Protein AF-0000000075246990 (afdb_homodimer)

Radius of gyration: 31.73 Å; Cα contacts (8 Å, |Δi|>4): 1034; chains: 2; bounding box: 165×86×86 Å

Nearest PDB structures (foldseek):
  8ufe-assembly1_A  TM=7.811E-01  e=1.903E-06  Mycolicibacterium smegmatis
  8ufd-assembly1_A  TM=7.650E-01  e=6.564E-05  Mycobacterium tuberculosis
  8vzo-assembly1_A  TM=6.225E-01  e=4.409E-03  Mus musculus
  8uby-assembly1_A  TM=6.386E-01  e=2.238E-02  Homo sapiens
  7da5-assembly1_A  TM=5.057E-01  e=2.808E+00  Homo sapiens

pLDDT: mean 76.18, std 19.54, range [20.97, 98.69]

Secondary structure (DSSP, 8-state):
-TTGGGS-HHHHHHHHHHHHHHHHHHHHBTTTB-TTSHHHHHHHHHHHHHHHHHHHIIIII-SS-SS-HHHHHSHHHHHHHHHHHHHHHHHHHHHHHHHHHHHHTT---HHHHHHHTHHHHHHHHHHHHHHHHHHHHH---HHHHHHHHHHHHHHHHHGGG--SS--HHHHHHHHHHHHHHHGGGGTHHHHHHHHTS-GGGHHHHHHHHHHHHHHHHHHHHHHHHHHHHHHHHHTHHHHHHHH-HHHHHHHHH--SS-HHHHHHTS-HHHHHHHHHHHHHHHHHHHHHHHHHHHHHHHHHTTPPP-----S------SHHHHHHHHHHHHHHHHHHHHHHHHHHHHTSSSGGG-------------/-TTGGGS-HHHHHHHHHHHHHHHHHHHHBTTTB-TTSHHHHHHHHHHHHHHHHHHHIIIII-SS-SS-HHHHHSHHHHHHHHHHHHHHHHHHHHHHHHHHHHHHTT---HHHHHHHTHHHHHHHHHHHHHHHHHHHHH---HHHHHHHHHHHHHHHHHGGG--SS--HHHHHHHHHHHHHHHGGGGTHHHHHHHHTS-GGGHHHHHHHHHHHHHHHHHHHHHHHHHHHHHHHHHTHHHHHHHH-HHHHHHHHH--SS-HHHHHHTS-HHHHHHHHHHHHHHHHHHHHHHHHHHHHHHHHHTT--------S------SHHHHHHHHHHHHHHHHHHHHHHHHHHHHTSSSGGG-------------

Sequence (732 aa):
MAGLRTIDWLGTIVIIGGTLMFLFGLEFGGISYPWNSPTVICLLVFGAITLGLFVVIERKVAKYPILPMALFADPSNVFTLLVNWSHACNFIAGAFFLPLYFQTVLGASPIMSGVYILPQVVSLSVVSFIIGFAIRKTGTYVEYIILGMLFMTLGTGLYIDFKSYMSWPRLIMYQIIAGIGIGPNFQSPLLALQSRVPQSEVSTATSTHSFIRQLSTATSIVLGGVVYQNVLKQSASRLVAALGPELTHTFLSNFAGSRAQSLAALTQSQRDLVLDVYTVAFSRVWIFYTAISALGCVFSFFIRKKELSREHEVTKTGLEAQEDARQARIAAKRERKEKKLLDKGGNGRGSGSGDGNGNEATKETVMAGLRTIDWLGTIVIIGGTLMFLFGLEFGGISYPWNSPTVICLLVFGAITLGLFVVIERKVAKYPILPMALFADPSNVFTLLVNWSHACNFIAGAFFLPLYFQTVLGASPIMSGVYILPQVVSLSVVSFIIGFAIRKTGTYVEYIILGMLFMTLGTGLYIDFKSYMSWPRLIMYQIIAGIGIGPNFQSPLLALQSRVPQSEVSTATSTHSFIRQLSTATSIVLGGVVYQNVLKQSASRLVAALGPELTHTFLSNFAGSRAQSLAALTQSQRDLVLDVYTVAFSRVWIFYTAISALGCVFSFFIRKKELSREHEVTKTGLEAQEDARQARIAAKRERKEKKLLDKGGNGRGSGSGDGNGNEATKETV

Solvent-accessible surface area (backbone atoms only — not comparable to full-atom values): 36487 Å² total; per-residue (Å²): 112,73,71,63,69,53,54,47,59,66,51,51,52,30,42,53,51,11,50,50,30,28,50,48,13,52,57,31,29,67,68,82,33,52,61,84,32,67,67,22,42,47,23,36,52,50,8,49,48,32,41,49,46,32,56,45,38,35,71,70,62,42,90,48,33,84,57,60,62,73,55,60,66,40,63,37,42,43,27,36,50,48,26,41,26,26,50,30,25,42,51,48,39,51,70,53,50,46,38,44,45,32,28,48,44,60,63,36,33,64,55,53,18,48,56,68,45,40,44,26,43,52,33,15,26,53,37,20,34,54,43,18,50,50,28,47,73,67,32,50,38,55,69,49,37,36,51,10,29,47,31,27,20,51,15,36,44,47,51,40,70,59,64,60,56,90,47,68,67,60,56,42,51,31,27,31,41,22,10,49,8,50,14,29,50,72,47,29,44,56,52,53,48,38,69,74,40,59,80,76,42,31,42,42,43,49,16,50,53,50,27,47,28,37,51,25,40,57,46,30,52,47,55,42,37,42,49,29,48,50,42,48,58,71,40,40,66,62,37,25,74,70,60,33,64,69,55,31,50,53,53,70,57,41,60,57,18,41,46,66,60,63,39,60,74,35,52,71,71,51,37,51,50,52,32,47,52,51,36,51,19,51,24,51,31,27,49,54,43,20,51,43,23,44,51,19,31,59,32,36,72,60,40,68,83,60,66,53,69,65,62,76,73,82,66,82,62,51,75,65,43,54,50,46,51,49,48,44,49,51,48,48,52,50,49,51,51,51,47,52,53,52,60,59,60,63,67,66,70,66,74,77,75,65,88,69,80,79,86,78,89,86,78,86,72,134,112,76,71,63,71,54,54,46,60,64,48,51,52,31,43,52,50,10,49,50,31,28,50,47,12,51,59,31,29,68,68,81,34,53,60,84,32,68,67,22,43,47,21,37,53,48,8,50,49,31,41,50,46,33,55,46,39,35,71,69,62,43,91,49,34,84,58,60,61,71,56,60,66,39,64,37,42,44,26,37,50,47,26,42,27,25,48,30,24,44,51,49,38,52,69,52,50,47,36,45,45,33,29,48,45,60,62,36,32,64,55,52,18,49,57,69,45,40,44,25,44,53,31,16,24,52,37,20,35,54,44,16,49,50,28,46,74,67,32,51,39,56,68,48,37,35,52,11,31,48,32,27,20,50,15,36,44,48,51,40,69,59,63,61,55,90,46,67,66,60,56,43,52,32,28,31,41,22,9,48,7,48,13,28,51,73,46,30,46,55,51,54,46,38,69,74,39,58,79,77,40,31,42,42,45,50,16,50,53,50,27,46,29,37,52,26,38,59,46,32,51,49,55,42,36,42,49,30,49,52,44,49,58,70,42,40,65,60,37,27,74,68,59,32,64,70,53,31,50,51,55,68,57,42,61,58,18,41,46,68,61,63,38,61,74,35,54,70,72,51,35,51,50,53,32,47,52,51,36,51,19,50,25,52,31,25,48,54,43,21,50,42,24,43,50,20,30,59,33,36,74,60,41,69,83,60,65,53,70,67,62,78,74,83,67,82,59,51,74,64,44,55,51,47,50,51,47,46,50,52,47,47,52,49,46,52,51,51,47,53,53,49,60,57,57,64,68,65,71,66,74,76,72,67,87,72,79,77,82,76,91,78,81,91,73,138

InterPro domains:
  IPR010573 Major facilitator transporter Str1/Tri12-like [PF06609] (4-84)
  IPR036259 MFS transporter superfamily [G3DSA:1.20.1250.20] (5-245)
  IPR036259 MFS transporter superfamily [SSF103473] (9-312)

Organism: NCBI:txid1955775

Structure (mmCIF, N/CA/C/O backbone):
data_AF-0000000075246990-model_v1
#
loop_
_entity.id
_entity.type
_entity.pdbx_description
1 polymer 'Major facilitator superfamily (MFS) profile domain-containing protein'
#
loop_
_atom_site.group_PDB
_atom_site.id
_atom_site.type_symbol
_atom_site.label_atom_id
_atom_site.label_alt_id
_atom_site.label_comp_id
_atom_site.label_asym_id
_atom_site.label_entity_id
_atom_site.label_seq_id
_atom_site.pdbx_PDB_ins_code
_atom_site.Cartn_x
_atom_site.Cartn_y
_atom_site.Cartn_z
_atom_site.occupancy
_atom_site.B_iso_or_equiv
_atom_site.auth_seq_id
_atom_site.auth_comp_id
_atom_site.auth_asym_id
_atom_site.auth_atom_id
_atom_site.pdbx_PDB_model_num
ATOM 1 N N . MET A 1 1 ? 8.648 6.926 30.344 1 31.77 1 MET A N 1
ATOM 2 C CA . MET A 1 1 ? 7.832 6.055 31.172 1 31.77 1 MET A CA 1
ATOM 3 C C . MET A 1 1 ? 6.445 6.648 31.406 1 31.77 1 MET A C 1
ATOM 5 O O . MET A 1 1 ? 5.457 5.918 31.484 1 31.77 1 MET A O 1
ATOM 9 N N . ALA A 1 2 ? 6.508 7.922 31.625 1 37.31 2 ALA A N 1
ATOM 10 C CA . ALA A 1 2 ? 5.262 8.633 31.906 1 37.31 2 ALA A CA 1
ATOM 11 C C . ALA A 1 2 ? 4.316 8.586 30.719 1 37.31 2 ALA A C 1
ATOM 13 O O . ALA A 1 2 ? 3.098 8.492 30.875 1 37.31 2 ALA A O 1
ATOM 14 N N . GLY A 1 3 ? 4.844 8.555 29.484 1 41.31 3 GLY A N 1
ATOM 15 C CA . GLY A 1 3 ? 4.102 8.547 28.234 1 41.31 3 GLY A CA 1
ATOM 16 C C . GLY A 1 3 ? 3.404 7.23 27.969 1 41.31 3 GLY A C 1
ATOM 17 O O . GLY A 1 3 ? 2.33 7.203 27.359 1 41.31 3 GLY A O 1
ATOM 18 N N . LEU A 1 4 ? 4 6.219 28.484 1 43.09 4 LEU A N 1
ATOM 19 C CA . LEU A 1 4 ? 3.402 4.887 28.406 1 43.09 4 LEU A CA 1
ATOM 20 C C . LEU A 1 4 ? 2.203 4.781 29.344 1 43.09 4 LEU A C 1
ATOM 22 O O . LEU A 1 4 ? 1.318 3.949 29.141 1 43.09 4 LEU A O 1
ATOM 26 N N . ARG A 1 5 ? 2.23 5.465 30.375 1 44.44 5 ARG A N 1
ATOM 27 C CA . ARG A 1 5 ? 1.155 5.422 31.359 1 44.44 5 ARG A CA 1
ATOM 28 C C . ARG A 1 5 ? -0.135 6 30.797 1 44.44 5 ARG A C 1
ATOM 30 O O . ARG A 1 5 ? -1.217 5.781 31.344 1 44.44 5 ARG A O 1
ATOM 37 N N . THR A 1 6 ? 0.004 6.703 29.703 1 47.03 6 THR A N 1
ATOM 38 C CA . THR A 1 6 ? -1.161 7.406 29.172 1 47.03 6 THR A CA 1
ATOM 39 C C . THR A 1 6 ? -1.786 6.625 28.016 1 47.03 6 THR A C 1
ATOM 41 O O . THR A 1 6 ? -2.814 7.031 27.469 1 47.03 6 THR A O 1
ATOM 44 N N . ILE A 1 7 ? -1.151 5.531 27.719 1 52.06 7 ILE A N 1
ATOM 45 C CA . ILE A 1 7 ? -1.707 4.754 26.609 1 52.06 7 ILE A CA 1
ATOM 46 C C . ILE A 1 7 ? -2.873 3.904 27.125 1 52.06 7 ILE A C 1
ATOM 48 O O . ILE A 1 7 ? -2.766 3.244 28.156 1 52.06 7 ILE A O 1
ATOM 52 N N . ASP A 1 8 ? -4.109 4.043 26.609 1 61.53 8 ASP A N 1
ATOM 53 C CA . ASP A 1 8 ? -5.273 3.215 26.922 1 61.53 8 ASP A CA 1
ATOM 54 C C . ASP A 1 8 ? -5.074 1.783 26.422 1 61.53 8 ASP A C 1
ATOM 56 O O . ASP A 1 8 ? -5.488 1.441 25.312 1 61.53 8 ASP A O 1
ATOM 60 N N . TRP A 1 9 ? -4.281 1.033 27.141 1 61.94 9 TRP A N 1
ATOM 61 C CA . TRP A 1 9 ? -4 -0.365 26.844 1 61.94 9 TRP A CA 1
ATOM 62 C C . TRP A 1 9 ? -5.289 -1.132 26.562 1 61.94 9 TRP A C 1
ATOM 64 O O . TRP A 1 9 ? -5.324 -1.999 25.688 1 61.94 9 TRP A O 1
ATOM 74 N N . LEU A 1 10 ? -6.223 -0.792 27.234 1 63.66 10 LEU A N 1
ATOM 75 C CA . LEU A 1 10 ? -7.492 -1.483 27.031 1 63.66 10 LEU A CA 1
ATOM 76 C C . LEU A 1 10 ? -8.039 -1.221 25.625 1 63.66 10 LEU A C 1
ATOM 78 O O . LEU A 1 10 ? -8.492 -2.146 24.953 1 63.66 10 LEU A O 1
ATOM 82 N N . GLY A 1 11 ? -7.898 -0.016 25.266 1 67.81 11 GLY A N 1
ATOM 83 C CA . GLY A 1 11 ? -8.352 0.322 23.922 1 67.81 11 GLY A CA 1
ATOM 84 C C . GLY A 1 11 ? -7.562 -0.382 22.828 1 67.81 11 GLY A C 1
ATOM 85 O O . GLY A 1 11 ? -8.141 -0.889 21.859 1 67.81 11 GLY A O 1
ATOM 86 N N . THR A 1 12 ? -6.367 -0.528 23.109 1 66.12 12 THR A N 1
ATOM 87 C CA . THR A 1 12 ? -5.488 -1.164 22.125 1 66.12 12 THR A CA 1
ATOM 88 C C . THR A 1 12 ? -5.812 -2.65 22 1 66.12 12 THR A C 1
ATOM 90 O O . THR A 1 12 ? -5.934 -3.168 20.891 1 66.12 12 THR A O 1
ATOM 93 N N . ILE A 1 13 ? -5.945 -3.268 23 1 72 13 ILE A N 1
ATOM 94 C CA . ILE A 1 13 ? -6.238 -4.695 23.016 1 72 13 ILE A CA 1
ATOM 95 C C . ILE A 1 13 ? -7.598 -4.949 22.359 1 72 13 ILE A C 1
ATOM 97 O O . ILE A 1 13 ? -7.758 -5.895 21.594 1 72 13 ILE A O 1
ATOM 101 N N . VAL A 1 14 ? -8.469 -4.109 22.625 1 75.25 14 VAL A N 1
ATOM 102 C CA . VAL A 1 14 ? -9.828 -4.293 22.141 1 75.25 14 VAL A CA 1
ATOM 103 C C . VAL A 1 14 ? -9.859 -4.07 20.625 1 75.25 14 VAL A C 1
ATOM 105 O O . VAL A 1 14 ? -10.508 -4.828 19.891 1 75.25 14 VAL A O 1
ATOM 108 N N . ILE A 1 15 ? -9.125 -3.137 20.25 1 73.06 15 ILE A N 1
ATOM 109 C CA . ILE A 1 15 ? -9.164 -2.854 18.812 1 73.06 15 ILE A CA 1
ATOM 110 C C . ILE A 1 15 ? -8.438 -3.961 18.047 1 73.06 15 ILE A C 1
ATOM 112 O O . ILE A 1 15 ? -8.898 -4.398 16.984 1 73.06 15 ILE A O 1
ATOM 116 N N . ILE A 1 16 ? -7.363 -4.387 18.531 1 73 16 ILE A N 1
ATOM 117 C CA . ILE A 1 16 ? -6.621 -5.477 17.906 1 73 16 ILE A CA 1
ATOM 118 C C . ILE A 1 16 ? -7.465 -6.75 17.922 1 73 16 ILE A C 1
ATOM 120 O O . ILE A 1 16 ? -7.621 -7.406 16.891 1 73 16 ILE A O 1
ATOM 124 N N . GLY A 1 17 ? -7.914 -7.07 19.031 1 78.62 17 GLY A N 1
ATOM 125 C CA . GLY A 1 17 ? -8.727 -8.266 19.188 1 78.62 17 GLY A CA 1
ATOM 126 C C . GLY A 1 17 ? -9.969 -8.258 18.312 1 78.62 17 GLY A C 1
ATOM 127 O O . GLY A 1 17 ? -10.273 -9.242 17.641 1 78.62 17 GLY A O 1
ATOM 128 N N . GLY A 1 18 ? -10.656 -7.145 18.359 1 80.12 18 GLY A N 1
ATOM 129 C CA . GLY A 1 18 ? -11.844 -7.023 17.531 1 80.12 18 GLY A CA 1
ATOM 130 C C . GLY A 1 18 ? -11.555 -7.148 16.062 1 80.12 18 GLY A C 1
ATOM 131 O O . GLY A 1 18 ? -12.273 -7.844 15.336 1 80.12 18 GLY A O 1
ATOM 132 N N . THR A 1 19 ? -10.523 -6.523 15.68 1 75 19 THR A N 1
ATOM 133 C CA . THR A 1 19 ? -10.148 -6.566 14.273 1 75 19 THR A CA 1
ATOM 134 C C . THR A 1 19 ? -9.781 -7.988 13.852 1 75 19 THR A C 1
ATOM 136 O O . THR A 1 19 ? -10.242 -8.477 12.812 1 75 19 THR A O 1
ATOM 139 N N . LEU A 1 20 ? -9.031 -8.594 14.609 1 77.06 20 LEU A N 1
ATOM 140 C CA . LEU A 1 20 ? -8.602 -9.953 14.297 1 77.06 20 LEU A CA 1
ATOM 141 C C . LEU A 1 20 ? -9.797 -10.906 14.273 1 77.06 20 LEU A C 1
ATOM 143 O O . LEU A 1 20 ? -9.906 -11.742 13.375 1 77.06 20 LEU A O 1
ATOM 147 N N . MET A 1 21 ? -10.633 -10.766 15.273 1 80.81 21 MET A N 1
ATOM 148 C CA . MET A 1 21 ? -11.82 -11.617 15.305 1 80.81 21 MET A CA 1
ATOM 149 C C . MET A 1 21 ? -12.672 -11.406 14.055 1 80.81 21 MET A C 1
ATOM 151 O O . MET A 1 21 ? -13.094 -12.375 13.422 1 80.81 21 MET A O 1
ATOM 155 N N . PHE A 1 22 ? -12.875 -10.227 13.773 1 78.62 22 PHE A N 1
ATOM 156 C CA . PHE A 1 22 ? -13.711 -9.898 12.617 1 78.62 22 PHE A CA 1
ATOM 157 C C . PHE A 1 22 ? -13.086 -10.422 11.336 1 78.62 22 PHE A C 1
ATOM 159 O O . PHE A 1 22 ? -13.773 -11.031 10.508 1 78.62 22 PHE A O 1
ATOM 166 N N . LEU A 1 23 ? -11.852 -10.297 11.211 1 74.56 23 LEU A N 1
ATOM 167 C CA . LEU A 1 23 ? -11.156 -10.719 9.992 1 74.56 23 LEU A CA 1
ATOM 168 C C . LEU A 1 23 ? -11.117 -12.242 9.891 1 74.56 23 LEU A C 1
ATOM 170 O O . LEU A 1 23 ? -11.258 -12.797 8.805 1 74.56 23 LEU A O 1
ATOM 174 N N . PHE A 1 24 ? -10.945 -12.844 10.992 1 76.38 24 PHE A N 1
ATOM 175 C CA . PHE A 1 24 ? -10.969 -14.305 10.984 1 76.38 24 PHE A CA 1
ATOM 176 C C . PHE A 1 24 ? -12.352 -14.82 10.633 1 76.38 24 PHE A C 1
ATOM 178 O O . PHE A 1 24 ? -12.484 -15.836 9.945 1 76.38 24 PHE A O 1
ATOM 185 N N . GLY A 1 25 ? -13.352 -14.109 11.203 1 77.31 25 GLY A N 1
ATOM 186 C CA . GLY A 1 25 ? -14.711 -14.484 10.828 1 77.31 25 GLY A CA 1
ATOM 187 C C . GLY A 1 25 ? -14.961 -14.391 9.336 1 77.31 25 GLY A C 1
ATOM 188 O O . GLY A 1 25 ? -15.57 -15.289 8.75 1 77.31 25 GLY A O 1
ATOM 189 N N . LEU A 1 26 ? -14.516 -13.406 8.773 1 73.25 26 LEU A N 1
ATOM 190 C CA . LEU A 1 26 ? -14.672 -13.211 7.336 1 73.25 26 LEU A CA 1
ATOM 191 C C . LEU A 1 26 ? -13.875 -14.258 6.562 1 73.25 26 LEU A C 1
ATOM 193 O O . LEU A 1 26 ? -14.352 -14.789 5.559 1 73.25 26 LEU A O 1
ATOM 197 N N . GLU A 1 27 ? -12.773 -14.531 7.039 1 69.44 27 GLU A N 1
ATOM 198 C CA . GLU A 1 27 ? -11.859 -15.438 6.355 1 69.44 27 GLU A CA 1
ATOM 199 C C . GLU A 1 27 ? -12.367 -16.875 6.406 1 69.44 27 GLU A C 1
ATOM 201 O O . GLU A 1 27 ? -12.266 -17.609 5.422 1 69.44 27 GLU A O 1
ATOM 206 N N . PHE A 1 28 ? -12.773 -17.203 7.535 1 73.19 28 PHE A N 1
ATOM 207 C CA . PHE A 1 28 ? -13.211 -18.594 7.719 1 73.19 28 PHE A CA 1
ATOM 208 C C . PHE A 1 28 ? -14.555 -18.828 7.055 1 73.19 28 PHE A C 1
ATOM 210 O O . PHE A 1 28 ? -14.891 -19.953 6.691 1 73.19 28 PHE A O 1
ATOM 217 N N . GLY A 1 29 ? -15.195 -17.766 6.941 1 65.44 29 GLY A N 1
ATOM 218 C CA . GLY A 1 29 ? -16.531 -17.906 6.367 1 65.44 29 GLY A CA 1
ATOM 219 C C . GLY A 1 29 ? -16.5 -18.312 4.906 1 65.44 29 GLY A C 1
ATOM 220 O O . GLY A 1 29 ? -15.93 -17.609 4.074 1 65.44 29 GLY A O 1
ATOM 221 N N . GLY A 1 30 ? -17.109 -19.391 4.676 1 62.53 30 GLY A N 1
ATOM 222 C CA . GLY A 1 30 ? -17.266 -19.828 3.301 1 62.53 30 GLY A CA 1
ATOM 223 C C . GLY A 1 30 ? -16.094 -20.656 2.809 1 62.53 30 GLY A C 1
ATOM 224 O O . GLY A 1 30 ? -16.125 -21.203 1.701 1 62.53 30 GLY A O 1
ATOM 225 N N . ILE A 1 31 ? -15.039 -20.656 3.535 1 65.44 31 ILE A N 1
ATOM 226 C CA . ILE A 1 31 ? -13.867 -21.438 3.141 1 65.44 31 ILE A CA 1
ATOM 227 C C . ILE A 1 31 ? -13.68 -22.609 4.098 1 65.44 31 ILE A C 1
ATOM 229 O O . ILE A 1 31 ? -13.93 -23.766 3.732 1 65.44 31 ILE A O 1
ATOM 233 N N . SER A 1 32 ? -13.281 -22.219 5.32 1 66.62 32 SER A N 1
ATOM 234 C CA . SER A 1 32 ? -13.031 -23.25 6.32 1 66.62 32 SER A CA 1
ATOM 235 C C . SER A 1 32 ? -14.328 -23.719 6.969 1 66.62 32 SER A C 1
ATOM 237 O O . SER A 1 32 ? -14.438 -24.875 7.391 1 66.62 32 SER A O 1
ATOM 239 N N . TYR A 1 33 ? -15.219 -22.766 7.102 1 76.06 33 TYR A N 1
ATOM 240 C CA . TYR A 1 33 ? -16.516 -23.016 7.723 1 76.06 33 TYR A CA 1
ATOM 241 C C . TYR A 1 33 ? -17.625 -22.344 6.93 1 76.06 33 TYR A C 1
ATOM 243 O O . TYR A 1 33 ? -17.422 -21.312 6.297 1 76.06 33 TYR A O 1
ATOM 251 N N . PRO A 1 34 ? -18.734 -23.078 6.906 1 77.25 34 PRO A N 1
ATOM 252 C CA . PRO A 1 34 ? -19.875 -22.391 6.297 1 77.25 34 PRO A CA 1
ATOM 253 C C . PRO A 1 34 ? -20.188 -21.047 6.973 1 77.25 34 PRO A C 1
ATOM 255 O O . PRO A 1 34 ? -19.859 -20.859 8.148 1 77.25 34 PRO A O 1
ATOM 258 N N . TRP A 1 35 ? -20.703 -20.125 6.258 1 76.94 35 TRP A N 1
ATOM 259 C CA . TRP A 1 35 ? -21.031 -18.797 6.762 1 76.94 35 TRP A CA 1
ATOM 260 C C . TRP A 1 35 ? -21.984 -18.891 7.953 1 76.94 35 TRP A C 1
ATOM 262 O O . TRP A 1 35 ? -21.969 -18.031 8.836 1 76.94 35 TRP A O 1
ATOM 272 N N . ASN A 1 36 ? -22.766 -19.969 7.957 1 80.25 36 ASN A N 1
ATOM 273 C CA . ASN A 1 36 ? -23.75 -20.125 9.031 1 80.25 36 ASN A CA 1
ATOM 274 C C . ASN A 1 36 ? -23.188 -20.922 10.203 1 80.25 36 ASN A C 1
ATOM 276 O O . ASN A 1 36 ? -23.906 -21.25 11.141 1 80.25 36 ASN A O 1
ATOM 280 N N . SER A 1 37 ? -21.938 -21.281 10.156 1 86.06 37 SER A N 1
ATOM 281 C CA . SER A 1 37 ? -21.312 -22 11.266 1 86.06 37 SER A CA 1
ATOM 282 C C . SER A 1 37 ? -21.172 -21.109 12.492 1 86.06 37 SER A C 1
ATOM 284 O O . SER A 1 37 ? -20.938 -19.906 12.367 1 86.06 37 SER A O 1
ATOM 286 N N . PRO A 1 38 ? -21.344 -21.734 13.648 1 81.81 38 PRO A N 1
ATOM 287 C CA . PRO A 1 38 ? -21.188 -20.969 14.883 1 81.81 38 PRO A CA 1
ATOM 288 C C . PRO A 1 38 ? -19.828 -20.281 14.984 1 81.81 38 PRO A C 1
ATOM 290 O O . PRO A 1 38 ? -19.734 -19.172 15.516 1 81.81 38 PRO A O 1
ATOM 293 N N . THR A 1 39 ? -18.844 -20.953 14.438 1 82.12 39 THR A N 1
ATOM 294 C CA . THR A 1 39 ? -17.5 -20.375 14.508 1 82.12 39 THR A CA 1
ATOM 295 C C . THR A 1 39 ? -17.453 -19.062 13.734 1 82.12 39 THR A C 1
ATOM 297 O O . THR A 1 39 ? -16.969 -18.047 14.258 1 82.12 39 THR A O 1
ATOM 300 N N . VAL A 1 40 ? -17.922 -19.062 12.562 1 83.31 40 VAL A N 1
ATOM 301 C CA . VAL A 1 40 ? -17.891 -17.875 11.703 1 83.31 40 VAL A CA 1
ATOM 302 C C . VAL A 1 40 ? -18.797 -16.797 12.281 1 83.31 40 VAL A C 1
ATOM 304 O O . VAL A 1 40 ? -18.406 -15.641 12.391 1 83.31 40 VAL A O 1
ATOM 307 N N . ILE A 1 41 ? -19.938 -17.203 12.695 1 80.31 41 ILE A N 1
ATOM 308 C CA . ILE A 1 41 ? -20.906 -16.25 13.227 1 80.31 41 ILE A CA 1
ATOM 309 C C . ILE A 1 41 ? -20.375 -15.617 14.508 1 80.31 41 ILE A C 1
ATOM 311 O O . ILE A 1 41 ? -20.438 -14.398 14.695 1 80.31 41 ILE A O 1
ATOM 315 N N . CYS A 1 42 ? -19.766 -16.406 15.336 1 81.19 42 CYS A N 1
ATOM 316 C CA . CYS A 1 42 ? -19.25 -15.891 16.594 1 81.19 42 CYS A CA 1
ATOM 317 C C . CYS A 1 42 ? -18.094 -14.914 16.359 1 81.19 42 CYS A C 1
ATOM 319 O O . CYS A 1 42 ? -18.016 -13.867 17 1 81.19 42 CYS A O 1
ATOM 321 N N . LEU A 1 43 ? -17.297 -15.273 15.453 1 84.5 43 LEU A N 1
ATOM 322 C CA . LEU A 1 43 ? -16.156 -14.414 15.156 1 84.5 43 LEU A CA 1
ATOM 323 C C . LEU A 1 43 ? -16.625 -13.07 14.594 1 84.5 43 LEU A C 1
ATOM 325 O O . LEU A 1 43 ? -16.141 -12.016 15.008 1 84.5 43 LEU A O 1
ATOM 329 N N . LEU A 1 44 ? -17.547 -13.07 13.727 1 82.19 44 LEU A N 1
ATOM 330 C CA . LEU A 1 44 ? -18.047 -11.844 13.117 1 82.19 44 LEU A CA 1
ATOM 331 C C . LEU A 1 44 ? -18.812 -11.008 14.133 1 82.19 44 LEU A C 1
ATOM 333 O O . LEU A 1 44 ? -18.594 -9.797 14.242 1 82.19 44 LEU A O 1
ATOM 337 N N . VAL A 1 45 ? -19.703 -11.68 14.859 1 79.62 45 VAL A N 1
ATOM 338 C CA . VAL A 1 45 ? -20.547 -10.969 15.812 1 79.62 45 VAL A CA 1
ATOM 339 C C . VAL A 1 45 ? -19.688 -10.422 16.953 1 79.62 45 VAL A C 1
ATOM 341 O O . VAL A 1 45 ? -19.766 -9.234 17.281 1 79.62 45 VAL A O 1
ATOM 344 N N . PHE A 1 46 ? -18.797 -11.25 17.469 1 80.25 46 PHE A N 1
ATOM 345 C CA . PHE A 1 46 ? -17.984 -10.789 18.594 1 80.25 46 PHE A CA 1
ATOM 346 C C . PHE A 1 46 ? -16.922 -9.805 18.109 1 80.25 46 PHE A C 1
ATOM 348 O O . PHE A 1 46 ? -16.531 -8.891 18.844 1 80.25 46 PHE A O 1
ATOM 355 N N . GLY A 1 47 ? -16.391 -10.039 16.969 1 83.81 47 GLY A N 1
ATOM 356 C CA . GLY A 1 47 ? -15.492 -9.039 16.406 1 83.81 47 GLY A CA 1
ATOM 357 C C . GLY A 1 47 ? -16.141 -7.672 16.266 1 83.81 47 GLY A C 1
ATOM 358 O O . GLY A 1 47 ? -15.555 -6.668 16.688 1 83.81 47 GLY A O 1
ATOM 359 N N . ALA A 1 48 ? -17.328 -7.648 15.781 1 80.69 48 ALA A N 1
ATOM 360 C CA . ALA A 1 48 ? -18.062 -6.398 15.617 1 80.69 48 ALA A CA 1
ATOM 361 C C . ALA A 1 48 ? -18.375 -5.77 16.969 1 80.69 48 ALA A C 1
ATOM 363 O O . ALA A 1 48 ? -18.234 -4.559 17.141 1 80.69 48 ALA A O 1
ATOM 364 N N . ILE A 1 49 ? -18.781 -6.605 17.859 1 78.94 49 ILE A N 1
ATOM 365 C CA . ILE A 1 49 ? -19.125 -6.125 19.203 1 78.94 49 ILE A CA 1
ATOM 366 C C . ILE A 1 49 ? -17.875 -5.543 19.859 1 78.94 49 ILE A C 1
ATOM 368 O O . ILE A 1 49 ? -17.938 -4.477 20.484 1 78.94 49 ILE A O 1
ATOM 372 N N . THR A 1 50 ? -16.812 -6.234 19.703 1 80.94 50 THR A N 1
ATOM 373 C CA . THR A 1 50 ? -15.562 -5.781 20.312 1 80.94 50 THR A CA 1
ATOM 374 C C . THR A 1 50 ? -15.109 -4.457 19.703 1 80.94 50 THR A C 1
ATOM 376 O O . THR A 1 50 ? -14.641 -3.564 20.406 1 80.94 50 THR A O 1
ATOM 379 N N . LEU A 1 51 ? -15.281 -4.324 18.469 1 78 51 LEU A N 1
ATOM 380 C CA . LEU A 1 51 ? -14.953 -3.072 17.797 1 78 51 LEU A CA 1
ATOM 381 C C . LEU A 1 51 ? -15.883 -1.952 18.266 1 78 51 LEU A C 1
ATOM 383 O O . LEU A 1 51 ? -15.445 -0.814 18.453 1 78 51 LEU A O 1
ATOM 387 N N . GLY A 1 52 ? -17.141 -2.297 18.391 1 75.12 52 GLY A N 1
ATOM 388 C CA . GLY A 1 52 ? -18.078 -1.345 18.969 1 75.12 52 GLY A CA 1
ATOM 389 C C . GLY A 1 52 ? -17.719 -0.922 20.375 1 75.12 52 GLY A C 1
ATOM 390 O O . GLY A 1 52 ? -17.812 0.259 20.719 1 75.12 52 GLY A O 1
ATOM 391 N N . LEU A 1 53 ? -17.359 -1.924 21.109 1 73.75 53 LEU A N 1
ATOM 392 C CA . LEU A 1 53 ? -16.953 -1.647 22.484 1 73.75 53 LEU A CA 1
ATOM 393 C C . LEU A 1 53 ? -15.766 -0.688 22.516 1 73.75 53 LEU A C 1
ATOM 395 O O . LEU A 1 53 ? -15.656 0.148 23.422 1 73.75 53 LEU A O 1
ATOM 399 N N . PHE A 1 54 ? -14.867 -0.832 21.672 1 74.06 54 PHE A N 1
ATOM 400 C CA . PHE A 1 54 ? -13.742 0.081 21.578 1 74.06 54 PHE A CA 1
ATOM 401 C C . PHE A 1 54 ? -14.219 1.521 21.422 1 74.06 54 PHE A C 1
ATOM 403 O O . PHE A 1 54 ? -13.695 2.426 22.078 1 74.06 54 PHE A O 1
ATOM 410 N N . VAL A 1 55 ? -15.188 1.724 20.547 1 69.94 55 VAL A N 1
ATOM 411 C CA . VAL A 1 55 ? -15.719 3.061 20.297 1 69.94 55 VAL A CA 1
ATOM 412 C C . VAL A 1 55 ? -16.328 3.621 21.594 1 69.94 55 VAL A C 1
ATOM 414 O O . VAL A 1 55 ? -16.141 4.797 21.906 1 69.94 55 VAL A O 1
ATOM 417 N N . VAL A 1 56 ? -17.016 2.768 22.297 1 68.31 56 VAL A N 1
ATOM 418 C CA . VAL A 1 56 ? -17.672 3.184 23.531 1 68.31 56 VAL A CA 1
ATOM 419 C C . VAL A 1 56 ? -16.625 3.488 24.594 1 68.31 56 VAL A C 1
ATOM 421 O O . VAL A 1 56 ? -16.734 4.484 25.312 1 68.31 56 VAL A O 1
ATOM 424 N N . ILE A 1 57 ? -15.711 2.648 24.719 1 67.25 57 ILE A N 1
ATOM 425 C CA . ILE A 1 57 ? -14.664 2.824 25.719 1 67.25 57 ILE A CA 1
ATOM 426 C C . ILE A 1 57 ? -13.922 4.133 25.469 1 67.25 57 ILE A C 1
ATOM 428 O O . ILE A 1 57 ? -13.625 4.883 26.391 1 67.25 57 ILE A O 1
ATOM 432 N N . GLU A 1 58 ? -13.68 4.363 24.234 1 66.06 58 GLU A N 1
ATOM 433 C CA . GLU A 1 58 ? -12.945 5.574 23.875 1 66.06 58 GLU A CA 1
ATOM 434 C C . GLU A 1 58 ? -13.781 6.824 24.156 1 66.06 58 GLU A C 1
ATOM 436 O O . GLU A 1 58 ? -13.234 7.871 24.5 1 66.06 58 GLU A O 1
ATOM 441 N N . ARG A 1 59 ? -15.016 6.703 24.031 1 64.12 59 ARG A N 1
ATOM 442 C CA . ARG A 1 59 ? -15.906 7.84 24.203 1 64.12 59 ARG A CA 1
ATOM 443 C C . ARG A 1 59 ? -16.219 8.078 25.672 1 64.12 59 ARG A C 1
ATOM 445 O O . ARG A 1 59 ? -16.312 9.219 26.125 1 64.12 59 ARG A O 1
ATOM 452 N N . LYS A 1 60 ? -16.359 6.996 26.297 1 61.5 60 LYS A N 1
ATOM 453 C CA . LYS A 1 60 ? -16.953 7.172 27.625 1 61.5 60 LYS A CA 1
ATOM 454 C C . LYS A 1 60 ? -15.945 6.898 28.734 1 61.5 60 LYS A C 1
ATOM 456 O O . LYS A 1 60 ? -16.078 7.43 29.844 1 61.5 60 LYS A O 1
ATOM 461 N N . VAL A 1 61 ? -15.125 6.078 28.5 1 57.81 61 VAL A N 1
ATOM 462 C CA . VAL A 1 61 ? -14.391 5.527 29.625 1 57.81 61 VAL A CA 1
ATOM 463 C C . VAL A 1 61 ? -12.961 6.074 29.625 1 57.81 61 VAL A C 1
ATOM 465 O O . VAL A 1 61 ? -12.414 6.383 30.688 1 57.81 61 VAL A O 1
ATOM 468 N N . ALA A 1 62 ? -12.492 6.211 28.469 1 56.62 62 ALA A N 1
ATOM 469 C CA . ALA A 1 62 ? -11.055 6.438 28.406 1 56.62 62 ALA A CA 1
ATOM 470 C C . ALA A 1 62 ? -10.703 7.855 28.859 1 56.62 62 ALA A C 1
ATOM 472 O O . ALA A 1 62 ? -11.312 8.828 28.406 1 56.62 62 ALA A O 1
ATOM 473 N N . LYS A 1 63 ? -10.031 8.023 30 1 53.47 63 LYS A N 1
ATOM 474 C CA . LYS A 1 63 ? -9.5 9.297 30.469 1 53.47 63 LYS A CA 1
ATOM 475 C C . LYS A 1 63 ? -8.641 9.953 29.391 1 53.47 63 LYS A C 1
ATOM 477 O O . LYS A 1 63 ? -8.68 11.172 29.219 1 53.47 63 LYS A O 1
ATOM 482 N N . TYR A 1 64 ? -7.906 9.156 28.734 1 53.31 64 TYR A N 1
ATOM 483 C CA . TYR A 1 64 ? -7.062 9.578 27.609 1 53.31 64 TYR A CA 1
ATOM 484 C C . TYR A 1 64 ? -7.344 8.75 26.375 1 53.31 64 TYR A C 1
ATOM 486 O O . TYR A 1 64 ? -6.625 7.785 26.078 1 53.31 64 TYR A O 1
ATOM 494 N N . PRO A 1 65 ? -8.531 9.102 25.766 1 55.78 65 PRO A N 1
ATOM 495 C CA . PRO A 1 65 ? -8.984 8.281 24.641 1 55.78 65 PRO A CA 1
ATOM 496 C C . PRO A 1 65 ? -7.938 8.164 23.531 1 55.78 65 PRO A C 1
ATOM 498 O O . PRO A 1 65 ? -7.145 9.086 23.328 1 55.78 65 PRO A O 1
ATOM 501 N N . ILE A 1 66 ? -7.75 6.93 23.016 1 55.78 66 ILE A N 1
ATOM 502 C CA . ILE A 1 66 ? -6.898 6.68 21.859 1 55.78 66 ILE A CA 1
ATOM 503 C C . ILE A 1 66 ? -7.277 7.629 20.734 1 55.78 66 ILE A C 1
ATOM 505 O O . ILE A 1 66 ? -6.402 8.18 20.062 1 55.78 66 ILE A O 1
ATOM 509 N N . LEU A 1 67 ? -8.633 7.797 20.469 1 58.75 67 LEU A N 1
ATOM 510 C CA . LEU A 1 67 ? -9.117 8.695 19.438 1 58.75 67 LEU A CA 1
ATOM 511 C C . LEU A 1 67 ? -9.531 10.039 20.031 1 58.75 67 LEU A C 1
ATOM 513 O O . LEU A 1 67 ? -10.281 10.086 21.016 1 58.75 67 LEU A O 1
ATOM 517 N N . PRO A 1 68 ? -8.812 11.039 19.641 1 59.88 68 PRO A N 1
ATOM 518 C CA . PRO A 1 68 ? -9.203 12.352 20.172 1 59.88 68 PRO A CA 1
ATOM 519 C C . PRO A 1 68 ? -10.656 12.695 19.875 1 59.88 68 PRO A C 1
ATOM 521 O O . PRO A 1 68 ? -11.023 12.875 18.703 1 59.88 68 PRO A O 1
ATOM 524 N N . MET A 1 69 ? -11.422 12.664 20.812 1 60.5 69 MET A N 1
ATOM 525 C CA . MET A 1 69 ? -12.859 12.891 20.672 1 60.5 69 MET A CA 1
ATOM 526 C C . MET A 1 69 ? -13.148 14.266 20.062 1 60.5 69 MET A C 1
ATOM 528 O O . MET A 1 69 ? -14.164 14.453 19.406 1 60.5 69 MET A O 1
ATOM 532 N N . ALA A 1 70 ? -12.211 15.125 20.25 1 65.56 70 ALA A N 1
ATOM 533 C CA . ALA A 1 70 ? -12.406 16.453 19.672 1 65.56 70 ALA A CA 1
ATOM 534 C C . ALA A 1 70 ? -12.422 16.406 18.156 1 65.56 70 ALA A C 1
ATOM 536 O O . ALA A 1 70 ? -13.164 17.141 17.5 1 65.56 70 ALA A O 1
ATOM 537 N N . LEU A 1 71 ? -11.672 15.484 17.656 1 77.38 71 LEU A N 1
ATOM 538 C CA . LEU A 1 71 ? -11.609 15.32 16.219 1 77.38 71 LEU A CA 1
ATOM 539 C C . LEU A 1 71 ? -12.93 14.797 15.672 1 77.38 71 LEU A C 1
ATOM 541 O O . LEU A 1 71 ? -13.336 15.156 14.562 1 77.38 71 LEU A O 1
ATOM 545 N N . PHE A 1 72 ? -13.609 14.133 16.531 1 78.56 72 PHE A N 1
ATOM 546 C CA . PHE A 1 72 ? -14.828 13.484 16.062 1 78.56 72 PHE A CA 1
ATOM 547 C C . PHE A 1 72 ? -16.047 14.336 16.375 1 78.56 72 PHE A C 1
ATOM 549 O O . PHE A 1 72 ? -17.172 14 15.977 1 78.56 72 PHE A O 1
ATOM 556 N N . ALA A 1 73 ? -15.797 15.414 17 1 77.5 73 ALA A N 1
ATOM 557 C CA . ALA A 1 73 ? -16.891 16.344 17.328 1 77.5 73 ALA A CA 1
ATOM 558 C C . ALA A 1 73 ? -17.344 17.109 16.094 1 77.5 73 ALA A C 1
ATOM 560 O O . ALA A 1 73 ? -18.531 17.453 15.977 1 77.5 73 ALA A O 1
ATOM 561 N N . ASP A 1 74 ? -16.469 17.375 15.203 1 86.19 74 ASP A N 1
ATOM 562 C CA . ASP A 1 74 ? -16.781 18.047 13.953 1 86.19 74 ASP A CA 1
ATOM 563 C C . ASP A 1 74 ? -17.188 17.047 12.867 1 86.19 74 ASP A C 1
ATOM 565 O O . ASP A 1 74 ? -16.359 16.234 12.445 1 86.19 74 ASP A O 1
ATOM 569 N N . PRO A 1 75 ? -18.453 17.094 12.438 1 89.5 75 PRO A N 1
ATOM 570 C CA . PRO A 1 75 ? -18.906 16.156 11.422 1 89.5 75 PRO A CA 1
ATOM 571 C C . PRO A 1 75 ? -18.047 16.188 10.156 1 89.5 75 PRO A C 1
ATOM 573 O O . PRO A 1 75 ? -17.891 15.164 9.492 1 89.5 75 PRO A O 1
ATOM 576 N N . SER A 1 76 ? -17.547 17.312 9.812 1 92.44 76 SER A N 1
ATOM 577 C CA . SER A 1 76 ? -16.672 17.406 8.656 1 92.44 76 SER A CA 1
ATOM 578 C C . SER A 1 76 ? -15.445 16.516 8.82 1 92.44 76 SER A C 1
ATOM 580 O O . SER A 1 76 ? -14.977 15.906 7.852 1 92.44 76 SER A O 1
ATOM 582 N N . ASN A 1 77 ? -14.961 16.5 10.047 1 92.75 77 ASN A N 1
ATOM 583 C CA . ASN A 1 77 ? -13.812 15.648 10.32 1 92.75 77 ASN A CA 1
ATOM 584 C C . ASN A 1 77 ? -14.18 14.172 10.203 1 92.75 77 ASN A C 1
ATOM 586 O O . ASN A 1 77 ? -13.391 13.375 9.695 1 92.75 77 ASN A O 1
ATOM 590 N N . VAL A 1 78 ? -15.328 13.867 10.625 1 90.69 78 VAL A N 1
ATOM 591 C CA . VAL A 1 78 ? -15.789 12.484 10.555 1 90.69 78 VAL A CA 1
ATOM 592 C C . VAL A 1 78 ? -15.914 12.055 9.094 1 90.69 78 VAL A C 1
ATOM 594 O O . VAL A 1 78 ? -15.445 10.977 8.711 1 90.69 78 VAL A O 1
ATOM 597 N N . PHE A 1 79 ? -16.484 12.875 8.297 1 95.12 79 PHE A N 1
ATOM 598 C CA . PHE A 1 79 ? -16.656 12.539 6.887 1 95.12 79 PHE A CA 1
ATOM 599 C C . PHE A 1 79 ? -15.297 12.484 6.191 1 95.12 79 PHE A C 1
ATOM 601 O O . PHE A 1 79 ? -15.094 11.688 5.273 1 95.12 79 PHE A O 1
ATOM 608 N N . THR A 1 80 ? -14.367 13.336 6.625 1 96.19 80 THR A N 1
ATOM 609 C CA . THR A 1 80 ? -13.016 13.297 6.066 1 96.19 80 THR A CA 1
ATOM 610 C C . THR A 1 80 ? -12.344 11.969 6.375 1 96.19 80 THR A C 1
ATOM 612 O O . THR A 1 80 ? -11.688 11.383 5.504 1 96.19 80 THR A O 1
ATOM 615 N N . LEU A 1 81 ? -12.57 11.516 7.559 1 94 81 LEU A N 1
ATOM 616 C CA . LEU A 1 81 ? -11.977 10.234 7.957 1 94 81 LEU A CA 1
ATOM 617 C C . LEU A 1 81 ? -12.641 9.078 7.215 1 94 81 LEU A C 1
ATOM 619 O O . LEU A 1 81 ? -11.977 8.094 6.875 1 94 81 LEU A O 1
ATOM 623 N N . LEU A 1 82 ? -13.883 9.195 6.969 1 94.81 82 LEU A N 1
ATOM 624 C CA . LEU A 1 82 ? -14.586 8.156 6.223 1 94.81 82 LEU A CA 1
ATOM 625 C C . LEU A 1 82 ? -14.125 8.133 4.77 1 94.81 82 LEU A C 1
ATOM 627 O O . LEU A 1 82 ? -14.039 7.062 4.164 1 94.81 82 LEU A O 1
ATOM 631 N N . VAL A 1 83 ? -13.883 9.258 4.207 1 97.75 83 VAL A N 1
ATOM 632 C CA . VAL A 1 83 ? -13.305 9.336 2.869 1 97.75 83 VAL A CA 1
ATOM 633 C C . VAL A 1 83 ? -11.93 8.672 2.861 1 97.75 83 VAL A C 1
ATOM 635 O O . VAL A 1 83 ? -11.602 7.918 1.943 1 97.75 83 VAL A O 1
ATOM 638 N N . ASN A 1 84 ? -11.156 9.023 3.904 1 96.94 84 ASN A N 1
ATOM 639 C CA . ASN A 1 84 ? -9.844 8.414 4.059 1 96.94 84 ASN A CA 1
ATOM 640 C C . ASN A 1 84 ? -9.938 6.891 4.121 1 96.94 84 ASN A C 1
ATOM 642 O O . ASN A 1 84 ? -9.141 6.188 3.5 1 96.94 84 ASN A O 1
ATOM 646 N N . TRP A 1 85 ? -10.883 6.414 4.801 1 94.38 85 TRP A N 1
ATOM 647 C CA . TRP A 1 85 ? -11.102 4.977 4.918 1 94.38 85 TRP A CA 1
ATOM 648 C C . TRP A 1 85 ? -11.453 4.367 3.562 1 94.38 85 TRP A C 1
ATOM 650 O O . TRP A 1 85 ? -10.875 3.357 3.16 1 94.38 85 TRP A O 1
ATOM 660 N N . SER A 1 86 ? -12.391 4.922 2.906 1 97.38 86 SER A N 1
ATOM 661 C CA . SER A 1 86 ? -12.82 4.438 1.601 1 97.38 86 SER A CA 1
ATOM 662 C C . SER A 1 86 ? -11.68 4.469 0.593 1 97.38 86 SER A C 1
ATOM 664 O O . SER A 1 86 ? -11.508 3.535 -0.194 1 97.38 86 SER A O 1
ATOM 666 N N . HIS A 1 87 ? -10.953 5.555 0.612 1 97.81 87 HIS A N 1
ATOM 667 C CA . HIS A 1 87 ? -9.82 5.73 -0.291 1 97.81 87 HIS A CA 1
ATOM 668 C C . HIS A 1 87 ? -8.758 4.66 -0.059 1 97.81 87 HIS A C 1
ATOM 670 O O . HIS A 1 87 ? -8.273 4.047 -1.012 1 97.81 87 HIS A O 1
ATOM 676 N N . ALA A 1 88 ? -8.438 4.457 1.165 1 94.88 88 ALA A N 1
ATOM 677 C CA . ALA A 1 88 ? -7.41 3.484 1.513 1 94.88 88 ALA A CA 1
ATOM 678 C C . ALA A 1 88 ? -7.836 2.07 1.126 1 94.88 88 ALA A C 1
ATOM 680 O O . ALA A 1 88 ? -7.02 1.28 0.642 1 94.88 88 ALA A O 1
ATOM 681 N N . CYS A 1 89 ? -9.062 1.796 1.336 1 94.5 89 CYS A N 1
ATOM 682 C CA . CYS A 1 89 ? -9.625 0.501 0.964 1 94.5 89 CYS A CA 1
ATOM 683 C C . CYS A 1 89 ? -9.453 0.244 -0.529 1 94.5 89 CYS A C 1
ATOM 685 O O . CYS A 1 89 ? -9.016 -0.835 -0.931 1 94.5 89 CYS A O 1
ATOM 687 N N . ASN A 1 90 ? -9.797 1.193 -1.258 1 96.75 90 ASN A N 1
ATOM 688 C CA . ASN A 1 90 ? -9.742 1.06 -2.709 1 96.75 90 ASN A CA 1
ATOM 689 C C . ASN A 1 90 ? -8.305 1.029 -3.221 1 96.75 90 ASN A C 1
ATOM 691 O O . ASN A 1 90 ? -7.988 0.29 -4.152 1 96.75 90 ASN A O 1
ATOM 695 N N . PHE A 1 91 ? -7.508 1.816 -2.668 1 93.81 91 PHE A N 1
ATOM 696 C CA . PHE A 1 91 ? -6.113 1.906 -3.094 1 93.81 91 PHE A CA 1
ATOM 697 C C . PHE A 1 91 ? -5.406 0.568 -2.914 1 93.81 91 PHE A C 1
ATOM 699 O O . PHE A 1 91 ? -4.793 0.053 -3.854 1 93.81 91 PHE A O 1
ATOM 706 N N . ILE A 1 92 ? -5.512 -0.014 -1.725 1 90.5 92 ILE A N 1
ATOM 707 C CA . ILE A 1 92 ? -4.801 -1.257 -1.447 1 90.5 92 ILE A CA 1
ATOM 708 C C . ILE A 1 92 ? -5.395 -2.389 -2.283 1 90.5 92 ILE A C 1
ATOM 710 O O . ILE A 1 92 ? -4.684 -3.316 -2.676 1 90.5 92 ILE A O 1
ATOM 714 N N . ALA A 1 93 ? -6.664 -2.275 -2.523 1 92.94 93 ALA A N 1
ATOM 715 C CA . ALA A 1 93 ? -7.301 -3.262 -3.395 1 92.94 93 ALA A CA 1
ATOM 716 C C . ALA A 1 93 ? -6.656 -3.264 -4.777 1 92.94 93 ALA A C 1
ATOM 718 O O . ALA A 1 93 ? -6.414 -4.324 -5.355 1 92.94 93 ALA A O 1
ATOM 719 N N . GLY A 1 94 ? -6.426 -2.111 -5.324 1 92.81 94 GLY A N 1
ATOM 720 C CA . GLY A 1 94 ? -5.746 -2.02 -6.605 1 92.81 94 GLY A CA 1
ATOM 721 C C . GLY A 1 94 ? -4.34 -2.598 -6.578 1 92.81 94 GLY A C 1
ATOM 722 O O . GLY A 1 94 ? -3.93 -3.287 -7.516 1 92.81 94 GLY A O 1
ATOM 723 N N . ALA A 1 95 ? -3.701 -2.375 -5.508 1 86.75 95 ALA A N 1
ATOM 724 C CA . ALA A 1 95 ? -2.32 -2.83 -5.375 1 86.75 95 ALA A CA 1
ATOM 725 C C . ALA A 1 95 ? -2.254 -4.348 -5.227 1 86.75 95 ALA A C 1
ATOM 727 O O . ALA A 1 95 ? -1.275 -4.977 -5.637 1 86.75 95 ALA A O 1
ATOM 728 N N . PHE A 1 96 ? -3.32 -4.887 -4.746 1 85.94 96 PHE A N 1
ATOM 729 C CA . PHE A 1 96 ? -3.293 -6.316 -4.461 1 85.94 96 PHE A CA 1
ATOM 730 C C . PHE A 1 96 ? -3.996 -7.102 -5.562 1 85.94 96 PHE A C 1
ATOM 732 O O . PHE A 1 96 ? -3.441 -8.062 -6.098 1 85.94 96 PHE A O 1
ATOM 739 N N . PHE A 1 97 ? -5.109 -6.688 -5.988 1 91.25 97 PHE A N 1
ATOM 740 C CA . PHE A 1 97 ? -5.949 -7.527 -6.836 1 91.25 97 PHE A CA 1
ATOM 741 C C . PHE A 1 97 ? -5.625 -7.305 -8.305 1 91.25 97 PHE A C 1
ATOM 743 O O . PHE A 1 97 ? -5.891 -8.172 -9.148 1 91.25 97 PHE A O 1
ATOM 750 N N . LEU A 1 98 ? -5.055 -6.164 -8.688 1 93.5 98 LEU A N 1
ATOM 751 C CA . LEU A 1 98 ? -4.691 -5.965 -10.086 1 93.5 98 LEU A CA 1
ATOM 752 C C . LEU A 1 98 ? -3.57 -6.914 -10.492 1 93.5 98 LEU A C 1
ATOM 754 O O . LEU A 1 98 ? -3.689 -7.625 -11.492 1 93.5 98 LEU A O 1
ATOM 758 N N . PRO A 1 99 ? -2.514 -6.938 -9.68 1 85.56 99 PRO A N 1
ATOM 759 C CA . PRO A 1 99 ? -1.479 -7.91 -10.039 1 85.56 99 PRO A CA 1
ATOM 760 C C . PRO A 1 99 ? -2 -9.344 -10.047 1 85.56 99 PRO A C 1
ATOM 762 O O . PRO A 1 99 ? -1.572 -10.148 -10.883 1 85.56 99 PRO A O 1
ATOM 765 N N . LEU A 1 100 ? -2.914 -9.594 -9.188 1 84.44 100 LEU A N 1
ATOM 766 C CA . LEU A 1 100 ? -3.502 -10.93 -9.156 1 84.44 100 LEU A CA 1
ATOM 767 C C . LEU A 1 100 ? -4.305 -11.195 -10.422 1 84.44 100 LEU A C 1
ATOM 769 O O . LEU A 1 100 ? -4.277 -12.312 -10.953 1 84.44 100 LEU A O 1
ATOM 773 N N . TYR A 1 101 ? -5.031 -10.266 -10.883 1 91.06 101 TYR A N 1
ATOM 774 C CA . TYR A 1 101 ? -5.758 -10.375 -12.148 1 91.06 101 TYR A CA 1
ATOM 775 C C . TYR A 1 101 ? -4.801 -10.57 -13.312 1 91.06 101 TYR A C 1
ATOM 777 O O . TYR A 1 101 ? -5.039 -11.406 -14.188 1 91.06 101 TYR A O 1
ATOM 785 N N . PHE A 1 102 ? -3.719 -9.836 -13.344 1 88.5 102 PHE A N 1
ATOM 786 C CA . PHE A 1 102 ? -2.74 -9.938 -14.422 1 88.5 102 PHE A CA 1
ATOM 787 C C . PHE A 1 102 ? -2.113 -11.328 -14.453 1 88.5 102 PHE A C 1
ATOM 789 O O . PHE A 1 102 ? -1.876 -11.875 -15.531 1 88.5 102 PHE A O 1
ATOM 796 N N . GLN A 1 103 ? -1.943 -11.773 -13.297 1 79.56 103 GLN A N 1
ATOM 797 C CA . GLN A 1 103 ? -1.307 -13.086 -13.219 1 79.56 103 GLN A CA 1
ATOM 798 C C . GLN A 1 103 ? -2.309 -14.203 -13.492 1 79.56 103 GLN A C 1
ATOM 800 O O . GLN A 1 103 ? -2.039 -15.102 -14.289 1 79.56 103 GLN A O 1
ATOM 805 N N . THR A 1 104 ? -3.477 -14.164 -12.922 1 82.19 104 THR A N 1
ATOM 806 C CA . THR A 1 104 ? -4.43 -15.266 -12.93 1 82.19 104 THR A CA 1
ATOM 807 C C . THR A 1 104 ? -5.199 -15.305 -14.25 1 82.19 104 THR A C 1
ATOM 809 O O . THR A 1 104 ? -5.496 -16.391 -14.766 1 82.19 104 THR A O 1
ATOM 812 N N . VAL A 1 105 ? -5.492 -14.203 -14.766 1 88.12 105 VAL A N 1
ATOM 813 C CA . VAL A 1 105 ? -6.355 -14.164 -15.938 1 88.12 105 VAL A CA 1
ATOM 814 C C . VAL A 1 105 ? -5.52 -13.922 -17.188 1 88.12 105 VAL A C 1
ATOM 816 O O . VAL A 1 105 ? -5.699 -14.594 -18.203 1 88.12 105 VAL A O 1
ATOM 819 N N . LEU A 1 106 ? -4.551 -13.055 -17.094 1 88 106 LEU A N 1
ATOM 820 C CA . LEU A 1 106 ? -3.805 -12.68 -18.281 1 88 106 LEU A CA 1
ATOM 821 C C . LEU A 1 106 ? -2.525 -13.5 -18.406 1 88 106 LEU A C 1
ATOM 823 O O . LEU A 1 106 ? -1.849 -13.445 -19.438 1 88 106 LEU A O 1
ATOM 827 N N . GLY A 1 107 ? -2.148 -14.18 -17.359 1 79.06 107 GLY A N 1
ATOM 828 C CA . GLY A 1 107 ? -1.004 -15.078 -17.438 1 79.06 107 GLY A CA 1
ATOM 829 C C . GLY A 1 107 ? 0.326 -14.352 -17.344 1 79.06 107 GLY A C 1
ATOM 830 O O . GLY A 1 107 ? 1.36 -14.883 -17.75 1 79.06 107 GLY A O 1
ATOM 831 N N . ALA A 1 108 ? 0.252 -13.172 -16.844 1 77.81 108 ALA A N 1
ATOM 832 C CA . ALA A 1 108 ? 1.494 -12.422 -16.672 1 77.81 108 ALA A CA 1
ATOM 833 C C . ALA A 1 108 ? 2.328 -12.984 -15.531 1 77.81 108 ALA A C 1
ATOM 835 O O . ALA A 1 108 ? 1.783 -13.531 -14.562 1 77.81 108 ALA A O 1
ATOM 836 N N . SER A 1 109 ? 3.654 -12.875 -15.672 1 71.94 109 SER A N 1
ATOM 837 C CA . SER A 1 109 ? 4.539 -13.203 -14.555 1 71.94 109 SER A CA 1
ATOM 838 C C . SER A 1 109 ? 4.422 -12.18 -13.43 1 71.94 109 SER A C 1
ATOM 840 O O . SER A 1 109 ? 3.932 -11.07 -13.641 1 71.94 109 SER A O 1
ATOM 842 N N . PRO A 1 110 ? 4.75 -12.539 -12.25 1 69.38 110 PRO A N 1
ATOM 843 C CA . PRO A 1 110 ? 4.711 -11.586 -11.133 1 69.38 110 PRO A CA 1
ATOM 844 C C . PRO A 1 110 ? 5.465 -10.297 -11.438 1 69.38 110 PRO A C 1
ATOM 846 O O . PRO A 1 110 ? 4.984 -9.203 -11.117 1 69.38 110 PRO A O 1
ATOM 849 N N . ILE A 1 111 ? 6.547 -10.414 -12.07 1 67.25 111 ILE A N 1
ATOM 850 C CA . ILE A 1 111 ? 7.34 -9.234 -12.406 1 67.25 111 ILE A CA 1
ATOM 851 C C . ILE A 1 111 ? 6.582 -8.375 -13.414 1 67.25 111 ILE A C 1
ATOM 853 O O . ILE A 1 111 ? 6.496 -7.152 -13.258 1 67.25 111 ILE A O 1
ATOM 857 N N . MET A 1 112 ? 6.043 -9.07 -14.445 1 75.81 112 MET A N 1
ATOM 858 C CA . MET A 1 112 ? 5.293 -8.32 -15.453 1 75.81 112 MET A CA 1
ATOM 859 C C . MET A 1 112 ? 4.043 -7.695 -14.844 1 75.81 112 MET A C 1
ATOM 861 O O . MET A 1 112 ? 3.604 -6.629 -15.281 1 75.81 112 MET A O 1
ATOM 865 N N . SER A 1 113 ? 3.527 -8.383 -13.844 1 81.5 113 SER A N 1
ATOM 866 C CA . SER A 1 113 ? 2.363 -7.812 -13.18 1 81.5 113 SER A CA 1
ATOM 867 C C . SER A 1 113 ? 2.711 -6.496 -12.484 1 81.5 113 SER A C 1
ATOM 869 O O . SER A 1 113 ? 1.872 -5.598 -12.391 1 81.5 113 SER A O 1
ATOM 871 N N . GLY A 1 114 ? 3.971 -6.406 -11.969 1 76.38 114 GLY A N 1
ATOM 872 C CA . GLY A 1 114 ? 4.441 -5.148 -11.406 1 76.38 114 GLY A CA 1
ATOM 873 C C . GLY A 1 114 ? 4.543 -4.035 -12.438 1 76.38 114 GLY A C 1
ATOM 874 O O . GLY A 1 114 ? 4.254 -2.877 -12.133 1 76.38 114 GLY A O 1
ATOM 875 N N . VAL A 1 115 ? 4.887 -4.422 -13.625 1 76.69 115 VAL A N 1
ATOM 876 C CA . VAL A 1 115 ? 4.992 -3.451 -14.703 1 76.69 115 VAL A CA 1
ATOM 877 C C . VAL A 1 115 ? 3.596 -3.016 -15.148 1 76.69 115 VAL A C 1
ATOM 879 O O . VAL A 1 115 ? 3.369 -1.84 -15.438 1 76.69 115 VAL A O 1
ATOM 882 N N . TYR A 1 116 ? 2.719 -3.98 -15.164 1 86.5 116 TYR A N 1
ATOM 883 C CA . TYR A 1 116 ? 1.37 -3.719 -15.656 1 86.5 116 TYR A CA 1
ATOM 884 C C . TYR A 1 116 ? 0.631 -2.756 -14.734 1 86.5 116 TYR A C 1
ATOM 886 O O . TYR A 1 116 ? -0.373 -2.158 -15.133 1 86.5 116 TYR A O 1
ATOM 894 N N . ILE A 1 117 ? 1.126 -2.613 -13.531 1 88.62 117 ILE A N 1
ATOM 895 C CA . ILE A 1 117 ? 0.429 -1.732 -12.602 1 88.62 117 ILE A CA 1
ATOM 896 C C . ILE A 1 117 ? 0.991 -0.317 -12.711 1 88.62 117 ILE A C 1
ATOM 898 O O . ILE A 1 117 ? 0.411 0.632 -12.18 1 88.62 117 ILE A O 1
ATOM 902 N N . LEU A 1 118 ? 1.957 -0.028 -13.508 1 81.94 118 LEU A N 1
ATOM 903 C CA . LEU A 1 118 ? 2.695 1.229 -13.578 1 81.94 118 LEU A CA 1
ATOM 904 C C . LEU A 1 118 ? 1.781 2.371 -14.008 1 81.94 118 LEU A C 1
ATOM 906 O O . LEU A 1 118 ? 1.91 3.494 -13.516 1 81.94 118 LEU A O 1
ATOM 910 N N . PRO A 1 119 ? 0.865 2.137 -14.922 1 87.25 119 PRO A N 1
ATOM 911 C CA . PRO A 1 119 ? -0.001 3.256 -15.297 1 87.25 119 PRO A CA 1
ATOM 912 C C . PRO A 1 119 ? -0.742 3.857 -14.109 1 87.25 119 PRO A C 1
ATOM 914 O O . PRO A 1 119 ? -0.896 5.078 -14.023 1 87.25 119 PRO A O 1
ATOM 917 N N . GLN A 1 120 ? -1.14 3.051 -13.219 1 91.12 120 GLN A N 1
ATOM 918 C CA . GLN A 1 120 ? -1.836 3.557 -12.039 1 91.12 120 GLN A CA 1
ATOM 919 C C . GLN A 1 120 ? -0.878 4.301 -11.117 1 91.12 120 GLN A C 1
ATOM 921 O O . GLN A 1 120 ? -1.182 5.406 -10.656 1 91.12 120 GLN A O 1
ATOM 926 N N . VAL A 1 121 ? 0.241 3.73 -10.883 1 85 121 VAL A N 1
ATOM 927 C CA . VAL A 1 121 ? 1.184 4.25 -9.898 1 85 121 VAL A CA 1
ATOM 928 C C . VAL A 1 121 ? 1.764 5.578 -10.383 1 85 121 VAL A C 1
ATOM 930 O O . VAL A 1 121 ? 1.902 6.527 -9.609 1 85 121 VAL A O 1
ATOM 933 N N . VAL A 1 122 ? 2.072 5.617 -11.617 1 81 122 VAL A N 1
ATOM 934 C CA . VAL A 1 122 ? 2.654 6.828 -12.188 1 81 122 VAL A CA 1
ATOM 935 C C . VAL A 1 122 ? 1.611 7.945 -12.203 1 81 122 VAL A C 1
ATOM 937 O O . VAL A 1 122 ? 1.908 9.086 -11.844 1 81 122 VAL A O 1
ATOM 940 N N . SER A 1 123 ? 0.468 7.602 -12.664 1 88.12 123 SER A N 1
ATOM 941 C CA . SER A 1 123 ? -0.582 8.617 -12.734 1 88.12 123 SER A CA 1
ATOM 942 C C . SER A 1 123 ? -0.928 9.156 -11.352 1 88.12 123 SER A C 1
ATOM 944 O O . SER A 1 123 ? -1.084 10.367 -11.18 1 88.12 123 SER A O 1
ATOM 946 N N . LEU A 1 124 ? -1.047 8.25 -10.352 1 90.94 124 LEU A N 1
ATOM 947 C CA . LEU A 1 124 ? -1.396 8.75 -9.023 1 90.94 124 LEU A CA 1
ATOM 948 C C . LEU A 1 124 ? -0.268 9.594 -8.445 1 90.94 124 LEU A C 1
ATOM 950 O O . LEU A 1 124 ? -0.521 10.578 -7.746 1 90.94 124 LEU A O 1
ATOM 954 N N . SER A 1 125 ? 0.964 9.258 -8.734 1 83.12 125 SER A N 1
ATOM 955 C CA . SER A 1 125 ? 2.107 10.016 -8.227 1 83.12 125 SER A CA 1
ATOM 956 C C . SER A 1 125 ? 2.145 11.422 -8.812 1 83.12 125 SER A C 1
ATOM 958 O O . SER A 1 125 ? 2.299 12.398 -8.078 1 83.12 125 SER A O 1
ATOM 960 N N . VAL A 1 126 ? 1.941 11.516 -10.039 1 81.94 126 VAL A N 1
ATOM 961 C CA . VAL A 1 126 ? 2.018 12.797 -10.742 1 81.94 126 VAL A CA 1
ATOM 962 C C . VAL A 1 126 ? 0.845 13.68 -10.336 1 81.94 126 VAL A C 1
ATOM 964 O O . VAL A 1 126 ? 1.025 14.867 -10.047 1 81.94 126 VAL A O 1
ATOM 967 N N . VAL A 1 127 ? -0.284 13.117 -10.273 1 87.31 127 VAL A N 1
ATOM 968 C CA . VAL A 1 127 ? -1.471 13.898 -9.938 1 87.31 127 VAL A CA 1
ATOM 969 C C . VAL A 1 127 ? -1.397 14.344 -8.477 1 87.31 127 VAL A C 1
ATOM 971 O O . VAL A 1 127 ? -1.809 15.453 -8.141 1 87.31 127 VAL A O 1
ATOM 974 N N . SER A 1 128 ? -0.935 13.43 -7.586 1 85.69 128 SER A N 1
ATOM 975 C CA . SER A 1 128 ? -0.751 13.82 -6.191 1 85.69 128 SER A CA 1
ATOM 976 C C . SER A 1 128 ? 0.135 15.055 -6.07 1 85.69 128 SER A C 1
ATOM 978 O O . SER A 1 128 ? -0.155 15.953 -5.285 1 85.69 128 SER A O 1
ATOM 980 N N . PHE A 1 129 ? 1.13 15.07 -6.801 1 79.75 129 PHE A N 1
ATOM 981 C CA . PHE A 1 129 ? 2.076 16.172 -6.766 1 79.75 129 PHE A CA 1
ATOM 982 C C . PHE A 1 129 ? 1.433 17.453 -7.289 1 79.75 129 PHE A C 1
ATOM 984 O O . PHE A 1 129 ? 1.547 18.516 -6.668 1 79.75 129 PHE A O 1
ATOM 991 N N . ILE A 1 130 ? 0.769 17.375 -8.391 1 82.62 130 ILE A N 1
ATOM 992 C CA . ILE A 1 130 ? 0.115 18.516 -9.016 1 82.62 130 ILE A CA 1
ATOM 993 C C . ILE A 1 130 ? -0.937 19.094 -8.07 1 82.62 130 ILE A C 1
ATOM 995 O O . ILE A 1 130 ? -1.028 20.312 -7.898 1 82.62 130 ILE A O 1
ATOM 999 N N . ILE A 1 131 ? -1.619 18.266 -7.43 1 86.5 131 ILE A N 1
ATOM 1000 C CA . ILE A 1 131 ? -2.707 18.703 -6.559 1 86.5 131 ILE A CA 1
ATOM 1001 C C . ILE A 1 131 ? -2.133 19.375 -5.312 1 86.5 131 ILE A C 1
ATOM 1003 O O . ILE A 1 131 ? -2.707 20.328 -4.793 1 86.5 131 ILE A O 1
ATOM 1007 N N . GLY A 1 132 ? -1.05 18.859 -4.816 1 80.69 132 GLY A N 1
ATOM 1008 C CA . GLY A 1 132 ? -0.405 19.516 -3.691 1 80.69 132 GLY A CA 1
ATOM 1009 C C . GLY A 1 132 ? -0.084 20.984 -3.955 1 80.69 132 GLY A C 1
ATOM 1010 O O . GLY A 1 132 ? -0.308 21.844 -3.098 1 80.69 132 GLY A O 1
ATOM 1011 N N . PHE A 1 133 ? 0.337 21.234 -5.09 1 77.38 133 PHE A N 1
ATOM 1012 C CA . PHE A 1 133 ? 0.665 22.609 -5.48 1 77.38 133 PHE A CA 1
ATOM 1013 C C . PHE A 1 133 ? -0.601 23.422 -5.707 1 77.38 133 PHE A C 1
ATOM 1015 O O . PHE A 1 133 ? -0.644 24.609 -5.379 1 77.38 133 PHE A O 1
ATOM 1022 N N . ALA A 1 134 ? -1.504 22.812 -6.281 1 84.12 134 ALA A N 1
ATOM 1023 C CA . ALA A 1 134 ? -2.773 23.5 -6.504 1 84.12 134 ALA A CA 1
ATOM 1024 C C . ALA A 1 134 ? -3.414 23.922 -5.18 1 84.12 134 ALA A C 1
ATOM 1026 O O . ALA A 1 134 ? -3.994 25 -5.07 1 84.12 134 ALA A O 1
ATOM 1027 N N . ILE A 1 135 ? -3.287 23.109 -4.238 1 86.19 135 ILE A N 1
ATOM 1028 C CA . ILE A 1 135 ? -3.848 23.406 -2.924 1 86.19 135 ILE A CA 1
ATOM 1029 C C . ILE A 1 135 ? -3.09 24.562 -2.287 1 86.19 135 ILE A C 1
ATOM 1031 O O . ILE A 1 135 ? -3.691 25.422 -1.643 1 86.19 135 ILE A O 1
ATOM 1035 N N . ARG A 1 136 ? -1.8 24.562 -2.484 1 80.56 136 ARG A N 1
ATOM 1036 C CA . ARG A 1 136 ? -0.987 25.656 -1.957 1 80.56 136 ARG A CA 1
ATOM 1037 C C . ARG A 1 136 ? -1.446 27 -2.514 1 80.56 136 ARG A C 1
ATOM 1039 O O . ARG A 1 136 ? -1.517 27.984 -1.783 1 80.56 136 ARG A O 1
ATOM 1046 N N . LYS A 1 137 ? -1.833 26.984 -3.705 1 80.19 137 LYS A N 1
ATOM 1047 C CA . LYS A 1 137 ? -2.191 28.219 -4.387 1 80.19 137 LYS A CA 1
ATOM 1048 C C . LYS A 1 137 ? -3.635 28.625 -4.086 1 80.19 137 LYS A C 1
ATOM 1050 O O . LYS A 1 137 ? -3.939 29.797 -3.928 1 80.19 137 LYS A O 1
ATOM 1055 N N . THR A 1 138 ? -4.465 27.672 -4.055 1 82.81 138 THR A N 1
ATOM 1056 C CA . THR A 1 138 ? -5.883 27.984 -3.947 1 82.81 138 THR A CA 1
ATOM 1057 C C . THR A 1 138 ? -6.328 27.984 -2.486 1 82.81 138 THR A C 1
ATOM 1059 O O . THR A 1 138 ? -7.348 28.578 -2.143 1 82.81 138 THR A O 1
ATOM 1062 N N . GLY A 1 139 ? -5.66 27.219 -1.692 1 82.25 139 GLY A N 1
ATOM 1063 C CA . GLY A 1 139 ? -6.02 27.094 -0.287 1 82.25 139 GLY A CA 1
ATOM 1064 C C . GLY A 1 139 ? -7.242 26.234 -0.051 1 82.25 139 GLY A C 1
ATOM 1065 O O . GLY A 1 139 ? -7.762 26.172 1.065 1 82.25 139 GLY A O 1
ATOM 1066 N N . THR A 1 140 ? -7.703 25.641 -1.138 1 87.44 140 THR A N 1
ATOM 1067 C CA . THR A 1 140 ? -8.883 24.797 -1.004 1 87.44 140 THR A CA 1
ATOM 1068 C C . THR A 1 140 ? -8.516 23.328 -1.184 1 87.44 140 THR A C 1
ATOM 1070 O O . THR A 1 140 ? -7.625 23 -1.967 1 87.44 140 THR A O 1
ATOM 1073 N N . TYR A 1 141 ? -9.156 22.469 -0.425 1 90.06 141 TYR A N 1
ATOM 1074 C CA . TYR A 1 141 ? -8.852 21.047 -0.471 1 90.06 141 TYR A CA 1
ATOM 1075 C C . TYR A 1 141 ? -10.086 20.234 -0.838 1 90.06 141 TYR A C 1
ATOM 1077 O O . TYR A 1 141 ? -9.977 19.125 -1.364 1 90.06 141 TYR A O 1
ATOM 1085 N N . VAL A 1 142 ? -11.266 20.812 -0.561 1 93.69 142 VAL A N 1
ATOM 1086 C CA . VAL A 1 142 ? -12.492 20.016 -0.622 1 93.69 142 VAL A CA 1
ATOM 1087 C C . VAL A 1 142 ? -12.789 19.641 -2.07 1 93.69 142 VAL A C 1
ATOM 1089 O O . VAL A 1 142 ? -13.195 18.5 -2.354 1 93.69 142 VAL A O 1
ATOM 1092 N N . GLU A 1 143 ? -12.586 20.531 -2.998 1 94.06 143 GLU A N 1
ATOM 1093 C CA . GLU A 1 143 ? -12.836 20.266 -4.41 1 94.06 143 GLU A CA 1
ATOM 1094 C C . GLU A 1 143 ? -11.977 19.109 -4.918 1 94.06 143 GLU A C 1
ATOM 1096 O O . GLU A 1 143 ? -12.438 18.281 -5.719 1 94.06 143 GLU A O 1
ATOM 1101 N N . TYR A 1 144 ? -10.781 19.047 -4.465 1 94.81 144 TYR A N 1
ATOM 1102 C CA . TYR A 1 144 ? -9.859 18 -4.91 1 94.81 144 TYR A CA 1
ATOM 1103 C C . TYR A 1 144 ? -10.211 16.656 -4.281 1 94.81 144 TYR A C 1
ATOM 1105 O O . TYR A 1 144 ? -10 15.609 -4.891 1 94.81 144 TYR A O 1
ATOM 1113 N N . ILE A 1 145 ? -10.734 16.703 -3.041 1 97.25 145 ILE A N 1
ATOM 1114 C CA . ILE A 1 145 ? -11.219 15.477 -2.408 1 97.25 145 ILE A CA 1
ATOM 1115 C C . ILE A 1 145 ? -12.375 14.898 -3.217 1 97.25 145 ILE A C 1
ATOM 1117 O O . ILE A 1 145 ? -12.367 13.711 -3.57 1 97.25 145 ILE A O 1
ATOM 1121 N N . ILE A 1 146 ? -13.336 15.758 -3.588 1 97.62 146 ILE A N 1
ATOM 1122 C CA . ILE A 1 146 ? -14.547 15.328 -4.277 1 97.62 146 ILE A CA 1
ATOM 1123 C C . ILE A 1 146 ? -14.195 14.828 -5.676 1 97.62 146 ILE A C 1
ATOM 1125 O O . ILE A 1 146 ? -14.609 13.734 -6.074 1 97.62 146 ILE A O 1
ATOM 1129 N N . LEU A 1 147 ? -13.422 15.594 -6.391 1 97.12 147 LEU A N 1
ATOM 1130 C CA . LEU A 1 147 ? -13.047 15.203 -7.75 1 97.12 147 LEU A CA 1
ATOM 1131 C C . LEU A 1 147 ? -12.234 13.922 -7.738 1 97.12 147 LEU A C 1
ATOM 1133 O O . LEU A 1 147 ? -12.391 13.07 -8.617 1 97.12 147 LEU A O 1
ATOM 1137 N N . GLY A 1 148 ? -11.305 13.844 -6.766 1 98 148 GLY A N 1
ATOM 1138 C CA . GLY A 1 148 ? -10.531 12.617 -6.637 1 98 148 GLY A CA 1
ATOM 1139 C C . GLY A 1 148 ? -11.398 11.391 -6.422 1 98 148 GLY A C 1
ATOM 1140 O O . GLY A 1 148 ? -11.211 10.367 -7.09 1 98 148 GLY A O 1
ATOM 1141 N N . MET A 1 149 ? -12.359 11.484 -5.535 1 98.38 149 MET A N 1
ATOM 1142 C CA . MET A 1 149 ? -13.242 10.344 -5.258 1 98.38 149 MET A CA 1
ATOM 1143 C C . MET A 1 149 ? -14.086 10 -6.477 1 98.38 149 MET A C 1
ATOM 1145 O O . MET A 1 149 ? -14.344 8.82 -6.738 1 98.38 149 MET A O 1
ATOM 1149 N N . LEU A 1 150 ? -14.539 11.008 -7.176 1 98.44 150 LEU A N 1
ATOM 1150 C CA . LEU A 1 150 ? -15.336 10.773 -8.375 1 98.44 150 LEU A CA 1
ATOM 1151 C C . LEU A 1 150 ? -14.531 10 -9.414 1 98.44 150 LEU A C 1
ATOM 1153 O O . LEU A 1 150 ? -15.016 9.008 -9.969 1 98.44 150 LEU A O 1
ATOM 1157 N N . PHE A 1 151 ? -13.312 10.445 -9.672 1 98.5 151 PHE A N 1
ATOM 1158 C CA . PHE A 1 151 ? -12.477 9.781 -10.656 1 98.5 151 PHE A CA 1
ATOM 1159 C C . PHE A 1 151 ? -12.062 8.398 -10.18 1 98.5 151 PHE A C 1
ATOM 1161 O O . PHE A 1 151 ? -11.914 7.477 -10.977 1 98.5 151 PHE A O 1
ATOM 1168 N N . MET A 1 152 ? -11.805 8.25 -8.883 1 98.31 152 MET A N 1
ATOM 1169 C CA . MET A 1 152 ? -11.477 6.934 -8.352 1 98.31 152 MET A CA 1
ATOM 1170 C C . MET A 1 152 ? -12.633 5.965 -8.555 1 98.31 152 MET A C 1
ATOM 1172 O O . MET A 1 152 ? -12.43 4.805 -8.914 1 98.31 152 MET A O 1
ATOM 1176 N N . THR A 1 153 ? -13.844 6.492 -8.266 1 98.62 153 THR A N 1
ATOM 1177 C CA . THR A 1 153 ? -15.023 5.66 -8.453 1 98.62 153 THR A CA 1
ATOM 1178 C C . THR A 1 153 ? -15.18 5.262 -9.922 1 98.62 153 THR A C 1
ATOM 1180 O O . THR A 1 153 ? -15.422 4.094 -10.227 1 98.62 153 THR A O 1
ATOM 1183 N N . LEU A 1 154 ? -15.016 6.203 -10.781 1 98.69 154 LEU A N 1
ATOM 1184 C CA . LEU A 1 154 ? -15.094 5.93 -12.211 1 98.69 154 LEU A CA 1
ATOM 1185 C C . LEU A 1 154 ? -14.023 4.934 -12.641 1 98.69 154 LEU A C 1
ATOM 1187 O O . LEU A 1 154 ? -14.312 3.967 -13.344 1 98.69 154 LEU A O 1
ATOM 1191 N N . GLY A 1 155 ? -12.773 5.215 -12.227 1 98.5 155 GLY A N 1
ATOM 1192 C CA . GLY A 1 155 ? -11.672 4.344 -12.602 1 98.5 155 GLY A CA 1
ATOM 1193 C C . GLY A 1 155 ? -11.844 2.92 -12.102 1 98.5 155 GLY A C 1
ATOM 1194 O O . GLY A 1 155 ? -11.672 1.965 -12.859 1 98.5 155 GLY A O 1
ATOM 1195 N N . THR A 1 156 ? -12.188 2.766 -10.844 1 98.31 156 THR A N 1
ATOM 1196 C CA . THR A 1 156 ? -12.43 1.438 -10.289 1 98.31 156 THR A CA 1
ATOM 1197 C C . THR A 1 156 ? -13.617 0.774 -10.977 1 98.31 156 THR A C 1
ATOM 1199 O O . THR A 1 156 ? -13.609 -0.436 -11.219 1 98.31 156 THR A O 1
ATOM 1202 N N . GLY A 1 157 ? -14.617 1.569 -11.25 1 98.62 157 GLY A N 1
ATOM 1203 C CA . GLY A 1 157 ? -15.758 1.047 -11.984 1 98.62 157 GLY A CA 1
ATOM 1204 C C . GLY A 1 157 ? -15.391 0.507 -13.352 1 98.62 157 GLY A C 1
ATOM 1205 O O . GLY A 1 157 ? -15.953 -0.49 -13.805 1 98.62 157 GLY A O 1
ATOM 1206 N N . LEU A 1 158 ? -14.453 1.128 -14 1 98.69 158 LEU A N 1
ATOM 1207 C CA . LEU A 1 158 ? -14.023 0.679 -15.32 1 98.69 158 LEU A CA 1
ATOM 1208 C C . LEU A 1 158 ? -13.312 -0.668 -15.227 1 98.69 158 LEU A C 1
ATOM 1210 O O . LEU A 1 158 ? -13.305 -1.436 -16.188 1 98.69 158 LEU A O 1
ATOM 1214 N N . TYR A 1 159 ? -12.695 -1.007 -14.055 1 98.38 159 TYR A N 1
ATOM 1215 C CA . TYR A 1 159 ? -12.023 -2.291 -13.875 1 98.38 159 TYR A CA 1
ATOM 1216 C C . TYR A 1 159 ? -13.008 -3.443 -14.016 1 98.38 159 TYR A C 1
ATOM 1218 O O . TYR A 1 159 ? -12.609 -4.582 -14.273 1 98.38 159 TYR A O 1
ATOM 1226 N N . ILE A 1 160 ? -14.312 -3.166 -13.766 1 98.19 160 ILE A N 1
ATOM 1227 C CA . ILE A 1 160 ? -15.344 -4.191 -13.891 1 98.19 160 ILE A CA 1
ATOM 1228 C C . ILE A 1 160 ? -15.359 -4.738 -15.312 1 98.19 160 ILE A C 1
ATOM 1230 O O . ILE A 1 160 ? -15.672 -5.91 -15.531 1 98.19 160 ILE A O 1
ATOM 1234 N N . ASP A 1 161 ? -14.859 -3.918 -16.234 1 97.69 161 ASP A N 1
ATOM 1235 C CA . ASP A 1 161 ? -14.914 -4.254 -17.656 1 97.69 161 ASP A CA 1
ATOM 1236 C C . ASP A 1 161 ? -13.617 -4.926 -18.109 1 97.69 161 ASP A C 1
ATOM 1238 O O . ASP A 1 161 ? -13.383 -5.082 -19.312 1 97.69 161 ASP A O 1
ATOM 1242 N N . PHE A 1 162 ? -12.75 -5.32 -17.25 1 97.44 162 PHE A N 1
ATOM 1243 C CA . PHE A 1 162 ? -11.578 -6.094 -17.656 1 97.44 162 PHE A CA 1
ATOM 1244 C C . PHE A 1 162 ? -11.992 -7.43 -18.25 1 97.44 162 PHE A C 1
ATOM 1246 O O . PHE A 1 162 ? -13.008 -8.008 -17.859 1 97.44 162 PHE A O 1
ATOM 1253 N N . LYS A 1 163 ? -11.195 -7.898 -19.188 1 96.31 163 LYS A N 1
ATOM 1254 C CA . LYS A 1 163 ? -11.539 -9.086 -19.953 1 96.31 163 LYS A CA 1
ATOM 1255 C C . LYS A 1 163 ? -10.578 -10.234 -19.656 1 96.31 163 LYS A C 1
ATOM 1257 O O . LYS A 1 163 ? -9.594 -10.055 -18.938 1 96.31 163 LYS A O 1
ATOM 1262 N N . SER A 1 164 ? -10.977 -11.375 -20.234 1 93.44 164 SER A N 1
ATOM 1263 C CA . SER A 1 164 ? -10.156 -12.562 -20.047 1 93.44 164 SER A CA 1
ATOM 1264 C C . SER A 1 164 ? -8.992 -12.594 -21.031 1 93.44 164 SER A C 1
ATOM 1266 O O . SER A 1 164 ? -8.211 -13.547 -21.047 1 93.44 164 SER A O 1
ATOM 1268 N N . TYR A 1 165 ? -8.898 -11.531 -21.844 1 92 165 TYR A N 1
ATOM 1269 C CA . TYR A 1 165 ? -7.797 -11.391 -22.781 1 92 165 TYR A CA 1
ATOM 1270 C C . TYR A 1 165 ? -7.105 -10.047 -22.625 1 92 165 TYR A C 1
ATOM 1272 O O . TYR A 1 165 ? -7.664 -9.117 -22.031 1 92 165 TYR A O 1
ATOM 1280 N N . MET A 1 166 ? -5.949 -9.984 -23.203 1 92.25 166 MET A N 1
ATOM 1281 C CA . MET A 1 166 ? -5.148 -8.773 -23.062 1 92.25 166 MET A CA 1
ATOM 1282 C C . MET A 1 166 ? -5.684 -7.664 -23.953 1 92.25 166 MET A C 1
ATOM 1284 O O . MET A 1 166 ? -5.871 -7.871 -25.156 1 92.25 166 MET A O 1
ATOM 1288 N N . SER A 1 167 ? -6.07 -6.578 -23.422 1 96.06 167 SER A N 1
ATOM 1289 C CA . SER A 1 167 ? -6.375 -5.316 -24.094 1 96.06 167 SER A CA 1
ATOM 1290 C C . SER A 1 167 ? -5.555 -4.172 -23.5 1 96.06 167 SER A C 1
ATOM 1292 O O . SER A 1 167 ? -5.906 -3.623 -22.453 1 96.06 167 SER A O 1
ATOM 1294 N N . TRP A 1 168 ? -4.598 -3.77 -24.219 1 93.75 168 TRP A N 1
ATOM 1295 C CA . TRP A 1 168 ? -3.67 -2.75 -23.75 1 93.75 168 TRP A CA 1
ATOM 1296 C C . TRP A 1 168 ? -4.395 -1.43 -23.5 1 93.75 168 TRP A C 1
ATOM 1298 O O . TRP A 1 168 ? -4.188 -0.792 -22.453 1 93.75 168 TRP A O 1
ATOM 1308 N N . PRO A 1 169 ? -5.234 -1.027 -24.359 1 95.69 169 PRO A N 1
ATOM 1309 C CA . PRO A 1 169 ? -5.934 0.235 -24.109 1 95.69 169 PRO A CA 1
ATOM 1310 C C . PRO A 1 169 ? -6.766 0.204 -22.828 1 95.69 169 PRO A C 1
ATOM 1312 O O . PRO A 1 169 ? -6.766 1.173 -22.062 1 95.69 169 PRO A O 1
ATOM 1315 N N . ARG A 1 170 ? -7.457 -0.879 -22.578 1 96.56 170 ARG A N 1
ATOM 1316 C CA . ARG A 1 170 ? -8.242 -0.998 -21.344 1 96.56 170 ARG A CA 1
ATOM 1317 C C . ARG A 1 170 ? -7.34 -0.97 -20.109 1 96.56 170 ARG A C 1
ATOM 1319 O O . ARG A 1 170 ? -7.617 -0.251 -19.156 1 96.56 170 ARG A O 1
ATOM 1326 N N . LEU A 1 171 ? -6.277 -1.729 -20.266 1 96.38 171 LEU A N 1
ATOM 1327 C CA . LEU A 1 171 ? -5.367 -1.863 -19.141 1 96.38 171 LEU A CA 1
ATOM 1328 C C . LEU A 1 171 ? -4.758 -0.516 -18.766 1 96.38 171 LEU A C 1
ATOM 1330 O O . LEU A 1 171 ? -4.727 -0.146 -17.594 1 96.38 171 LEU A O 1
ATOM 1334 N N . ILE A 1 172 ? -4.352 0.204 -19.734 1 93.62 172 ILE A N 1
ATOM 1335 C CA . ILE A 1 172 ? -3.629 1.452 -19.5 1 93.62 172 ILE A CA 1
ATOM 1336 C C . ILE A 1 172 ? -4.617 2.559 -19.141 1 93.62 172 ILE A C 1
ATOM 1338 O O . ILE A 1 172 ? -4.465 3.219 -18.109 1 93.62 172 ILE A O 1
ATOM 1342 N N . MET A 1 173 ? -5.648 2.717 -19.859 1 97.19 173 MET A N 1
ATOM 1343 C CA . MET A 1 173 ? -6.562 3.844 -19.688 1 97.19 173 MET A CA 1
ATOM 1344 C C . MET A 1 173 ? -7.34 3.721 -18.391 1 97.19 173 MET A C 1
ATOM 1346 O O . MET A 1 173 ? -7.539 4.711 -17.688 1 97.19 173 MET A O 1
ATOM 1350 N N . TYR A 1 174 ? -7.828 2.549 -18.031 1 98.44 174 TYR A N 1
ATOM 1351 C CA . TYR A 1 174 ? -8.578 2.367 -16.797 1 98.44 174 TYR A CA 1
ATOM 1352 C C . TYR A 1 174 ? -7.723 2.713 -15.586 1 98.44 174 TYR A C 1
ATOM 1354 O O . TYR A 1 174 ? -8.18 3.404 -14.672 1 98.44 174 TYR A O 1
ATOM 1362 N N . GLN A 1 175 ? -6.477 2.297 -15.688 1 97.06 175 GLN A N 1
ATOM 1363 C CA . GLN A 1 175 ? -5.586 2.521 -14.555 1 97.06 175 GLN A CA 1
ATOM 1364 C C . GLN A 1 175 ? -5.195 3.992 -14.438 1 97.06 175 GLN A C 1
ATOM 1366 O O . GLN A 1 175 ? -5.039 4.516 -13.336 1 97.06 175 GLN A O 1
ATOM 1371 N N . ILE A 1 176 ? -5.047 4.617 -15.562 1 94.88 176 ILE A N 1
ATOM 1372 C CA . ILE A 1 176 ? -4.723 6.043 -15.539 1 94.88 176 ILE A CA 1
ATOM 1373 C C . ILE A 1 176 ? -5.867 6.82 -14.898 1 94.88 176 ILE A C 1
ATOM 1375 O O . ILE A 1 176 ? -5.641 7.668 -14.031 1 94.88 176 ILE A O 1
ATOM 1379 N N . ILE A 1 177 ? -7.074 6.539 -15.234 1 97.81 177 ILE A N 1
ATOM 1380 C CA . ILE A 1 177 ? -8.234 7.223 -14.688 1 97.81 177 ILE A CA 1
ATOM 1381 C C . ILE A 1 177 ? -8.328 6.953 -13.188 1 97.81 177 ILE A C 1
ATOM 1383 O O . ILE A 1 177 ? -8.57 7.871 -12.398 1 97.81 177 ILE A O 1
ATOM 1387 N N . ALA A 1 178 ? -8.117 5.738 -12.773 1 97.69 178 ALA A N 1
ATOM 1388 C CA . ALA A 1 178 ? -8.117 5.398 -11.352 1 97.69 178 ALA A CA 1
ATOM 1389 C C . ALA A 1 178 ? -7.012 6.145 -10.609 1 97.69 178 ALA A C 1
ATOM 1391 O O . ALA A 1 178 ? -7.238 6.672 -9.516 1 97.69 178 ALA A O 1
ATOM 1392 N N . GLY A 1 179 ? -5.832 6.211 -11.242 1 95.31 179 GLY A N 1
ATOM 1393 C CA . GLY A 1 179 ? -4.707 6.902 -10.641 1 95.31 179 GLY A CA 1
ATOM 1394 C C . GLY A 1 179 ? -4.945 8.391 -10.469 1 95.31 179 GLY A C 1
ATOM 1395 O O . GLY A 1 179 ? -4.57 8.969 -9.445 1 95.31 179 GLY A O 1
ATOM 1396 N N . ILE A 1 180 ? -5.582 8.953 -11.414 1 94.94 180 ILE A N 1
ATOM 1397 C CA . ILE A 1 180 ? -5.941 10.367 -11.336 1 94.94 180 ILE A CA 1
ATOM 1398 C C . ILE A 1 180 ? -6.855 10.602 -10.141 1 94.94 180 ILE A C 1
ATOM 1400 O O . ILE A 1 180 ? -6.762 11.641 -9.477 1 94.94 180 ILE A O 1
ATOM 1404 N N . GLY A 1 181 ? -7.668 9.641 -9.883 1 96.94 181 GLY A N 1
ATOM 1405 C CA . GLY A 1 181 ? -8.586 9.75 -8.766 1 96.94 181 GLY A CA 1
ATOM 1406 C C . GLY A 1 181 ? -7.93 9.469 -7.422 1 96.94 181 GLY A C 1
ATOM 1407 O O . GLY A 1 181 ? -8.258 10.102 -6.418 1 96.94 181 GLY A O 1
ATOM 1408 N N . ILE A 1 182 ? -6.984 8.594 -7.348 1 96.12 182 ILE A N 1
ATOM 1409 C CA . ILE A 1 182 ? -6.336 8.148 -6.121 1 96.12 182 ILE A CA 1
ATOM 1410 C C . ILE A 1 182 ? -5.344 9.203 -5.641 1 96.12 182 ILE A C 1
ATOM 1412 O O . ILE A 1 182 ? -5.246 9.477 -4.441 1 96.12 182 ILE A O 1
ATOM 1416 N N . GLY A 1 183 ? -4.73 9.828 -6.48 1 93.19 183 GLY A N 1
ATOM 1417 C CA . GLY A 1 183 ? -3.611 10.719 -6.211 1 93.19 183 GLY A CA 1
ATOM 1418 C C . GLY A 1 183 ? -3.961 11.836 -5.25 1 93.19 183 GLY A C 1
ATOM 1419 O O . GLY A 1 183 ? -3.348 11.969 -4.188 1 93.19 183 GLY A O 1
ATOM 1420 N N . PRO A 1 184 ? -4.969 12.57 -5.516 1 92.94 184 PRO A N 1
ATOM 1421 C CA . PRO A 1 184 ? -5.305 13.727 -4.684 1 92.94 184 PRO A CA 1
ATOM 1422 C C . PRO A 1 184 ? -5.656 13.344 -3.25 1 92.94 184 PRO A C 1
ATOM 1424 O O . PRO A 1 184 ? -5.41 14.117 -2.32 1 92.94 184 PRO A O 1
ATOM 1427 N N . ASN A 1 185 ? -6.152 12.18 -3.076 1 94.12 185 ASN A N 1
ATOM 1428 C CA . ASN A 1 185 ? -6.73 11.836 -1.782 1 94.12 185 ASN A CA 1
ATOM 1429 C C . ASN A 1 185 ? -5.707 11.156 -0.874 1 94.12 185 ASN A C 1
ATOM 1431 O O . ASN A 1 185 ? -6.031 10.766 0.249 1 94.12 185 ASN A O 1
ATOM 1435 N N . PHE A 1 186 ? -4.477 11.109 -1.334 1 89.06 186 PHE A N 1
ATOM 1436 C CA . PHE A 1 186 ? -3.408 10.703 -0.424 1 89.06 186 PHE A CA 1
ATOM 1437 C C . PHE A 1 186 ? -3.082 11.828 0.554 1 89.06 186 PHE A C 1
ATOM 1439 O O . PHE A 1 186 ? -2.697 11.57 1.697 1 89.06 186 PHE A O 1
ATOM 1446 N N . GLN A 1 187 ? -3.322 13.078 0.137 1 89.25 187 GLN A N 1
ATOM 1447 C CA . GLN A 1 187 ? -2.855 14.164 0.986 1 89.25 187 GLN A CA 1
ATOM 1448 C C . GLN A 1 187 ? -4.004 15.102 1.36 1 89.25 187 GLN A C 1
ATOM 1450 O O . GLN A 1 187 ? -4.039 15.641 2.471 1 89.25 187 GLN A O 1
ATOM 1455 N N . SER A 1 188 ? -5.016 15.25 0.473 1 92.75 188 SER A N 1
ATOM 1456 C CA . SER A 1 188 ? -6.023 16.281 0.651 1 92.75 188 SER A CA 1
ATOM 1457 C C . SER A 1 188 ? -6.836 16.062 1.921 1 92.75 188 SER A C 1
ATOM 1459 O O . SER A 1 188 ? -7.066 16.984 2.695 1 92.75 188 SER A O 1
ATOM 1461 N N . PRO A 1 189 ? -7.238 14.828 2.15 1 94.56 189 PRO A N 1
ATOM 1462 C CA . PRO A 1 189 ? -7.984 14.617 3.395 1 94.56 189 PRO A CA 1
ATOM 1463 C C . PRO A 1 189 ? -7.141 14.891 4.641 1 94.56 189 PRO A C 1
ATOM 1465 O O . PRO A 1 189 ? -7.66 15.383 5.645 1 94.56 189 PRO A O 1
ATOM 1468 N N . LEU A 1 190 ? -5.941 14.578 4.547 1 93.5 190 LEU A N 1
ATOM 1469 C CA . LEU A 1 190 ? -5.047 14.844 5.672 1 93.5 190 LEU A CA 1
ATOM 1470 C C . LEU A 1 190 ? -4.926 16.344 5.926 1 93.5 190 LEU A C 1
ATOM 1472 O O . LEU A 1 190 ? -5.004 16.781 7.074 1 93.5 190 LEU A O 1
ATOM 1476 N N . LEU A 1 191 ? -4.742 17.047 4.891 1 91.94 191 LEU A N 1
ATOM 1477 C CA . LEU A 1 191 ? -4.637 18.5 5.008 1 91.94 191 LEU A CA 1
ATOM 1478 C C . LEU A 1 191 ? -5.934 19.109 5.539 1 91.94 191 LEU A C 1
ATOM 1480 O O . LEU A 1 191 ? -5.906 20.031 6.355 1 91.94 191 LEU A O 1
ATOM 1484 N N . ALA A 1 192 ? -7 18.594 5.066 1 92 192 ALA A N 1
ATOM 1485 C CA . ALA A 1 192 ? -8.297 19.062 5.543 1 92 192 ALA A CA 1
ATOM 1486 C C . ALA A 1 192 ? -8.445 18.828 7.047 1 92 192 ALA A C 1
ATOM 1488 O O . ALA A 1 192 ? -8.914 19.719 7.77 1 92 192 ALA A O 1
ATOM 1489 N N . LEU A 1 193 ? -8.047 17.719 7.484 1 91.31 193 LEU A N 1
ATOM 1490 C CA . LEU A 1 193 ? -8.133 17.375 8.898 1 91.31 193 LEU A CA 1
ATOM 1491 C C . LEU A 1 193 ? -7.203 18.266 9.727 1 91.31 193 LEU A C 1
ATOM 1493 O O . LEU A 1 193 ? -7.594 18.766 10.781 1 91.31 193 LEU A O 1
ATOM 1497 N N . GLN A 1 194 ? -6.047 18.453 9.242 1 88.56 194 GLN A N 1
ATOM 1498 C CA . GLN A 1 194 ? -5.043 19.234 9.961 1 88.56 194 GLN A CA 1
ATOM 1499 C C . GLN A 1 194 ? -5.434 20.703 10.039 1 88.56 194 GLN A C 1
ATOM 1501 O O . GLN A 1 194 ? -5.117 21.391 11.016 1 88.56 194 GLN A O 1
ATOM 1506 N N . SER A 1 195 ? -6.109 21.156 9.07 1 87 195 SER A N 1
ATOM 1507 C CA . SER A 1 195 ? -6.5 22.547 9.016 1 87 195 SER A CA 1
ATOM 1508 C C . SER A 1 195 ? -7.645 22.844 9.984 1 87 195 SER A C 1
ATOM 1510 O O . SER A 1 195 ? -7.914 24.016 10.297 1 87 195 SER A O 1
ATOM 1512 N N . ARG A 1 196 ? -8.273 21.828 10.531 1 87.62 196 ARG A N 1
ATOM 1513 C CA . ARG A 1 196 ? -9.461 22.016 11.352 1 87.62 196 ARG A CA 1
ATOM 1514 C C . ARG A 1 196 ? -9.148 21.781 12.828 1 87.62 196 ARG A C 1
ATOM 1516 O O . ARG A 1 196 ? -10.062 21.734 13.664 1 87.62 196 ARG A O 1
ATOM 1523 N N . VAL A 1 197 ? -7.945 21.609 13.047 1 83.38 197 VAL A N 1
ATOM 1524 C CA . VAL A 1 197 ? -7.559 21.422 14.438 1 83.38 197 VAL A CA 1
ATOM 1525 C C . VAL A 1 197 ? -6.453 22.406 14.82 1 83.38 197 VAL A C 1
ATOM 1527 O O . VAL A 1 197 ? -5.723 22.875 13.953 1 83.38 197 VAL A O 1
ATOM 1530 N N . PRO A 1 198 ? -6.461 22.734 16.094 1 81.94 198 PRO A N 1
ATOM 1531 C CA . PRO A 1 198 ? -5.348 23.578 16.531 1 81.94 198 PRO A CA 1
ATOM 1532 C C . PRO A 1 198 ? -3.988 22.906 16.344 1 81.94 198 PRO A C 1
ATOM 1534 O O . PRO A 1 198 ? -3.914 21.688 16.219 1 81.94 198 PRO A O 1
ATOM 1537 N N . GLN A 1 199 ? -2.957 23.656 16.234 1 80.62 199 GLN A N 1
ATOM 1538 C CA . GLN A 1 199 ? -1.602 23.188 15.977 1 80.62 199 GLN A CA 1
ATOM 1539 C C . GLN A 1 199 ? -1.193 22.109 16.984 1 80.62 199 GLN A C 1
ATOM 1541 O O . GLN A 1 199 ? -0.469 21.172 16.625 1 80.62 199 GLN A O 1
ATOM 1546 N N . SER A 1 200 ? -1.694 22.188 18.172 1 76 200 SER A N 1
ATOM 1547 C CA . SER A 1 200 ? -1.341 21.234 19.219 1 76 200 SER A CA 1
ATOM 1548 C C . SER A 1 200 ? -1.938 19.859 18.953 1 76 200 SER A C 1
ATOM 1550 O O . SER A 1 200 ? -1.48 18.859 19.5 1 76 200 SER A O 1
ATOM 1552 N N . GLU A 1 201 ? -2.908 19.828 18.016 1 81.31 201 GLU A N 1
ATOM 1553 C CA . GLU A 1 201 ? -3.615 18.578 17.781 1 81.31 201 GLU A CA 1
ATOM 1554 C C . GLU A 1 201 ? -3.322 18.031 16.375 1 81.31 201 GLU A C 1
ATOM 1556 O O . GLU A 1 201 ? -3.908 17.031 15.953 1 81.31 201 GLU A O 1
ATOM 1561 N N . VAL A 1 202 ? -2.383 18.656 15.727 1 85.25 202 VAL A N 1
ATOM 1562 C CA . VAL A 1 202 ? -2.059 18.25 14.367 1 85.25 202 VAL A CA 1
ATOM 1563 C C . VAL A 1 202 ? -1.469 16.844 14.367 1 85.25 202 VAL A C 1
ATOM 1565 O O . VAL A 1 202 ? -1.805 16.016 13.508 1 85.25 202 VAL A O 1
ATOM 1568 N N . SER A 1 203 ? -0.587 16.594 15.352 1 82.5 203 SER A N 1
ATOM 1569 C CA . SER A 1 203 ? 0.007 15.266 15.414 1 82.5 203 SER A CA 1
ATOM 1570 C C . SER A 1 203 ? -1.054 14.195 15.656 1 82.5 203 SER A C 1
ATOM 1572 O O . SER A 1 203 ? -1.021 13.133 15.039 1 82.5 203 SER A O 1
ATOM 1574 N N . THR A 1 204 ? -1.989 14.484 16.469 1 80.44 204 THR A N 1
ATOM 1575 C CA . THR A 1 204 ? -3.066 13.555 16.766 1 80.44 204 THR A CA 1
ATOM 1576 C C . THR A 1 204 ? -3.973 13.359 15.555 1 80.44 204 THR A C 1
ATOM 1578 O O . THR A 1 204 ? -4.41 12.242 15.273 1 80.44 204 THR A O 1
ATOM 1581 N N . ALA A 1 205 ? -4.262 14.414 14.898 1 86.94 205 ALA A N 1
ATOM 1582 C CA . ALA A 1 205 ? -5.059 14.328 13.672 1 86.94 205 ALA A CA 1
ATOM 1583 C C . ALA A 1 205 ? -4.355 13.477 12.625 1 86.94 205 ALA A C 1
ATOM 1585 O O . ALA A 1 205 ? -4.988 12.633 11.977 1 86.94 205 ALA A O 1
ATOM 1586 N N . THR A 1 206 ? -3.107 13.688 12.508 1 87.69 206 THR A N 1
ATOM 1587 C CA . THR A 1 206 ? -2.305 12.953 11.539 1 87.69 206 THR A CA 1
ATOM 1588 C C . THR A 1 206 ? -2.254 11.469 11.891 1 87.69 206 THR A C 1
ATOM 1590 O O . THR A 1 206 ? -2.416 10.609 11.023 1 87.69 206 THR A O 1
ATOM 1593 N N . SER A 1 207 ? -2.07 11.219 13.125 1 82.5 207 SER A N 1
ATOM 1594 C CA . SER A 1 207 ? -1.989 9.836 13.57 1 82.5 207 SER A CA 1
ATOM 1595 C C . SER A 1 207 ? -3.334 9.125 13.422 1 82.5 207 SER A C 1
ATOM 1597 O O . SER A 1 207 ? -3.387 7.938 13.109 1 82.5 207 SER A O 1
ATOM 1599 N N . THR A 1 208 ? -4.355 9.789 13.766 1 82.94 208 THR A N 1
ATOM 1600 C CA . THR A 1 208 ? -5.684 9.219 13.586 1 82.94 208 THR A CA 1
ATOM 1601 C C . THR A 1 208 ? -5.941 8.906 12.109 1 82.94 208 THR A C 1
ATOM 1603 O O . THR A 1 208 ? -6.484 7.852 11.781 1 82.94 208 THR A O 1
ATOM 1606 N N . HIS A 1 209 ? -5.578 9.867 11.305 1 90.25 209 HIS A N 1
ATOM 1607 C CA . HIS A 1 209 ? -5.668 9.656 9.867 1 90.25 209 HIS A CA 1
ATOM 1608 C C . HIS A 1 209 ? -4.93 8.398 9.445 1 90.25 209 HIS A C 1
ATOM 1610 O O . HIS A 1 209 ? -5.477 7.562 8.719 1 90.25 209 HIS A O 1
ATOM 1616 N N . SER A 1 210 ? -3.768 8.234 9.906 1 86.88 210 SER A N 1
ATOM 1617 C CA . SER A 1 210 ? -2.936 7.082 9.562 1 86.88 210 SER A CA 1
ATOM 1618 C C . SER A 1 210 ? -3.518 5.793 10.125 1 86.88 210 SER A C 1
ATOM 1620 O O . SER A 1 210 ? -3.482 4.75 9.461 1 86.88 210 SER A O 1
ATOM 1622 N N . PHE A 1 211 ? -4.004 5.887 11.32 1 80.69 211 PHE A N 1
ATOM 1623 C CA . PHE A 1 211 ? -4.582 4.707 11.953 1 80.69 211 PHE A CA 1
ATOM 1624 C C . PHE A 1 211 ? -5.781 4.195 11.164 1 80.69 211 PHE A C 1
ATOM 1626 O O . PHE A 1 211 ? -5.883 2.996 10.898 1 80.69 211 PHE A O 1
ATOM 1633 N N . ILE A 1 212 ? -6.648 5.027 10.828 1 84.81 212 ILE A N 1
ATOM 1634 C CA . ILE A 1 212 ? -7.832 4.656 10.062 1 84.81 212 ILE A CA 1
ATOM 1635 C C . ILE A 1 212 ? -7.414 4.074 8.711 1 84.81 212 ILE A C 1
ATOM 1637 O O . ILE A 1 212 ? -8 3.094 8.25 1 84.81 212 ILE A O 1
ATOM 1641 N N . ARG A 1 213 ? -6.465 4.668 8.109 1 90.12 213 ARG A N 1
ATOM 1642 C CA . ARG A 1 213 ? -5.961 4.195 6.828 1 90.12 213 ARG A CA 1
ATOM 1643 C C . ARG A 1 213 ? -5.402 2.783 6.945 1 90.12 213 ARG A C 1
ATOM 1645 O O . ARG A 1 213 ? -5.711 1.916 6.125 1 90.12 213 ARG A O 1
ATOM 1652 N N . GLN A 1 214 ? -4.629 2.561 7.918 1 82.62 214 GLN A N 1
ATOM 1653 C CA . GLN A 1 214 ? -4.008 1.252 8.086 1 82.62 214 GLN A CA 1
ATOM 1654 C C . GLN A 1 214 ? -5.051 0.186 8.414 1 82.62 214 GLN A C 1
ATOM 1656 O O . GLN A 1 214 ? -4.961 -0.946 7.938 1 82.62 214 GLN A O 1
ATOM 1661 N N . LEU A 1 215 ? -5.988 0.524 9.242 1 78.31 215 LEU A N 1
ATOM 1662 C CA . LEU A 1 215 ? -7.078 -0.399 9.539 1 78.31 215 LEU A CA 1
ATOM 1663 C C . LEU A 1 215 ? -7.852 -0.746 8.266 1 78.31 215 LEU A C 1
ATOM 1665 O O . LEU A 1 215 ? -8.258 -1.894 8.078 1 78.31 215 LEU A O 1
ATOM 1669 N N . SER A 1 216 ? -8.094 0.282 7.551 1 87.5 216 SER A N 1
ATOM 1670 C CA . SER A 1 216 ? -8.797 0.095 6.285 1 87.5 216 SER A CA 1
ATOM 1671 C C . SER A 1 216 ? -8.039 -0.859 5.367 1 87.5 216 SER A C 1
ATOM 1673 O O . SER A 1 216 ? -8.617 -1.796 4.82 1 87.5 216 SER A O 1
ATOM 1675 N N . THR A 1 217 ? -6.777 -0.666 5.203 1 84.44 217 THR A N 1
ATOM 1676 C CA . THR A 1 217 ? -5.98 -1.489 4.301 1 84.44 217 THR A CA 1
ATOM 1677 C C . THR A 1 217 ? -5.898 -2.926 4.809 1 84.44 217 THR A C 1
ATOM 1679 O O . THR A 1 217 ? -5.914 -3.871 4.02 1 84.44 217 THR A O 1
ATOM 1682 N N . ALA A 1 218 ? -5.855 -3.102 6.145 1 75.38 218 ALA A N 1
ATOM 1683 C CA . ALA A 1 218 ? -5.773 -4.426 6.754 1 75.38 218 ALA A CA 1
ATOM 1684 C C . ALA A 1 218 ? -7.031 -5.242 6.457 1 75.38 218 ALA A C 1
ATOM 1686 O O . ALA A 1 218 ? -6.957 -6.457 6.258 1 75.38 218 ALA A O 1
ATOM 1687 N N . THR A 1 219 ? -8.102 -4.609 6.387 1 79.56 219 THR A N 1
ATOM 1688 C CA . THR A 1 219 ? -9.359 -5.316 6.234 1 79.56 219 THR A CA 1
ATOM 1689 C C . THR A 1 219 ? -9.734 -5.449 4.758 1 79.56 219 THR A C 1
ATOM 1691 O O . THR A 1 219 ? -10.453 -6.371 4.375 1 79.56 219 THR A O 1
ATOM 1694 N N . SER A 1 220 ? -9.289 -4.551 3.967 1 88.25 220 SER A N 1
ATOM 1695 C CA . SER A 1 220 ? -9.719 -4.441 2.578 1 88.25 220 SER A CA 1
ATOM 1696 C C . SER A 1 220 ? -9.414 -5.719 1.803 1 88.25 220 SER A C 1
ATOM 1698 O O . SER A 1 220 ? -10.281 -6.262 1.119 1 88.25 220 SER A O 1
ATOM 1700 N N . ILE A 1 221 ? -8.211 -6.18 1.95 1 83 221 ILE A N 1
ATOM 1701 C CA . ILE A 1 221 ? -7.773 -7.332 1.172 1 83 221 ILE A CA 1
ATOM 1702 C C . ILE A 1 221 ? -8.57 -8.562 1.577 1 83 221 ILE A C 1
ATOM 1704 O O . ILE A 1 221 ? -8.969 -9.367 0.724 1 83 221 ILE A O 1
ATOM 1708 N N . VAL A 1 222 ? -8.844 -8.703 2.871 1 78.12 222 VAL A N 1
ATOM 1709 C CA . VAL A 1 222 ? -9.617 -9.836 3.363 1 78.12 222 VAL A CA 1
ATOM 1710 C C . VAL A 1 222 ? -11.039 -9.773 2.801 1 78.12 222 VAL A C 1
ATOM 1712 O O . VAL A 1 222 ? -11.578 -10.781 2.354 1 78.12 222 VAL A O 1
ATOM 1715 N N . LEU A 1 223 ? -11.625 -8.617 2.795 1 83.56 223 LEU A N 1
ATOM 1716 C CA . LEU A 1 223 ? -12.984 -8.445 2.293 1 83.56 223 LEU A CA 1
ATOM 1717 C C . LEU A 1 223 ? -13.055 -8.758 0.802 1 83.56 223 LEU A C 1
ATOM 1719 O O . LEU A 1 223 ? -13.969 -9.453 0.351 1 83.56 223 LEU A O 1
ATOM 1723 N N . GLY A 1 224 ? -12.133 -8.242 0.057 1 87.75 224 GLY A N 1
ATOM 1724 C CA . GLY A 1 224 ? -12.086 -8.562 -1.36 1 87.75 224 GLY A CA 1
ATOM 1725 C C . GLY A 1 224 ? -11.852 -10.039 -1.63 1 87.75 224 GLY A C 1
ATOM 1726 O O . GLY A 1 224 ? -12.414 -10.602 -2.574 1 87.75 224 GLY A O 1
ATOM 1727 N N . GLY A 1 225 ? -11 -10.625 -0.856 1 83.69 225 GLY A N 1
ATOM 1728 C CA . GLY A 1 225 ? -10.758 -12.055 -0.962 1 83.69 225 GLY A CA 1
ATOM 1729 C C . GLY A 1 225 ? -12.008 -12.883 -0.733 1 83.69 225 GLY A C 1
ATOM 1730 O O . GLY A 1 225 ? -12.219 -13.891 -1.413 1 83.69 225 GLY A O 1
ATOM 1731 N N . VAL A 1 226 ? -12.781 -12.477 0.203 1 78.62 226 VAL A N 1
ATOM 1732 C CA . VAL A 1 226 ? -14.023 -13.172 0.494 1 78.62 226 VAL A CA 1
ATOM 1733 C C . VAL A 1 226 ? -14.961 -13.078 -0.708 1 78.62 226 VAL A C 1
ATOM 1735 O O . VAL A 1 226 ? -15.617 -14.062 -1.073 1 78.62 226 VAL A O 1
ATOM 1738 N N . VAL A 1 227 ? -15.109 -11.922 -1.279 1 86.56 227 VAL A N 1
ATOM 1739 C CA . VAL A 1 227 ? -15.945 -11.734 -2.461 1 86.56 227 VAL A CA 1
ATOM 1740 C C . VAL A 1 227 ? -15.453 -12.641 -3.588 1 86.56 227 VAL A C 1
ATOM 1742 O O . VAL A 1 227 ? -16.25 -13.328 -4.234 1 86.56 227 VAL A O 1
ATOM 1745 N N . TYR A 1 228 ? -14.18 -12.641 -3.814 1 87.44 228 TYR A N 1
ATOM 1746 C CA . TYR A 1 228 ? -13.539 -13.453 -4.848 1 87.44 228 TYR A CA 1
ATOM 1747 C C . TYR A 1 228 ? -13.828 -14.93 -4.633 1 87.44 228 TYR A C 1
ATOM 1749 O O . TYR A 1 228 ? -14.25 -15.625 -5.559 1 87.44 228 TYR A O 1
ATOM 1757 N N . GLN A 1 229 ? -13.664 -15.406 -3.479 1 78.81 229 GLN A N 1
ATOM 1758 C CA . GLN A 1 229 ? -13.836 -16.812 -3.146 1 78.81 229 GLN A CA 1
ATOM 1759 C C . GLN A 1 229 ? -15.297 -17.234 -3.26 1 78.81 229 GLN A C 1
ATOM 1761 O O . GLN A 1 229 ? -15.594 -18.375 -3.627 1 78.81 229 GLN A O 1
ATOM 1766 N N . ASN A 1 230 ? -16.141 -16.375 -2.852 1 78.69 230 ASN A N 1
ATOM 1767 C CA . ASN A 1 230 ? -17.562 -16.688 -2.951 1 78.69 230 ASN A CA 1
ATOM 1768 C C . ASN A 1 230 ? -17.984 -16.922 -4.398 1 78.69 230 ASN A C 1
ATOM 1770 O O . ASN A 1 230 ? -18.812 -17.797 -4.676 1 78.69 230 ASN A O 1
ATOM 1774 N N . VAL A 1 231 ? -17.469 -16.156 -5.258 1 84.75 231 VAL A N 1
ATOM 1775 C CA . VAL A 1 231 ? -17.797 -16.328 -6.668 1 84.75 231 VAL A CA 1
ATOM 1776 C C . VAL A 1 231 ? -17.234 -17.656 -7.172 1 84.75 231 VAL A C 1
ATOM 1778 O O . VAL A 1 231 ? -17.875 -18.375 -7.934 1 84.75 231 VAL A O 1
ATOM 1781 N N . LEU A 1 232 ? -16.047 -17.969 -6.777 1 83.06 232 LEU A N 1
ATOM 1782 C CA . LEU A 1 232 ? -15.445 -19.219 -7.184 1 83.06 232 LEU A CA 1
ATOM 1783 C C . LEU A 1 232 ? -16.234 -20.406 -6.648 1 83.06 232 LEU A C 1
ATOM 1785 O O . LEU A 1 232 ? -16.453 -21.391 -7.359 1 83.06 232 LEU A O 1
ATOM 1789 N N . LYS A 1 233 ? -16.656 -20.312 -5.492 1 77.94 233 LYS A N 1
ATOM 1790 C CA . LYS A 1 233 ? -17.453 -21.375 -4.895 1 77.94 233 LYS A CA 1
ATOM 1791 C C . LYS A 1 233 ? -18.781 -21.562 -5.633 1 77.94 233 LYS A C 1
ATOM 1793 O O . LYS A 1 233 ? -19.234 -22.688 -5.828 1 77.94 233 LYS A O 1
ATOM 1798 N N . GLN A 1 234 ? -19.344 -20.484 -5.957 1 83.44 234 GLN A N 1
ATOM 1799 C CA . GLN A 1 234 ? -20.609 -20.531 -6.684 1 83.44 234 GLN A CA 1
ATOM 1800 C C . GLN A 1 234 ? -20.438 -21.141 -8.07 1 83.44 234 GLN A C 1
ATOM 1802 O O . GLN A 1 234 ? -21.375 -21.688 -8.648 1 83.44 234 GLN A O 1
ATOM 1807 N N . SER A 1 235 ? -19.219 -21 -8.547 1 85.75 235 SER A N 1
ATOM 1808 C CA . SER A 1 235 ? -18.938 -21.516 -9.883 1 85.75 235 SER A CA 1
ATOM 1809 C C . SER A 1 235 ? -18.375 -22.922 -9.828 1 85.75 235 SER A C 1
ATOM 1811 O O . SER A 1 235 ? -18.062 -23.516 -10.867 1 85.75 235 SER A O 1
ATOM 1813 N N . ALA A 1 236 ? -18.266 -23.453 -8.688 1 81.94 236 ALA A N 1
ATOM 1814 C CA . ALA A 1 236 ? -17.641 -24.75 -8.477 1 81.94 236 ALA A CA 1
ATOM 1815 C C . ALA A 1 236 ? -18.375 -25.844 -9.25 1 81.94 236 ALA A C 1
ATOM 1817 O O . ALA A 1 236 ? -17.75 -26.719 -9.852 1 81.94 236 ALA A O 1
ATOM 1818 N N . SER A 1 237 ? -19.672 -25.859 -9.188 1 82.94 237 SER A N 1
ATOM 1819 C CA . SER A 1 237 ? -20.469 -26.891 -9.867 1 82.94 237 SER A CA 1
ATOM 1820 C C . SER A 1 237 ? -20.219 -26.859 -11.375 1 82.94 237 SER A C 1
ATOM 1822 O O . SER A 1 237 ? -20.109 -27.906 -12.008 1 82.94 237 SER A O 1
ATOM 1824 N N . ARG A 1 238 ? -20.141 -25.656 -11.867 1 84.88 238 ARG A N 1
ATOM 1825 C CA . ARG A 1 238 ? -19.875 -25.5 -13.289 1 84.88 238 ARG A CA 1
ATOM 1826 C C . ARG A 1 238 ? -18.484 -25.984 -13.648 1 84.88 238 ARG A C 1
ATOM 1828 O O . ARG A 1 238 ? -18.281 -26.594 -14.711 1 84.88 238 ARG A O 1
ATOM 1835 N N . LEU A 1 239 ? -17.562 -25.781 -12.812 1 85.25 239 LEU A N 1
ATOM 1836 C CA . LEU A 1 239 ? -16.172 -26.203 -13.047 1 85.25 239 LEU A CA 1
ATOM 1837 C C . LEU A 1 239 ? -16.047 -27.719 -12.938 1 85.25 239 LEU A C 1
ATOM 1839 O O . LEU A 1 239 ? -15.328 -28.344 -13.727 1 85.25 239 LEU A O 1
ATOM 1843 N N . VAL A 1 240 ? -16.734 -28.266 -12.031 1 84.31 240 VAL A N 1
ATOM 1844 C CA . VAL A 1 240 ? -16.703 -29.703 -11.852 1 84.31 240 VAL A CA 1
ATOM 1845 C C . VAL A 1 240 ? -17.281 -30.391 -13.086 1 84.31 240 VAL A C 1
ATOM 1847 O O . VAL A 1 240 ? -16.766 -31.422 -13.539 1 84.31 240 VAL A O 1
ATOM 1850 N N . ALA A 1 241 ? -18.312 -29.859 -13.508 1 85 241 ALA A N 1
ATOM 1851 C CA . ALA A 1 241 ? -18.969 -30.438 -14.688 1 85 241 ALA A CA 1
ATOM 1852 C C . ALA A 1 241 ? -18.047 -30.391 -15.906 1 85 241 ALA A C 1
ATOM 1854 O O . ALA A 1 241 ? -18.062 -31.297 -16.734 1 85 241 ALA A O 1
ATOM 1855 N N . ALA A 1 242 ? -17.234 -29.359 -15.945 1 82 242 ALA A N 1
ATOM 1856 C CA . ALA A 1 242 ? -16.406 -29.156 -17.125 1 82 242 ALA A CA 1
ATOM 1857 C C . ALA A 1 242 ? -15.031 -29.812 -16.969 1 82 242 ALA A C 1
ATOM 1859 O O . ALA A 1 242 ? -14.461 -30.312 -17.938 1 82 242 ALA A O 1
ATOM 1860 N N . LEU A 1 243 ? -14.5 -29.828 -15.734 1 80.12 243 LEU A N 1
ATOM 1861 C CA . LEU A 1 243 ? -13.109 -30.219 -15.531 1 80.12 243 LEU A CA 1
ATOM 1862 C C . LEU A 1 243 ? -13.016 -31.516 -14.742 1 80.12 243 LEU A C 1
ATOM 1864 O O . LEU A 1 243 ? -11.984 -32.188 -14.766 1 80.12 243 LEU A O 1
ATOM 1868 N N . GLY A 1 244 ? -14.078 -31.875 -14.078 1 80.56 244 GLY A N 1
ATOM 1869 C CA . GLY A 1 244 ? -14.008 -32.969 -13.109 1 80.56 244 GLY A CA 1
ATOM 1870 C C . GLY A 1 244 ? -13.656 -32.5 -11.711 1 80.56 244 GLY A C 1
ATOM 1871 O O . GLY A 1 244 ? -13.172 -31.359 -11.531 1 80.56 244 GLY A O 1
ATOM 1872 N N . PRO A 1 245 ? -13.953 -33.219 -10.734 1 77.12 245 PRO A N 1
ATOM 1873 C CA . PRO A 1 245 ? -13.812 -32.844 -9.328 1 77.12 245 PRO A CA 1
ATOM 1874 C C . PRO A 1 245 ? -12.352 -32.594 -8.938 1 77.12 245 PRO A C 1
ATOM 1876 O O . PRO A 1 245 ? -12.07 -31.656 -8.18 1 77.12 245 PRO A O 1
ATOM 1879 N N . GLU A 1 246 ? -11.422 -33.344 -9.453 1 72.38 246 GLU A N 1
ATOM 1880 C CA . GLU A 1 246 ? -10.031 -33.219 -9.039 1 72.38 246 GLU A CA 1
ATOM 1881 C C . GLU A 1 246 ? -9.406 -31.922 -9.547 1 72.38 246 GLU A C 1
ATOM 1883 O O . GLU A 1 246 ? -8.805 -31.172 -8.773 1 72.38 246 GLU A O 1
ATOM 1888 N N . LEU A 1 247 ? -9.695 -31.672 -10.852 1 70.75 247 LEU A N 1
ATOM 1889 C CA . LEU A 1 247 ? -9.125 -30.469 -11.453 1 70.75 247 LEU A CA 1
ATOM 1890 C C . LEU A 1 247 ? -9.789 -29.219 -10.891 1 70.75 247 LEU A C 1
ATOM 1892 O O . LEU A 1 247 ? -9.125 -28.203 -10.68 1 70.75 247 LEU A O 1
ATOM 1896 N N . THR A 1 248 ? -11.086 -29.375 -10.648 1 72.62 248 THR A N 1
ATOM 1897 C CA . THR A 1 248 ? -11.82 -28.25 -10.078 1 72.62 248 THR A CA 1
ATOM 1898 C C . THR A 1 248 ? -11.281 -27.891 -8.703 1 72.62 248 THR A C 1
ATOM 1900 O O . THR A 1 248 ? -11.102 -26.703 -8.383 1 72.62 248 THR A O 1
ATOM 1903 N N . HIS A 1 249 ? -10.992 -28.891 -7.875 1 68.25 249 HIS A N 1
ATOM 1904 C CA . HIS A 1 249 ? -10.453 -28.656 -6.543 1 68.25 249 HIS A CA 1
ATOM 1905 C C . HIS A 1 249 ? -9.094 -27.953 -6.617 1 68.25 249 HIS A C 1
ATOM 1907 O O . HIS A 1 249 ? -8.797 -27.078 -5.805 1 68.25 249 HIS A O 1
ATOM 1913 N N . THR A 1 250 ? -8.43 -28.281 -7.613 1 63.59 250 THR A N 1
ATOM 1914 C CA . THR A 1 250 ? -7.105 -27.703 -7.789 1 63.59 250 THR A CA 1
ATOM 1915 C C . THR A 1 250 ? -7.215 -26.219 -8.133 1 63.59 250 THR A C 1
ATOM 1917 O O . THR A 1 250 ? -6.441 -25.406 -7.625 1 63.59 250 THR A O 1
ATOM 1920 N N . PHE A 1 251 ? -8.266 -25.938 -8.953 1 65.94 251 PHE A N 1
ATOM 1921 C CA . PHE A 1 251 ? -8.43 -24.562 -9.414 1 65.94 251 PHE A CA 1
ATOM 1922 C C . PHE A 1 251 ? -9.047 -23.703 -8.32 1 65.94 251 PHE A C 1
ATOM 1924 O O . PHE A 1 251 ? -8.688 -22.531 -8.172 1 65.94 251 PHE A O 1
ATOM 1931 N N . LEU A 1 252 ? -9.852 -24.297 -7.578 1 64.38 252 LEU A N 1
ATOM 1932 C CA . LEU A 1 252 ? -10.562 -23.531 -6.559 1 64.38 252 LEU A CA 1
ATOM 1933 C C . LEU A 1 252 ? -9.664 -23.266 -5.355 1 64.38 252 LEU A C 1
ATOM 1935 O O . LEU A 1 252 ? -9.836 -22.25 -4.664 1 64.38 252 LEU A O 1
ATOM 1939 N N . SER A 1 253 ? -8.875 -24.188 -5.102 1 56.91 253 SER A N 1
ATOM 1940 C CA . SER A 1 253 ? -8.047 -24.031 -3.908 1 56.91 253 SER A CA 1
ATOM 1941 C C . SER A 1 253 ? -6.824 -23.172 -4.184 1 56.91 253 SER A C 1
ATOM 1943 O O . SER A 1 253 ? -6.246 -22.594 -3.258 1 56.91 253 SER A O 1
ATOM 1945 N N . ASN A 1 254 ? -6.434 -23.125 -5.492 1 48.38 254 ASN A N 1
ATO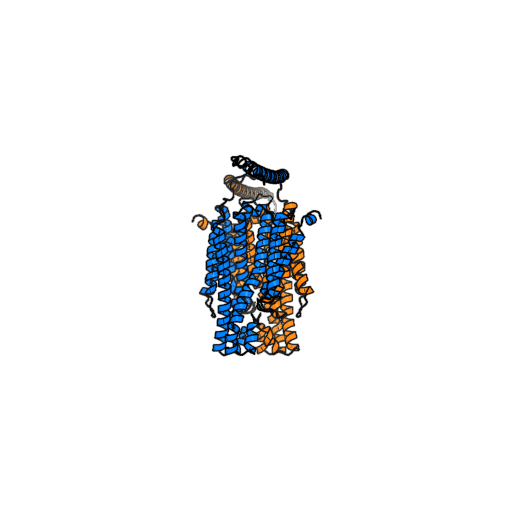M 1946 C CA . ASN A 1 254 ? -5.172 -22.438 -5.77 1 48.38 254 ASN A CA 1
ATOM 1947 C C . ASN A 1 254 ? -5.398 -21.125 -6.531 1 48.38 254 ASN A C 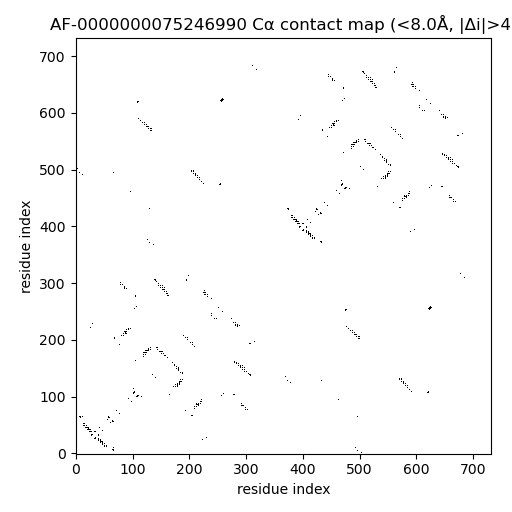1
ATOM 1949 O O . ASN A 1 254 ? -5.938 -21.141 -7.641 1 48.38 254 ASN A O 1
ATOM 1953 N N . PHE A 1 255 ? -5.785 -20.078 -5.926 1 45.56 255 PHE A N 1
ATOM 1954 C CA . PHE A 1 255 ? -5.949 -18.766 -6.543 1 45.56 255 PHE A CA 1
ATOM 1955 C C . PHE A 1 255 ? -4.926 -18.562 -7.652 1 45.56 255 PHE A C 1
ATOM 1957 O O . PHE A 1 255 ? -5.273 -18.125 -8.75 1 45.56 255 PHE A O 1
ATOM 1964 N N . ALA A 1 256 ? -3.779 -18.031 -7.367 1 43.5 256 ALA A N 1
ATOM 1965 C CA . ALA A 1 256 ? -2.85 -17.328 -8.242 1 43.5 256 ALA A CA 1
ATOM 1966 C C . ALA A 1 256 ? -2.312 -18.25 -9.328 1 43.5 256 ALA A C 1
ATOM 1968 O O . ALA A 1 256 ? -2.184 -17.859 -10.492 1 43.5 256 ALA A O 1
ATOM 1969 N N . GLY A 1 257 ? -1.475 -19.25 -9.078 1 43.03 257 GLY A N 1
ATOM 1970 C CA . GLY A 1 257 ? -0.307 -19.75 -9.789 1 43.03 257 GLY A CA 1
ATOM 1971 C C . GLY A 1 257 ? -0.646 -20.812 -10.828 1 43.03 257 GLY A C 1
ATOM 1972 O O . GLY A 1 257 ? 0.248 -21.375 -11.453 1 43.03 257 GLY A O 1
ATOM 1973 N N . SER A 1 258 ? -1.694 -21.5 -10.719 1 43.56 258 SER A N 1
ATOM 1974 C CA . SER A 1 258 ? -1.714 -22.797 -11.383 1 43.56 258 SER A CA 1
ATOM 1975 C C . SER A 1 258 ? -1.828 -22.656 -12.891 1 43.56 258 SER A C 1
ATOM 1977 O O . SER A 1 258 ? -2.033 -23.641 -13.609 1 43.56 258 SER A O 1
ATOM 1979 N N . ARG A 1 259 ? -1.853 -21.469 -13.352 1 47.38 259 ARG A N 1
ATOM 1980 C CA . ARG A 1 259 ? -2.629 -21.375 -14.578 1 47.38 259 ARG A CA 1
ATOM 1981 C C . ARG A 1 259 ? -1.934 -22.109 -15.727 1 47.38 259 ARG A C 1
ATOM 1983 O O . ARG A 1 259 ? -2.584 -22.781 -16.516 1 47.38 259 ARG A O 1
ATOM 1990 N N . ALA A 1 260 ? -0.61 -21.75 -15.945 1 42.91 260 ALA A N 1
ATOM 1991 C CA . ALA A 1 260 ? -0.248 -22.047 -17.328 1 42.91 260 ALA A CA 1
ATOM 1992 C C . ALA A 1 260 ? -0.371 -23.531 -17.625 1 42.91 260 ALA A C 1
ATOM 1994 O O . ALA A 1 260 ? -0.935 -23.938 -18.641 1 42.91 260 ALA A O 1
ATOM 1995 N N . GLN A 1 261 ? 0.241 -24.297 -16.828 1 43.25 261 GLN A N 1
ATOM 1996 C CA . GLN A 1 261 ? 0.27 -25.688 -17.25 1 43.25 261 GLN A CA 1
ATOM 1997 C C . GLN A 1 261 ? -1.08 -26.375 -17.031 1 43.25 261 GLN A C 1
ATOM 1999 O O . GLN A 1 261 ? -1.521 -27.172 -17.844 1 43.25 261 GLN A O 1
ATOM 2004 N N . SER A 1 262 ? -1.711 -25.953 -15.789 1 50.78 262 SER A N 1
ATOM 2005 C CA . SER A 1 262 ? -3.004 -26.625 -15.656 1 50.78 262 SER A CA 1
ATOM 2006 C C . SER A 1 262 ? -3.939 -26.234 -16.797 1 50.78 262 SER A C 1
ATOM 2008 O O . SER A 1 262 ? -4.746 -27.062 -17.25 1 50.78 262 SER A O 1
ATOM 2010 N N . LEU A 1 263 ? -3.521 -25.094 -17.266 1 56.5 263 LEU A N 1
ATOM 2011 C CA . LEU A 1 263 ? -4.344 -24.656 -18.391 1 56.5 263 LEU A CA 1
ATOM 2012 C C . LEU A 1 263 ? -3.912 -25.344 -19.672 1 56.5 263 LEU A C 1
ATOM 2014 O O . LEU A 1 263 ? -4.73 -25.562 -20.578 1 56.5 263 LEU A O 1
ATOM 2018 N N . ALA A 1 264 ? -2.572 -25.75 -19.484 1 56.19 264 ALA A N 1
ATOM 2019 C CA . ALA A 1 264 ? -2.068 -26.375 -20.703 1 56.19 264 ALA A CA 1
ATOM 2020 C C . ALA A 1 264 ? -2.689 -27.766 -20.891 1 56.19 264 ALA A C 1
ATOM 2022 O O . ALA A 1 264 ? -2.801 -28.25 -22.016 1 56.19 264 ALA A O 1
ATOM 2023 N N . ALA A 1 265 ? -3.023 -28.312 -19.781 1 60.97 265 ALA A N 1
ATOM 2024 C CA . ALA A 1 265 ? -3.598 -29.641 -19.891 1 60.97 265 ALA A CA 1
ATOM 2025 C C . ALA A 1 265 ? -5.082 -29.578 -20.234 1 60.97 265 ALA A C 1
ATOM 2027 O O . ALA A 1 265 ? -5.688 -30.609 -20.578 1 60.97 265 ALA A O 1
ATOM 2028 N N . LEU A 1 266 ? -5.523 -28.438 -20.328 1 71.75 266 LEU A N 1
ATOM 2029 C CA . LEU A 1 266 ? -6.953 -28.266 -20.562 1 71.75 266 LEU A CA 1
ATOM 2030 C C . LEU A 1 266 ? -7.242 -28.031 -22.031 1 71.75 266 LEU A C 1
ATOM 2032 O O . LEU A 1 266 ? -6.391 -27.516 -22.766 1 71.75 266 LEU A O 1
ATOM 2036 N N . THR A 1 267 ? -8.359 -28.594 -22.438 1 80.31 267 THR A N 1
ATOM 2037 C CA . THR A 1 267 ? -8.844 -28.219 -23.766 1 80.31 267 THR A CA 1
ATOM 2038 C C . THR A 1 267 ? -9.117 -26.719 -23.828 1 80.31 267 THR A C 1
ATOM 2040 O O . THR A 1 267 ? -9.195 -26.047 -22.797 1 80.31 267 THR A O 1
ATOM 2043 N N . GLN A 1 268 ? -9.109 -26.219 -24.969 1 82.44 268 GLN A N 1
ATOM 2044 C CA . GLN A 1 268 ? -9.336 -24.797 -25.156 1 82.44 268 GLN A CA 1
ATOM 2045 C C . GLN A 1 268 ? -10.648 -24.359 -24.5 1 82.44 268 GLN A C 1
ATOM 2047 O O . GLN A 1 268 ? -10.711 -23.297 -23.891 1 82.44 268 GLN A O 1
ATOM 2052 N N . SER A 1 269 ? -11.703 -25.234 -24.688 1 84.25 269 SER A N 1
ATOM 2053 C CA . SER A 1 269 ? -13.008 -24.906 -24.109 1 84.25 269 SER A CA 1
ATOM 2054 C C . SER A 1 269 ? -12.953 -24.859 -22.594 1 84.25 269 SER A C 1
ATOM 2056 O O . SER A 1 269 ? -13.578 -24 -21.969 1 84.25 269 SER A O 1
ATOM 2058 N N . GLN A 1 270 ? -12.195 -25.766 -22 1 82.75 270 GLN A N 1
ATOM 2059 C CA . GLN A 1 270 ? -12.039 -25.812 -20.547 1 82.75 270 GLN A CA 1
ATOM 2060 C C . GLN A 1 270 ? -11.242 -24.609 -20.047 1 82.75 270 GLN A C 1
ATOM 2062 O O . GLN A 1 270 ? -11.578 -24.031 -19.016 1 82.75 270 GLN A O 1
ATOM 2067 N N . ARG A 1 271 ? -10.266 -24.281 -20.828 1 82.75 271 ARG A N 1
ATOM 2068 C CA . ARG A 1 271 ? -9.445 -23.125 -20.484 1 82.75 271 ARG A CA 1
ATOM 2069 C C . ARG A 1 271 ? -10.281 -21.844 -20.516 1 82.75 271 ARG A C 1
ATOM 2071 O O . ARG A 1 271 ? -10.172 -21 -19.609 1 82.75 271 ARG A O 1
ATOM 2078 N N . ASP A 1 272 ? -11.117 -21.703 -21.484 1 86.75 272 ASP A N 1
ATOM 2079 C CA . ASP A 1 272 ? -11.961 -20.516 -21.609 1 86.75 272 ASP A CA 1
ATOM 2080 C C . ASP A 1 272 ? -12.961 -20.422 -20.453 1 86.75 272 ASP A C 1
ATOM 2082 O O . ASP A 1 272 ? -13.258 -19.328 -19.969 1 86.75 272 ASP A O 1
ATOM 2086 N N . LEU A 1 273 ? -13.414 -21.516 -20.078 1 86.19 273 LEU A N 1
ATOM 2087 C CA . LEU A 1 273 ? -14.367 -21.562 -18.969 1 86.19 273 LEU A CA 1
ATOM 2088 C C . LEU A 1 273 ? -13.711 -21.125 -17.672 1 86.19 273 LEU A C 1
ATOM 2090 O O . LEU A 1 273 ? -14.281 -20.344 -16.906 1 86.19 273 LEU A O 1
ATOM 2094 N N . VAL A 1 274 ? -12.531 -21.625 -17.453 1 84.62 274 VAL A N 1
ATOM 2095 C CA . VAL A 1 274 ? -11.805 -21.297 -16.234 1 84.62 274 VAL A CA 1
ATOM 2096 C C . VAL A 1 274 ? -11.477 -19.812 -16.203 1 84.62 274 VAL A C 1
ATOM 2098 O O . VAL A 1 274 ? -11.68 -19.141 -15.18 1 84.62 274 VAL A O 1
ATOM 2101 N N . LEU A 1 275 ? -11.008 -19.312 -17.328 1 87.94 275 LEU A N 1
ATOM 2102 C CA . LEU A 1 275 ? -10.656 -17.906 -17.406 1 87.94 275 LEU A CA 1
ATOM 2103 C C . LEU A 1 275 ? -11.891 -17.031 -17.25 1 87.94 275 LEU A C 1
ATOM 2105 O O . LEU A 1 275 ? -11.812 -15.938 -16.672 1 87.94 275 LEU A O 1
ATOM 2109 N N . ASP A 1 276 ? -12.969 -17.5 -17.734 1 89.94 276 ASP A N 1
ATOM 2110 C CA . ASP A 1 276 ? -14.211 -16.75 -17.578 1 89.94 276 ASP A CA 1
ATOM 2111 C C . ASP A 1 276 ? -14.641 -16.688 -16.109 1 89.94 276 ASP A C 1
ATOM 2113 O O . ASP A 1 276 ? -15.094 -15.648 -15.641 1 89.94 276 ASP A O 1
ATOM 2117 N N . VAL A 1 277 ? -14.5 -17.781 -15.453 1 88.62 277 VAL A N 1
ATOM 2118 C CA . VAL A 1 277 ? -14.875 -17.828 -14.047 1 88.62 277 VAL A CA 1
ATOM 2119 C C . VAL A 1 277 ? -14 -16.859 -13.242 1 88.62 277 VAL A C 1
ATOM 2121 O O . VAL A 1 277 ? -14.5 -16.109 -12.398 1 88.62 277 VAL A O 1
ATOM 2124 N N . TYR A 1 278 ? -12.719 -16.875 -13.547 1 89.31 278 TYR A N 1
ATOM 2125 C CA . TYR A 1 278 ? -11.812 -15.961 -12.859 1 89.31 278 TYR A CA 1
ATOM 2126 C C . TYR A 1 278 ? -12.148 -14.516 -13.18 1 89.31 278 TYR A C 1
ATOM 2128 O O . TYR A 1 278 ? -12.125 -13.656 -12.297 1 89.31 278 TYR A O 1
ATOM 2136 N N . THR A 1 279 ? -12.422 -14.289 -14.406 1 93.88 279 THR A N 1
ATOM 2137 C CA . THR A 1 279 ? -12.727 -12.93 -14.836 1 93.88 279 THR A CA 1
ATOM 2138 C C . THR A 1 279 ? -13.984 -12.414 -14.141 1 93.88 279 THR A C 1
ATOM 2140 O O . THR A 1 279 ? -14.047 -11.258 -13.727 1 93.88 279 THR A O 1
ATOM 2143 N N . VAL A 1 280 ? -14.953 -13.266 -14.016 1 94.25 280 VAL A N 1
ATOM 2144 C CA . VAL A 1 280 ? -16.188 -12.891 -13.336 1 94.25 280 VAL A CA 1
ATOM 2145 C C . VAL A 1 280 ? -15.914 -12.656 -11.852 1 94.25 280 VAL A C 1
ATOM 2147 O O . VAL A 1 280 ? -16.469 -11.734 -11.25 1 94.25 280 VAL A O 1
ATOM 2150 N N . ALA A 1 281 ? -15.109 -13.484 -11.266 1 92.06 281 ALA A N 1
ATOM 2151 C CA . ALA A 1 281 ? -14.75 -13.305 -9.859 1 92.06 281 ALA A CA 1
ATOM 2152 C C . ALA A 1 281 ? -14.109 -11.938 -9.625 1 92.06 281 ALA A C 1
ATOM 2154 O O . ALA A 1 281 ? -14.484 -11.219 -8.695 1 92.06 281 ALA A O 1
ATOM 2155 N N . PHE A 1 282 ? -13.188 -11.578 -10.516 1 95 282 PHE A N 1
ATOM 2156 C CA . PHE A 1 282 ? -12.531 -10.289 -10.383 1 95 282 PHE A CA 1
ATOM 2157 C C . PHE A 1 282 ? -13.508 -9.148 -10.648 1 95 282 PHE A C 1
ATOM 2159 O O . PHE A 1 282 ? -13.43 -8.094 -10.016 1 95 282 PHE A O 1
ATOM 2166 N N . SER A 1 283 ? -14.398 -9.32 -11.594 1 97.62 283 SER A N 1
ATOM 2167 C CA . SER A 1 283 ? -15.406 -8.305 -11.867 1 97.62 283 SER A CA 1
ATOM 2168 C C . SER A 1 283 ? -16.266 -8.031 -10.633 1 97.62 283 SER A C 1
ATOM 2170 O O . SER A 1 283 ? -16.578 -6.875 -10.336 1 97.62 283 SER A O 1
ATOM 2172 N N . ARG A 1 284 ? -16.594 -9.047 -9.875 1 95.75 284 ARG A N 1
ATOM 2173 C CA . ARG A 1 284 ? -17.391 -8.883 -8.664 1 95.75 284 ARG A CA 1
ATOM 2174 C C . ARG A 1 284 ? -16.594 -8.18 -7.574 1 95.75 284 ARG A C 1
ATOM 2176 O O . ARG A 1 284 ? -17.141 -7.387 -6.805 1 95.75 284 ARG A O 1
ATOM 2183 N N . VAL A 1 285 ? -15.328 -8.508 -7.523 1 96 285 VAL A N 1
ATOM 2184 C CA . VAL A 1 285 ? -14.445 -7.812 -6.586 1 96 285 VAL A CA 1
ATOM 2185 C C . VAL A 1 285 ? -14.422 -6.32 -6.906 1 96 285 VAL A C 1
ATOM 2187 O O . VAL A 1 285 ? -14.547 -5.484 -6.004 1 96 285 VAL A O 1
ATOM 2190 N N . TRP A 1 286 ? -14.312 -5.988 -8.195 1 98.38 286 TRP A N 1
ATOM 2191 C CA . TRP A 1 286 ? -14.242 -4.586 -8.594 1 98.38 286 TRP A CA 1
ATOM 2192 C C . TRP A 1 286 ? -15.586 -3.895 -8.383 1 98.38 286 TRP A C 1
ATOM 2194 O O . TRP A 1 286 ? -15.633 -2.705 -8.055 1 98.38 286 TRP A O 1
ATOM 2204 N N . ILE A 1 287 ? -16.719 -4.609 -8.477 1 98.25 287 ILE A N 1
ATOM 2205 C CA . ILE A 1 287 ? -18.016 -4.047 -8.156 1 98.25 287 ILE A CA 1
ATOM 2206 C C . ILE A 1 287 ? -18.062 -3.662 -6.676 1 98.25 287 ILE A C 1
ATOM 2208 O O . ILE A 1 287 ? -18.531 -2.578 -6.324 1 98.25 287 ILE A O 1
ATOM 2212 N N . PHE A 1 288 ? -17.609 -4.543 -5.871 1 96.44 288 PHE A N 1
ATOM 2213 C CA . PHE A 1 288 ? -17.547 -4.312 -4.434 1 96.44 288 PHE A CA 1
ATOM 2214 C C . PHE A 1 288 ? -16.75 -3.053 -4.113 1 96.44 288 PHE A C 1
ATOM 2216 O O . PHE A 1 288 ? -17.219 -2.189 -3.367 1 96.44 288 PHE A O 1
ATOM 2223 N N . TYR A 1 289 ? -15.578 -2.893 -4.715 1 98.31 289 TYR A N 1
ATOM 2224 C CA . TYR A 1 289 ? -14.719 -1.751 -4.414 1 98.31 289 TYR A CA 1
ATOM 2225 C C . TYR A 1 289 ? -15.258 -0.481 -5.066 1 98.31 289 TYR A C 1
ATOM 2227 O O . TYR A 1 289 ? -15.039 0.622 -4.559 1 98.31 289 TYR A O 1
ATOM 2235 N N . THR A 1 290 ? -15.93 -0.646 -6.211 1 98.69 290 THR A N 1
ATOM 2236 C CA . THR A 1 290 ? -16.609 0.504 -6.793 1 98.69 290 THR A CA 1
ATOM 2237 C C . THR A 1 290 ? -17.672 1.045 -5.844 1 98.69 290 THR A C 1
ATOM 2239 O O . THR A 1 290 ? -17.797 2.26 -5.672 1 98.69 290 THR A O 1
ATOM 2242 N N . ALA A 1 291 ? -18.406 0.148 -5.219 1 98.44 291 ALA A N 1
ATOM 2243 C CA . ALA A 1 291 ? -19.422 0.553 -4.25 1 98.44 291 ALA A CA 1
ATOM 2244 C C . ALA A 1 291 ? -18.781 1.276 -3.064 1 98.44 291 ALA A C 1
ATOM 2246 O O . ALA A 1 291 ? -19.312 2.289 -2.598 1 98.44 291 ALA A O 1
ATOM 2247 N N . ILE A 1 292 ? -17.703 0.808 -2.596 1 97.69 292 ILE A N 1
ATOM 2248 C CA . ILE A 1 292 ? -17.016 1.428 -1.474 1 97.69 292 ILE A CA 1
ATOM 2249 C C . ILE A 1 292 ? -16.516 2.816 -1.876 1 97.69 292 ILE A C 1
ATOM 2251 O O . ILE A 1 292 ? -16.641 3.771 -1.107 1 97.69 292 ILE A O 1
ATOM 2255 N N . SER A 1 293 ? -15.914 2.855 -3.066 1 98.38 293 SER A N 1
ATOM 2256 C CA . SER A 1 293 ? -15.453 4.152 -3.553 1 98.38 293 SER A CA 1
ATOM 2257 C C . SER A 1 293 ? -16.609 5.121 -3.732 1 98.38 293 SER A C 1
ATOM 2259 O O . SER A 1 293 ? -16.484 6.312 -3.445 1 98.38 293 SER A O 1
ATOM 2261 N N . ALA A 1 294 ? -17.734 4.652 -4.23 1 98.56 294 ALA A N 1
ATOM 2262 C CA . ALA A 1 294 ? -18.922 5.484 -4.395 1 98.56 294 ALA A CA 1
ATOM 2263 C C . ALA A 1 294 ? -19.406 6.008 -3.047 1 98.56 294 ALA A C 1
ATOM 2265 O O . ALA A 1 294 ? -19.844 7.16 -2.941 1 98.56 294 ALA A O 1
ATOM 2266 N N . LEU A 1 295 ? -19.375 5.145 -2.086 1 97.88 295 LEU A N 1
ATOM 2267 C CA . LEU A 1 295 ? -19.719 5.578 -0.736 1 97.88 295 LEU A CA 1
ATOM 2268 C C . LEU A 1 295 ? -18.797 6.707 -0.279 1 97.88 295 LEU A C 1
ATOM 2270 O O . LEU A 1 295 ? -19.25 7.684 0.319 1 97.88 295 LEU A O 1
ATOM 2274 N N . GLY A 1 296 ? -17.484 6.527 -0.521 1 98 296 GLY A N 1
ATOM 2275 C CA . GLY A 1 296 ? -16.547 7.598 -0.223 1 98 296 GLY A CA 1
ATOM 2276 C C . GLY A 1 296 ? -16.859 8.883 -0.963 1 98 296 GLY A C 1
ATOM 2277 O O . GLY A 1 296 ? -16.703 9.977 -0.412 1 98 296 GLY A O 1
ATOM 2278 N N . CYS A 1 297 ? -17.281 8.719 -2.193 1 98 297 CYS A N 1
ATOM 2279 C CA . CYS A 1 297 ? -17.672 9.875 -2.982 1 98 297 CYS A CA 1
ATOM 2280 C C . CYS A 1 297 ? -18.859 10.602 -2.334 1 98 297 CYS A C 1
ATOM 2282 O O . CYS A 1 297 ? -18.859 11.828 -2.23 1 98 297 CYS A O 1
ATOM 2284 N N . VAL A 1 298 ? -19.812 9.93 -1.851 1 98.06 298 VAL A N 1
ATOM 2285 C CA . VAL A 1 298 ? -20.969 10.508 -1.174 1 98.06 298 VAL A CA 1
ATOM 2286 C C . VAL A 1 298 ? -20.516 11.227 0.095 1 98.06 298 VAL A C 1
ATOM 2288 O O . VAL A 1 298 ? -20.938 12.359 0.358 1 98.06 298 VAL A O 1
ATOM 2291 N N . PHE A 1 299 ? -19.594 10.57 0.882 1 97.69 299 PHE A N 1
ATOM 2292 C CA . PHE A 1 299 ? -19.094 11.18 2.107 1 97.69 299 PHE A CA 1
ATOM 2293 C C . PHE A 1 299 ? -18.375 12.492 1.806 1 97.69 299 PHE A C 1
ATOM 2295 O O . PHE A 1 299 ? -18.406 13.422 2.613 1 97.69 299 PHE A O 1
ATOM 2302 N N . SER A 1 300 ? -17.719 12.531 0.664 1 97.56 300 SER A N 1
ATOM 2303 C CA . SER A 1 300 ? -16.906 13.688 0.336 1 97.56 300 SER A CA 1
ATOM 2304 C C . SER A 1 300 ? -17.75 14.938 0.166 1 97.56 300 SER A C 1
ATOM 2306 O O . SER A 1 300 ? -17.281 16.047 0.404 1 97.56 300 SER A O 1
ATOM 2308 N N . PHE A 1 301 ? -19.031 14.836 -0.149 1 96.25 301 PHE A N 1
ATOM 2309 C CA . PHE A 1 301 ? -19.922 15.977 -0.352 1 96.25 301 PHE A CA 1
ATOM 2310 C C . PHE A 1 301 ? -20.344 16.578 0.983 1 96.25 301 PHE A C 1
ATOM 2312 O O . PHE A 1 301 ? -20.859 17.703 1.029 1 96.25 301 PHE A O 1
ATOM 2319 N N . PHE A 1 302 ? -20.047 15.938 2.049 1 95.25 302 PHE A N 1
ATOM 2320 C CA . PHE A 1 302 ? -20.469 16.422 3.357 1 95.25 302 PHE A CA 1
ATOM 2321 C C . PHE A 1 302 ? -19.312 17.109 4.078 1 95.25 302 PHE A C 1
ATOM 2323 O O . PHE A 1 302 ? -19.484 17.609 5.191 1 95.25 302 PHE A O 1
ATOM 2330 N N . ILE A 1 303 ? -18.203 17.125 3.434 1 94.56 303 ILE A N 1
ATOM 2331 C CA . ILE A 1 303 ? -17.062 17.844 3.998 1 94.56 303 ILE A CA 1
ATOM 2332 C C . ILE A 1 303 ? -17.219 19.344 3.744 1 94.56 303 ILE A C 1
ATOM 2334 O O . ILE A 1 303 ? -17.453 19.766 2.609 1 94.56 303 ILE A O 1
ATOM 2338 N N . ARG A 1 304 ? -17.078 20.109 4.762 1 89.75 304 ARG A N 1
ATOM 2339 C CA . ARG A 1 304 ? -17.266 21.562 4.664 1 89.75 304 ARG A CA 1
ATOM 2340 C C . ARG A 1 304 ? -15.984 22.25 4.223 1 89.75 304 ARG A C 1
ATOM 2342 O O . ARG A 1 304 ? -14.883 21.844 4.609 1 89.75 304 ARG A O 1
ATOM 2349 N N . LYS A 1 305 ? -16.203 23.281 3.457 1 82.5 305 LYS A N 1
ATOM 2350 C CA . LYS A 1 305 ? -15.07 24.062 2.957 1 82.5 305 LYS A CA 1
ATOM 2351 C C . LYS A 1 305 ? -14.508 24.969 4.043 1 82.5 305 LYS A C 1
ATOM 2353 O O . LYS A 1 305 ? -15.258 25.562 4.816 1 82.5 305 LYS A O 1
ATOM 2358 N N . LYS A 1 306 ? -13.328 24.703 4.379 1 73.38 306 LYS A N 1
ATOM 2359 C CA . LYS A 1 306 ? -12.586 25.641 5.207 1 73.38 306 LYS A CA 1
ATOM 2360 C C . LYS A 1 306 ? -11.312 26.109 4.508 1 73.38 306 LYS A C 1
ATOM 2362 O O . LYS A 1 306 ? -10.547 25.297 3.994 1 73.38 306 LYS A O 1
ATOM 2367 N N . GLU A 1 307 ? -11.359 27.375 4.168 1 62.75 307 GLU A N 1
ATOM 2368 C CA . GLU A 1 307 ? -10.172 27.875 3.482 1 62.75 307 GLU A CA 1
ATOM 2369 C C . GLU A 1 307 ? -8.961 27.891 4.414 1 62.75 307 GLU A C 1
ATOM 2371 O O . GLU A 1 307 ? -9.102 28.188 5.605 1 62.75 307 GLU A O 1
ATOM 2376 N N . LEU A 1 308 ? -7.992 27.219 4.129 1 59.19 308 LEU A N 1
ATOM 2377 C CA . LEU A 1 308 ? -6.742 27.312 4.879 1 59.19 308 LEU A CA 1
ATOM 2378 C C . LEU A 1 308 ? -6.395 28.766 5.176 1 59.19 308 LEU A C 1
ATOM 2380 O O . LEU A 1 308 ? -6.508 29.625 4.305 1 59.19 308 LEU A O 1
ATOM 2384 N N . SER A 1 309 ? -6.793 29.203 6.539 1 50.56 309 SER A N 1
ATOM 2385 C CA . SER A 1 309 ? -6.555 30.594 6.906 1 50.56 309 SER A CA 1
ATOM 2386 C C . SER A 1 309 ? -5.262 31.109 6.293 1 50.56 309 SER A C 1
ATOM 2388 O O . SER A 1 309 ? -4.188 30.562 6.523 1 50.56 309 SER A O 1
ATOM 2390 N N . ARG A 1 310 ? -5.398 31.5 5.227 1 45.47 310 ARG A N 1
ATOM 2391 C CA . ARG A 1 310 ? -4.27 32.312 4.789 1 45.47 310 ARG A CA 1
ATOM 2392 C C . ARG A 1 310 ? -3.857 33.312 5.875 1 45.47 310 ARG A C 1
ATOM 2394 O O . ARG A 1 310 ? -2.793 33.938 5.785 1 45.47 310 ARG A O 1
ATOM 2401 N N . GLU A 1 311 ? -4.922 33.75 6.695 1 37.38 311 GLU A N 1
ATOM 2402 C CA . GLU A 1 311 ? -4.773 34.812 7.703 1 37.38 311 GLU A CA 1
ATOM 2403 C C . GLU A 1 311 ? -4.289 34.219 9.031 1 37.38 311 GLU A C 1
ATOM 2405 O O . GLU A 1 311 ? -4.543 33.062 9.336 1 37.38 311 GLU A O 1
ATOM 2410 N N . HIS A 1 312 ? -3.379 34.969 9.758 1 37.03 312 HIS A N 1
ATOM 2411 C CA . HIS A 1 312 ? -2.676 34.906 11.031 1 37.03 312 HIS A CA 1
ATOM 2412 C C . HIS A 1 312 ? -3.645 34.656 12.18 1 37.03 312 HIS A C 1
ATOM 2414 O O . HIS A 1 312 ? -4.301 35.562 12.664 1 37.03 312 HIS A O 1
ATOM 2420 N N . GLU A 1 313 ? -4.609 33.812 12.203 1 36.31 313 GLU A N 1
ATOM 2421 C CA . GLU A 1 313 ? -5.277 33.812 13.5 1 36.31 313 GLU A CA 1
ATOM 2422 C C . GLU A 1 313 ? -4.309 33.438 14.617 1 36.31 313 GLU A C 1
ATOM 2424 O O . GLU A 1 313 ? -3.576 32.438 14.5 1 36.31 313 GLU A O 1
ATOM 2429 N N . VAL A 1 314 ? -3.971 34.281 15.508 1 36.34 314 VAL A N 1
ATOM 2430 C CA . VAL A 1 314 ? -3.254 34.219 16.781 1 36.34 314 VAL A CA 1
ATOM 2431 C C . VAL A 1 314 ? -3.848 33.125 17.672 1 36.34 314 VAL A C 1
ATOM 2433 O O . VAL A 1 314 ? -4.953 33.281 18.203 1 36.34 314 VAL A O 1
ATOM 2436 N N . THR A 1 315 ? -3.936 32 17.312 1 37.78 315 THR A N 1
ATOM 2437 C CA . THR A 1 315 ? -4.52 31.062 18.266 1 37.78 315 THR A CA 1
ATOM 2438 C C . THR A 1 315 ? -3.572 30.828 19.438 1 37.78 315 THR A C 1
ATOM 2440 O O . THR A 1 315 ? -2.391 30.531 19.234 1 37.78 315 THR A O 1
ATOM 2443 N N . LYS A 1 316 ? -3.83 31.297 20.656 1 36.34 316 LYS A N 1
ATOM 2444 C CA . LYS A 1 316 ? -3.201 31.141 21.969 1 36.34 316 LYS A CA 1
ATOM 2445 C C . LYS A 1 316 ? -2.879 29.688 22.25 1 36.34 316 LYS A C 1
ATOM 2447 O O . LYS A 1 316 ? -3.773 28.828 22.25 1 36.34 316 LYS A O 1
ATOM 2452 N N . THR A 1 317 ? -1.854 29.172 21.859 1 35.78 317 THR A N 1
ATOM 2453 C CA . THR A 1 317 ? -1.29 27.828 22 1 35.78 317 THR A CA 1
ATOM 2454 C C . THR A 1 317 ? -0.437 27.734 23.25 1 35.78 317 THR A C 1
ATOM 2456 O O . THR A 1 317 ? 0.388 28.609 23.531 1 35.78 317 THR A O 1
ATOM 2459 N N . GLY A 1 318 ? -0.889 27.109 24.547 1 34.72 318 GLY A N 1
ATOM 2460 C CA . GLY A 1 318 ? -0.263 26.719 25.812 1 34.72 318 GLY A CA 1
ATOM 2461 C C . GLY A 1 318 ? -1.193 25.969 26.734 1 34.72 318 GLY A C 1
ATOM 2462 O O . GLY A 1 318 ? -2.361 25.75 26.406 1 34.72 318 GLY A O 1
ATOM 2463 N N . LEU A 1 319 ? -0.543 25.484 27.891 1 40.12 319 LEU A N 1
ATOM 2464 C CA . LEU A 1 319 ? -1.206 24.797 28.984 1 40.12 319 LEU A CA 1
ATOM 2465 C C . LEU A 1 319 ? -2.5 25.5 29.375 1 40.12 319 LEU A C 1
ATOM 2467 O O . LEU A 1 319 ? -3.479 24.844 29.75 1 40.12 319 LEU A O 1
ATOM 2471 N N . GLU A 1 320 ? -2.473 26.734 29.234 1 44.62 320 GLU A N 1
ATOM 2472 C CA . GLU A 1 320 ? -3.629 27.516 29.641 1 44.62 320 GLU A CA 1
ATOM 2473 C C . GLU A 1 320 ? -4.785 27.344 28.656 1 44.62 320 GLU A C 1
ATOM 2475 O O . GLU A 1 320 ? -5.949 27.312 29.062 1 44.62 320 GLU A O 1
ATOM 2480 N N . ALA A 1 321 ? -4.527 27.047 27.391 1 45.81 321 ALA A N 1
ATOM 2481 C CA . ALA A 1 321 ? -5.586 26.797 26.406 1 45.81 321 ALA A CA 1
ATOM 2482 C C . ALA A 1 321 ? -6.199 25.406 26.609 1 45.81 321 ALA A C 1
ATOM 2484 O O . ALA A 1 321 ? -7.41 25.234 26.469 1 45.81 321 ALA A O 1
ATOM 2485 N N . GLN A 1 322 ? -5.418 24.484 26.922 1 48.91 322 GLN A N 1
ATOM 2486 C CA . GLN A 1 322 ? -5.938 23.172 27.281 1 48.91 322 GLN A CA 1
ATOM 2487 C C . GLN A 1 322 ? -6.781 23.234 28.547 1 48.91 322 GLN A C 1
ATOM 2489 O O . GLN A 1 322 ? -7.824 22.578 28.641 1 48.91 322 GLN A O 1
ATOM 2494 N N . GLU A 1 323 ? -6.227 23.984 29.609 1 51.62 323 GLU A N 1
ATOM 2495 C CA . GLU A 1 323 ? -7.02 24.188 30.828 1 51.62 323 GLU A CA 1
ATOM 2496 C C . GLU A 1 323 ? -8.289 24.984 30.516 1 51.62 323 GLU A C 1
ATOM 2498 O O . GLU A 1 323 ? -9.359 24.688 31.047 1 51.62 323 GLU A O 1
ATOM 2503 N N . ASP A 1 324 ? -8.203 25.844 29.609 1 53.69 324 ASP A N 1
ATOM 2504 C CA . ASP A 1 324 ? -9.383 26.625 29.234 1 53.69 324 ASP A CA 1
ATOM 2505 C C . ASP A 1 324 ? -10.383 25.781 28.453 1 53.69 324 ASP A C 1
ATOM 2507 O O . ASP A 1 324 ? -11.594 25.875 28.688 1 53.69 324 ASP A O 1
ATOM 2511 N N . ALA A 1 325 ? -9.883 24.922 27.562 1 55.12 325 ALA A N 1
ATOM 2512 C CA . ALA A 1 325 ? -10.758 24.016 26.828 1 55.12 325 ALA A CA 1
ATOM 2513 C C . ALA A 1 325 ? -11.367 22.969 27.766 1 55.12 325 ALA A C 1
ATOM 2515 O O . ALA A 1 325 ? -12.547 22.625 27.641 1 55.12 325 ALA A O 1
ATOM 2516 N N . ARG A 1 326 ? -10.562 22.469 28.641 1 56.78 326 ARG A N 1
ATOM 2517 C CA . ARG A 1 326 ? -11.078 21.594 29.688 1 56.78 326 ARG A CA 1
ATOM 2518 C C . ARG A 1 326 ? -12.133 22.297 30.531 1 56.78 326 ARG A C 1
ATOM 2520 O O . ARG A 1 326 ? -13.195 21.734 30.797 1 56.78 326 ARG A O 1
ATOM 2527 N N . GLN A 1 327 ? -11.773 23.578 30.922 1 56.09 327 GLN A N 1
ATOM 2528 C CA . GLN A 1 327 ? -12.719 24.344 31.719 1 56.09 327 GLN A CA 1
ATOM 2529 C C . GLN A 1 327 ? -13.969 24.703 30.906 1 56.09 327 GLN A C 1
ATOM 2531 O O . GLN A 1 327 ? -15.086 24.656 31.422 1 56.09 327 GLN A O 1
ATOM 2536 N N . ALA A 1 328 ? -13.805 24.812 29.641 1 59.47 328 ALA A N 1
ATOM 2537 C CA . ALA A 1 328 ? -14.945 25.109 28.766 1 59.47 328 ALA A CA 1
ATOM 2538 C C . ALA A 1 328 ? -15.828 23.875 28.594 1 59.47 328 ALA A C 1
ATOM 2540 O O . ALA A 1 328 ? -17.047 23.969 28.594 1 59.47 328 ALA A O 1
ATOM 2541 N N . ARG A 1 329 ? -15.234 22.766 28.5 1 61.25 329 ARG A N 1
ATOM 2542 C CA . ARG A 1 329 ? -15.977 21.516 28.406 1 61.25 329 ARG A CA 1
ATOM 2543 C C . ARG A 1 329 ? -16.703 21.219 29.719 1 61.25 329 ARG A C 1
ATOM 2545 O O . ARG A 1 329 ? -17.859 20.797 29.703 1 61.25 329 ARG A O 1
ATOM 2552 N N . ILE A 1 330 ? -15.922 21.469 30.812 1 60.5 330 ILE A N 1
ATOM 2553 C CA . ILE A 1 330 ? -16.547 21.297 32.125 1 60.5 330 ILE A CA 1
ATOM 2554 C C . ILE A 1 330 ? -17.688 22.297 32.281 1 60.5 330 ILE A C 1
ATOM 2556 O O . ILE A 1 330 ? -18.766 21.953 32.781 1 60.5 330 ILE A O 1
ATOM 2560 N N . ALA A 1 331 ? -17.453 23.516 31.781 1 60.72 331 ALA A N 1
ATOM 2561 C CA . ALA A 1 331 ? -18.469 24.562 31.875 1 60.72 331 ALA A CA 1
ATOM 2562 C C . ALA A 1 331 ? -19.656 24.25 30.969 1 60.72 331 ALA A C 1
ATOM 2564 O O . ALA A 1 331 ? -20.812 24.438 31.359 1 60.72 331 ALA A O 1
ATOM 2565 N N . ALA A 1 332 ? -19.375 23.688 29.844 1 64.38 332 ALA A N 1
ATOM 2566 C CA . ALA A 1 332 ? -20.453 23.328 28.922 1 64.38 332 ALA A CA 1
ATOM 2567 C C . ALA A 1 332 ? -21.266 22.156 29.453 1 64.38 332 ALA A C 1
ATOM 2569 O O . ALA A 1 332 ? -22.484 22.141 29.328 1 64.38 332 ALA A O 1
ATOM 2570 N N . LYS A 1 333 ? -20.547 21.203 30 1 63.06 333 LYS A N 1
ATOM 2571 C CA . LYS A 1 333 ? -21.234 20.094 30.641 1 63.06 333 LYS A CA 1
ATOM 2572 C C . LYS A 1 333 ? -22.078 20.562 31.828 1 63.06 333 LYS A C 1
ATOM 2574 O O . LYS A 1 333 ? -23.203 20.094 32.031 1 63.06 333 LYS A O 1
ATOM 2579 N N . ARG A 1 334 ? -21.547 21.5 32.625 1 60.72 334 ARG A N 1
ATOM 2580 C CA . ARG A 1 334 ? -22.266 22.078 33.75 1 60.72 334 ARG A CA 1
ATOM 2581 C C . ARG A 1 334 ? -23.484 22.859 33.281 1 60.72 334 ARG A C 1
ATOM 2583 O O . ARG A 1 334 ? -24.562 22.766 33.875 1 60.72 334 ARG A O 1
ATOM 2590 N N . GLU A 1 335 ? -23.328 23.516 32.188 1 63.47 335 GLU A N 1
ATOM 2591 C CA . GLU A 1 335 ? -24.422 24.281 31.625 1 63.47 335 GLU A CA 1
ATOM 2592 C C . GLU A 1 335 ? -25.516 23.375 31.078 1 63.47 335 GLU A C 1
ATOM 2594 O O . GLU A 1 335 ? -26.703 23.641 31.25 1 63.47 335 GLU A O 1
ATOM 2599 N N . ARG A 1 336 ? -25.094 22.328 30.469 1 66.44 336 ARG A N 1
ATOM 2600 C CA . ARG A 1 336 ? -26.062 21.391 29.938 1 66.44 336 ARG A CA 1
ATOM 2601 C C . ARG A 1 336 ? -26.812 20.672 31.047 1 66.44 336 ARG A C 1
ATOM 2603 O O . ARG A 1 336 ? -28.016 20.438 30.938 1 66.44 336 ARG A O 1
ATOM 2610 N N . LYS A 1 337 ? -26.078 20.344 32.094 1 65.56 337 LYS A N 1
ATOM 2611 C CA . LYS A 1 337 ? -26.719 19.75 33.281 1 65.56 337 LYS A CA 1
ATOM 2612 C C . LYS A 1 337 ? -27.672 20.734 33.938 1 65.56 337 LYS A C 1
ATOM 2614 O O . LYS A 1 337 ? -28.766 20.344 34.375 1 65.56 337 LYS A O 1
ATOM 2619 N N . GLU A 1 338 ? -27.281 21.969 33.969 1 62.72 338 GLU A N 1
ATOM 2620 C CA . GLU A 1 338 ? -28.109 23.016 34.562 1 62.72 338 GLU A CA 1
ATOM 2621 C C . GLU A 1 338 ? -29.359 23.266 33.75 1 62.72 338 GLU A C 1
ATOM 2623 O O . GLU A 1 338 ? -30.453 23.453 34.281 1 62.72 338 GLU A O 1
ATOM 2628 N N . LYS A 1 339 ? -29.266 23.125 32.5 1 68.25 339 LYS A N 1
ATOM 2629 C CA . LYS A 1 339 ? -30.406 23.297 31.609 1 68.25 339 LYS A CA 1
ATOM 2630 C C . LYS A 1 339 ? -31.375 22.109 31.719 1 68.25 339 LYS A C 1
ATOM 2632 O O . LYS A 1 339 ? -32.594 22.297 31.719 1 68.25 339 LYS A O 1
ATOM 2637 N N . LYS A 1 340 ? -30.859 21 31.812 1 67.62 340 LYS A N 1
ATOM 2638 C CA . LYS A 1 340 ? -31.672 19.812 32 1 67.62 340 LYS A CA 1
ATOM 2639 C C . LYS A 1 340 ? -32.406 19.844 33.344 1 67.62 340 LYS A C 1
ATOM 2641 O O . LYS A 1 340 ? -33.562 19.438 33.438 1 67.62 340 LYS A O 1
ATOM 2646 N N . LEU A 1 341 ? -31.75 20.297 34.344 1 63.56 341 LEU A N 1
ATOM 2647 C CA . LEU A 1 341 ? -32.344 20.438 35.656 1 63.56 341 LEU A CA 1
ATOM 2648 C C . LEU A 1 341 ? -33.438 21.516 35.625 1 63.56 341 LEU A C 1
ATOM 2650 O O . LEU A 1 341 ? -34.5 21.359 36.25 1 63.56 341 LEU A O 1
ATOM 2654 N N . LEU A 1 342 ? -33.25 22.547 34.875 1 63.69 342 LEU A N 1
ATOM 2655 C CA . LEU A 1 342 ? -34.25 23.609 34.719 1 63.69 342 LEU A CA 1
ATOM 2656 C C . LEU A 1 342 ? -35.438 23.141 33.875 1 63.69 342 LEU A C 1
ATOM 2658 O O . LEU A 1 342 ? -36.562 23.484 34.188 1 63.69 342 LEU A O 1
ATOM 2662 N N . ASP A 1 343 ? -35.156 22.391 32.875 1 62.91 343 ASP A N 1
ATOM 2663 C CA . ASP A 1 343 ? -36.219 21.875 32.031 1 62.91 343 ASP A CA 1
ATOM 2664 C C . ASP A 1 343 ? -37.094 20.859 32.781 1 62.91 343 ASP A C 1
ATOM 2666 O O . ASP A 1 343 ? -38.312 20.797 32.594 1 62.91 343 ASP A O 1
ATOM 2670 N N . LYS A 1 344 ? -36.688 20.094 33.719 1 62.62 344 LYS A N 1
ATOM 2671 C CA . LYS A 1 344 ? -37.406 19.141 34.562 1 62.62 344 LYS A CA 1
ATOM 2672 C C . LYS A 1 344 ? -38.188 19.844 35.688 1 62.62 344 LYS A C 1
ATOM 2674 O O . LYS A 1 344 ? -39.25 19.375 36.094 1 62.62 344 LYS A O 1
ATOM 2679 N N . GLY A 1 345 ? -37.594 20.891 36.188 1 57.38 345 GLY A N 1
ATOM 2680 C CA . GLY A 1 345 ? -38.281 21.656 37.219 1 57.38 345 GLY A CA 1
ATOM 2681 C C . GLY A 1 345 ? -39.469 22.438 36.719 1 57.38 345 GLY A C 1
ATOM 2682 O O . GLY A 1 345 ? -40.344 22.828 37.469 1 57.38 345 GLY A O 1
ATOM 2683 N N . GLY A 1 346 ? -39.5 22.922 35.438 1 54 346 GLY A N 1
ATOM 2684 C CA . GLY A 1 346 ? -40.594 23.641 34.844 1 54 346 GLY A CA 1
ATOM 2685 C C . GLY A 1 346 ? -41.844 22.797 34.688 1 54 346 GLY A C 1
ATOM 2686 O O . GLY A 1 346 ? -42.938 23.312 34.531 1 54 346 GLY A O 1
ATOM 2687 N N . ASN A 1 347 ? -41.688 21.5 34.375 1 49.22 347 ASN A N 1
ATOM 2688 C CA . ASN A 1 347 ? -42.875 20.703 34.062 1 49.22 347 ASN A CA 1
ATOM 2689 C C . ASN A 1 347 ? -43.594 20.281 35.344 1 49.22 347 ASN A C 1
ATOM 2691 O O . ASN A 1 347 ? -44.594 19.562 35.281 1 49.22 347 ASN A O 1
ATOM 2695 N N . GLY A 1 348 ? -43.094 20.469 36.594 1 44.94 348 GLY A N 1
ATOM 2696 C CA . GLY A 1 348 ? -43.75 19.984 37.781 1 44.94 348 GLY A CA 1
ATOM 2697 C C . GLY A 1 348 ? -44.875 20.875 38.25 1 44.94 348 GLY A C 1
ATOM 2698 O O . GLY A 1 348 ? -45.531 20.578 39.25 1 44.94 348 GLY A O 1
ATOM 2699 N N . ARG A 1 349 ? -44.906 22.203 37.969 1 43.12 349 ARG A N 1
ATOM 2700 C CA . ARG A 1 349 ? -45.906 23.016 38.625 1 43.12 349 ARG A CA 1
ATOM 2701 C C . ARG A 1 349 ? -47.281 22.812 38.031 1 43.12 349 ARG A C 1
ATOM 2703 O O . ARG A 1 349 ? -48.25 23.391 38.5 1 43.12 349 ARG A O 1
ATOM 2710 N N . GLY A 1 350 ? -47.281 22.312 36.719 1 35.91 350 GLY A N 1
ATOM 2711 C CA . GLY A 1 350 ? -48.562 22.656 36.125 1 35.91 350 GLY A CA 1
ATOM 2712 C C . GLY A 1 350 ? -49.719 21.859 36.688 1 35.91 350 GLY A C 1
ATOM 2713 O O . GLY A 1 350 ? -50.875 22.25 36.5 1 35.91 350 GLY A O 1
ATOM 2714 N N . SER A 1 351 ? -49.5 20.547 36.875 1 35.31 351 SER A N 1
ATOM 2715 C CA . SER A 1 351 ? -50.75 19.797 36.656 1 35.31 351 SER A CA 1
ATOM 2716 C C . SER A 1 351 ? -51.625 19.766 37.906 1 35.31 351 SER A C 1
ATOM 2718 O O . SER A 1 351 ? -52.594 19 37.969 1 35.31 351 SER A O 1
ATOM 2720 N N . GLY A 1 352 ? -51.156 20.297 39.062 1 32.91 352 GLY A N 1
ATOM 2721 C CA . GLY A 1 352 ? -51.844 19.828 40.25 1 32.91 352 GLY A CA 1
ATOM 2722 C C . GLY A 1 352 ? -53.281 20.328 40.312 1 32.91 352 GLY A C 1
ATOM 2723 O O . GLY A 1 352 ? -53.969 20.094 41.312 1 32.91 352 GLY A O 1
ATOM 2724 N N . SER A 1 353 ? -53.594 21.438 39.688 1 32.09 353 SER A N 1
ATOM 2725 C CA . SER A 1 353 ? -54.688 22.156 40.312 1 32.09 353 SER A CA 1
ATOM 2726 C C . SER A 1 353 ? -56.031 21.453 40.031 1 32.09 353 SER A C 1
ATOM 2728 O O . SER A 1 353 ? -57.094 21.984 40.344 1 32.09 353 SER A O 1
ATOM 2730 N N . GLY A 1 354 ? -56.031 20.391 39.094 1 27.67 354 GLY A N 1
ATOM 2731 C CA . GLY A 1 354 ? -57.344 20.375 38.5 1 27.67 354 GLY A CA 1
ATOM 2732 C C . GLY A 1 354 ? -58.438 20.016 39.5 1 27.67 354 GLY A C 1
ATOM 2733 O O . GLY A 1 354 ? -59.438 20.703 39.594 1 27.67 354 GLY A O 1
ATOM 2734 N N . ASP A 1 355 ? -58.625 18.641 39.781 1 28.91 355 ASP A N 1
ATOM 2735 C CA . ASP A 1 355 ? -59.969 18.078 39.656 1 28.91 355 ASP A CA 1
ATOM 2736 C C . ASP A 1 355 ? -60.688 18.125 41 1 28.91 355 ASP A C 1
ATOM 2738 O O . ASP A 1 355 ? -60.406 17.328 41.906 1 28.91 355 ASP A O 1
ATOM 2742 N N . GLY A 1 356 ? -60.812 19.234 41.688 1 25.31 356 GLY A N 1
ATOM 2743 C CA . GLY A 1 356 ? -61.469 19.375 42.969 1 25.31 356 GLY A CA 1
ATOM 2744 C C . GLY A 1 356 ? -62.875 18.812 43 1 25.31 356 GLY A C 1
ATOM 2745 O O . GLY A 1 356 ? -63.562 18.875 44.031 1 25.31 356 GLY A O 1
ATOM 2746 N N . ASN A 1 357 ? -63.625 18.641 41.938 1 26.84 357 ASN A N 1
ATOM 2747 C CA . ASN A 1 357 ? -65.062 18.859 42.219 1 26.84 357 ASN A CA 1
ATOM 2748 C C . ASN A 1 357 ? -65.688 17.625 42.844 1 26.84 357 ASN A C 1
ATOM 2750 O O . ASN A 1 357 ? -66.125 16.75 42.094 1 26.84 357 ASN A O 1
ATOM 2754 N N . GLY A 1 358 ? -65 16.781 43.656 1 24.89 358 GLY A N 1
ATOM 2755 C CA . GLY A 1 358 ? -65.688 15.609 44.188 1 24.89 358 GLY A CA 1
ATOM 2756 C C . GLY A 1 358 ? -67 15.969 44.844 1 24.89 358 GLY A C 1
ATOM 2757 O O . GLY A 1 358 ? -67.125 16.938 45.594 1 24.89 358 GLY A O 1
ATOM 2758 N N . ASN A 1 359 ? -68.125 15.32 44.375 1 24.23 359 ASN A N 1
ATOM 2759 C CA . ASN A 1 359 ? -69.562 15.258 44.625 1 24.23 359 ASN A CA 1
ATOM 2760 C C . ASN A 1 359 ? -69.875 14.688 46.031 1 24.23 359 ASN A C 1
ATOM 2762 O O . ASN A 1 359 ? -69.188 13.789 46.5 1 24.23 359 ASN A O 1
ATOM 2766 N N . GLU A 1 360 ? -70.875 15.109 46.875 1 20.97 360 GLU A N 1
ATOM 2767 C CA . GLU A 1 360 ? -71.562 15.016 48.156 1 20.97 360 GLU A CA 1
ATOM 2768 C C . GLU A 1 360 ? -72.25 13.672 48.312 1 20.97 360 GLU A C 1
ATOM 2770 O O . GLU A 1 360 ? -72.375 13.156 49.438 1 20.97 360 GLU A O 1
ATOM 2775 N N . ALA A 1 361 ? -73.125 12.953 47.594 1 24.03 361 ALA A N 1
ATOM 2776 C CA . ALA A 1 361 ? -74.438 12.953 48.219 1 24.03 361 ALA A CA 1
ATOM 2777 C C . ALA A 1 361 ? -74.438 12.148 49.5 1 24.03 361 ALA A C 1
ATOM 2779 O O . ALA A 1 361 ? -74.812 12.656 50.562 1 24.03 361 ALA A O 1
ATOM 2780 N N . THR A 1 362 ? -75.188 11.008 49.469 1 24.78 362 THR A N 1
ATOM 2781 C CA . THR A 1 362 ? -76.312 10.352 50.188 1 24.78 362 THR A CA 1
ATOM 2782 C C . THR A 1 362 ? -75.812 9.375 51.219 1 24.78 362 THR A C 1
ATOM 2784 O O . THR A 1 362 ? -74.688 8.828 51.062 1 24.78 362 THR A O 1
ATOM 2787 N N . LYS A 1 363 ? -76.688 8.906 52.281 1 24.38 363 LYS A N 1
ATOM 2788 C CA . LYS A 1 363 ? -76.938 8.445 53.656 1 24.38 363 LYS A CA 1
ATOM 2789 C C . LYS A 1 363 ? -76.5 7 53.844 1 24.38 363 LYS A C 1
ATOM 2791 O O . LYS A 1 363 ? -76.25 6.547 54.969 1 24.38 363 LYS A O 1
ATOM 2796 N N . GLU A 1 364 ? -76.562 6.129 52.75 1 25.36 364 GLU A N 1
ATOM 2797 C CA . GLU A 1 364 ? -77.312 4.969 53.188 1 25.36 364 GLU A CA 1
ATOM 2798 C C . GLU A 1 364 ? -76.562 4.141 54.219 1 25.36 364 GLU A C 1
ATOM 2800 O O . GLU A 1 364 ? -75.375 3.822 54 1 25.36 364 GLU A O 1
ATOM 2805 N N . THR A 1 365 ? -77 4.043 55.562 1 21.72 365 THR A N 1
ATOM 2806 C CA . THR A 1 365 ? -76.75 3.221 56.75 1 21.72 365 THR A CA 1
ATOM 2807 C C . THR A 1 365 ? -76.625 1.753 56.375 1 21.72 365 THR A C 1
ATOM 2809 O O . THR A 1 365 ? -75.688 1.068 56.875 1 21.72 365 THR A O 1
ATOM 2812 N N . VAL A 1 366 ? -77.688 0.797 55.906 1 22.83 366 VAL A N 1
ATOM 2813 C CA . VAL A 1 366 ? -77.5 -0.45 56.656 1 22.83 366 VAL A CA 1
ATOM 2814 C C . VAL A 1 366 ? -76.125 -1.04 56.344 1 22.83 366 VAL A C 1
ATOM 2816 O O . VAL A 1 366 ? -75.688 -0.987 55.188 1 22.83 366 VAL A O 1
ATOM 2819 N N . MET B 1 1 ? -7.941 27.594 -14.562 1 32.09 1 MET B N 1
ATOM 2820 C CA . MET B 1 1 ? -7.141 27.703 -15.781 1 32.09 1 MET B CA 1
ATOM 2821 C C . MET B 1 1 ? -5.746 28.234 -15.469 1 32.09 1 MET B C 1
ATOM 2823 O O . MET B 1 1 ? -4.762 27.797 -16.062 1 32.09 1 MET B O 1
ATOM 2827 N N . ALA B 1 2 ? -5.809 29.234 -14.641 1 37.94 2 ALA B N 1
ATOM 2828 C CA . ALA B 1 2 ? -4.559 29.891 -14.297 1 37.94 2 ALA B CA 1
ATOM 2829 C C . ALA B 1 2 ? -3.615 28.938 -13.562 1 37.94 2 ALA B C 1
ATOM 2831 O O . ALA B 1 2 ? -2.398 29 -13.742 1 37.94 2 ALA B O 1
ATOM 2832 N N . GLY B 1 3 ? -4.133 27.984 -12.789 1 41.44 3 GLY B N 1
ATOM 2833 C CA . GLY B 1 3 ? -3.398 27.016 -11.984 1 41.44 3 GLY B CA 1
ATOM 2834 C C . GLY B 1 3 ? -2.711 25.953 -12.812 1 41.44 3 GLY B C 1
ATOM 2835 O O . GLY B 1 3 ? -1.631 25.469 -12.453 1 41.44 3 GLY B O 1
ATOM 2836 N N . LEU B 1 4 ? -3.32 25.688 -13.93 1 43.31 4 LEU B N 1
ATOM 2837 C CA . LEU B 1 4 ? -2.732 24.766 -14.891 1 43.31 4 LEU B CA 1
ATOM 2838 C C . LEU B 1 4 ? -1.533 25.406 -15.594 1 43.31 4 LEU B C 1
ATOM 2840 O O . LEU B 1 4 ? -0.657 24.688 -16.094 1 43.31 4 LEU B O 1
ATOM 2844 N N . ARG B 1 5 ? -1.555 26.625 -15.758 1 44.53 5 ARG B N 1
ATOM 2845 C CA . ARG B 1 5 ? -0.477 27.328 -16.438 1 44.53 5 ARG B CA 1
ATOM 2846 C C . ARG B 1 5 ? 0.814 27.266 -15.625 1 44.53 5 ARG B C 1
ATOM 2848 O O . ARG B 1 5 ? 1.896 27.547 -16.156 1 44.53 5 ARG B O 1
ATOM 2855 N N . THR B 1 6 ? 0.671 26.906 -14.383 1 47 6 THR B N 1
ATOM 2856 C CA . THR B 1 6 ? 1.839 26.953 -13.508 1 47 6 THR B CA 1
ATOM 2857 C C . THR B 1 6 ? 2.453 25.562 -13.352 1 47 6 THR B C 1
ATOM 2859 O O . THR B 1 6 ? 3.482 25.406 -12.688 1 47 6 THR B O 1
ATOM 2862 N N . ILE B 1 7 ? 1.814 24.625 -13.977 1 52.03 7 ILE B N 1
ATOM 2863 C CA . ILE B 1 7 ? 2.361 23.281 -13.844 1 52.03 7 ILE B CA 1
ATOM 2864 C C . ILE B 1 7 ? 3.518 23.094 -14.828 1 52.03 7 ILE B C 1
ATOM 2866 O O . ILE B 1 7 ? 3.404 23.453 -16 1 52.03 7 ILE B O 1
ATOM 2870 N N . ASP B 1 8 ? 4.746 22.781 -14.398 1 61.5 8 ASP B N 1
ATOM 2871 C CA . ASP B 1 8 ? 5.902 22.469 -15.234 1 61.5 8 ASP B CA 1
ATOM 2872 C C . ASP B 1 8 ? 5.688 21.172 -15.992 1 61.5 8 ASP B C 1
ATOM 2874 O O . ASP B 1 8 ? 6.086 20.094 -15.531 1 61.5 8 ASP B O 1
ATOM 2878 N N . TRP B 1 9 ? 4.887 21.219 -17.016 1 61.94 9 TRP B N 1
ATOM 2879 C CA . TRP B 1 9 ? 4.59 20.078 -17.875 1 61.94 9 TRP B CA 1
ATOM 2880 C C . TRP B 1 9 ? 5.871 19.359 -18.281 1 61.94 9 TRP B C 1
ATOM 2882 O O . TRP B 1 9 ? 5.898 18.125 -18.375 1 61.94 9 TRP B O 1
ATOM 2892 N N . LEU B 1 10 ? 6.809 20.078 -18.484 1 63.62 10 LEU B N 1
ATOM 2893 C CA . LEU B 1 10 ? 8.07 19.469 -18.875 1 63.62 10 LEU B CA 1
ATOM 2894 C C . LEU B 1 10 ? 8.617 18.578 -17.766 1 63.62 10 LEU B C 1
ATOM 2896 O O . LEU B 1 10 ? 9.07 17.469 -18.031 1 63.62 10 LEU B O 1
ATOM 2900 N N . GLY B 1 11 ? 8.484 19.094 -16.625 1 67.75 11 GLY B N 1
ATOM 2901 C CA . GLY B 1 11 ? 8.938 18.281 -15.492 1 67.75 11 GLY B CA 1
ATOM 2902 C C . GLY B 1 11 ? 8.148 17.016 -15.305 1 67.75 11 GLY B C 1
ATOM 2903 O O . GLY B 1 11 ? 8.719 15.945 -15.062 1 67.75 11 GLY B O 1
ATOM 2904 N N . THR B 1 12 ? 6.965 17.125 -15.602 1 66 12 THR B N 1
ATOM 2905 C CA . THR B 1 12 ? 6.082 15.977 -15.438 1 66 12 THR B CA 1
ATOM 2906 C C . THR B 1 12 ? 6.391 14.906 -16.484 1 66 12 THR B C 1
ATOM 2908 O O . THR B 1 12 ? 6.508 13.727 -16.156 1 66 12 THR B O 1
ATOM 2911 N N . ILE B 1 13 ? 6.52 15.258 -17.609 1 71.88 13 ILE B N 1
ATOM 2912 C CA . ILE B 1 13 ? 6.809 14.336 -18.703 1 71.88 13 ILE B CA 1
ATOM 2913 C C . ILE B 1 13 ? 8.164 13.672 -18.469 1 71.88 13 ILE B C 1
ATOM 2915 O O . ILE B 1 13 ? 8.32 12.469 -18.688 1 71.88 13 ILE B O 1
ATOM 2919 N N . VAL B 1 14 ? 9.031 14.414 -18 1 75.31 14 VAL B N 1
ATOM 2920 C CA . VAL B 1 14 ? 10.391 13.914 -17.828 1 75.31 14 VAL B CA 1
ATOM 2921 C C . VAL B 1 14 ? 10.422 12.914 -16.672 1 75.31 14 VAL B C 1
ATOM 2923 O O . VAL B 1 14 ? 11.062 11.859 -16.766 1 75.31 14 VAL B O 1
ATOM 2926 N N . ILE B 1 15 ? 9.688 13.242 -15.703 1 72.94 15 ILE B N 1
ATOM 2927 C CA . ILE B 1 15 ? 9.727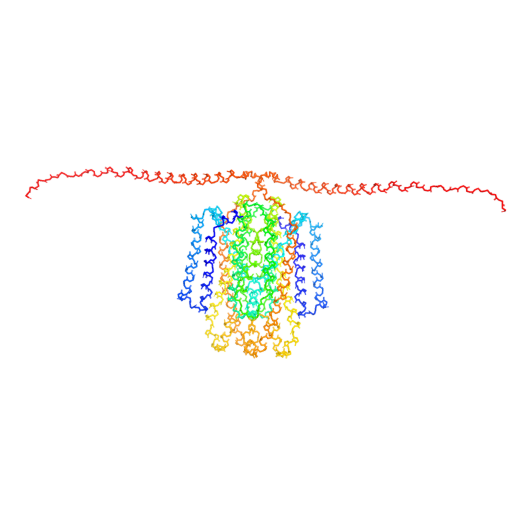 12.344 -14.555 1 72.94 15 ILE B CA 1
ATOM 2928 C C . ILE B 1 15 ? 8.992 11.047 -14.891 1 72.94 15 ILE B C 1
ATOM 2930 O O . ILE B 1 15 ? 9.445 9.961 -14.523 1 72.94 15 ILE B O 1
ATOM 2934 N N . ILE B 1 16 ? 7.91 11.141 -15.539 1 73 16 ILE B N 1
ATOM 2935 C CA . ILE B 1 16 ? 7.156 9.961 -15.953 1 73 16 ILE B CA 1
ATOM 2936 C C . ILE B 1 16 ? 7.996 9.133 -16.922 1 73 16 ILE B C 1
ATOM 2938 O O . ILE B 1 16 ? 8.141 7.922 -16.75 1 73 16 ILE B O 1
ATOM 2942 N N . GLY B 1 17 ? 8.453 9.766 -17.891 1 78.69 17 GLY B N 1
ATOM 2943 C CA . GLY B 1 17 ? 9.266 9.094 -18.906 1 78.69 17 GLY B CA 1
ATOM 2944 C C . GLY B 1 17 ? 10.5 8.43 -18.312 1 78.69 17 GLY B C 1
ATOM 2945 O O . GLY B 1 17 ? 10.797 7.273 -18.625 1 78.69 17 GLY B O 1
ATOM 2946 N N . GLY B 1 18 ? 11.188 9.188 -17.5 1 80.06 18 GLY B N 1
ATOM 2947 C CA . GLY B 1 18 ? 12.367 8.633 -16.875 1 80.06 18 GLY B CA 1
ATOM 2948 C C . GLY B 1 18 ? 12.07 7.43 -16 1 80.06 18 GLY B C 1
ATOM 2949 O O . GLY B 1 18 ? 12.789 6.426 -16.047 1 80.06 18 GLY B O 1
ATOM 2950 N N . THR B 1 19 ? 11.047 7.559 -15.281 1 74.75 19 THR B N 1
ATOM 2951 C CA . THR B 1 19 ? 10.664 6.465 -14.398 1 74.75 19 THR B CA 1
ATOM 2952 C C . THR B 1 19 ? 10.289 5.223 -15.195 1 74.75 19 THR B C 1
ATOM 2954 O O . THR B 1 19 ? 10.75 4.121 -14.891 1 74.75 19 THR B O 1
ATOM 2957 N N . LEU B 1 20 ? 9.547 5.414 -16.156 1 76.81 20 LEU B N 1
ATOM 2958 C CA . LEU B 1 20 ? 9.109 4.289 -16.969 1 76.81 20 LEU B CA 1
ATOM 2959 C C . LEU B 1 20 ? 10.297 3.639 -17.688 1 76.81 20 LEU B C 1
ATOM 2961 O O . LEU B 1 20 ? 10.398 2.41 -17.734 1 76.81 20 LEU B O 1
ATOM 2965 N N . MET B 1 21 ? 11.141 4.484 -18.234 1 80.81 21 MET B N 1
ATOM 2966 C CA . MET B 1 21 ? 12.32 3.949 -18.906 1 80.81 21 MET B CA 1
ATOM 2967 C C . MET B 1 21 ? 13.172 3.133 -17.938 1 80.81 21 MET B C 1
ATOM 2969 O O . MET B 1 21 ? 13.586 2.016 -18.25 1 80.81 21 MET B O 1
ATOM 2973 N N . PHE B 1 22 ? 13.375 3.676 -16.844 1 78.38 22 PHE B N 1
ATOM 2974 C CA . PHE B 1 22 ? 14.203 3.012 -15.844 1 78.38 22 PHE B CA 1
ATOM 2975 C C . PHE B 1 22 ? 13.57 1.698 -15.398 1 78.38 22 PHE B C 1
ATOM 2977 O O . PHE B 1 22 ? 14.25 0.672 -15.32 1 78.38 22 PHE B O 1
ATOM 2984 N N . LEU B 1 23 ? 12.352 1.698 -15.227 1 74.38 23 LEU B N 1
ATOM 2985 C CA . LEU B 1 23 ? 11.648 0.512 -14.758 1 74.38 23 LEU B CA 1
ATOM 2986 C C . LEU B 1 23 ? 11.594 -0.56 -15.836 1 74.38 23 LEU B C 1
ATOM 2988 O O . LEU B 1 23 ? 11.734 -1.75 -15.547 1 74.38 23 LEU B O 1
ATOM 2992 N N . PHE B 1 24 ? 11.422 -0.124 -17.016 1 76.38 24 PHE B N 1
ATOM 2993 C CA . PHE B 1 24 ? 11.438 -1.08 -18.109 1 76.38 24 PHE B CA 1
ATOM 2994 C C . PHE B 1 24 ? 12.82 -1.698 -18.281 1 76.38 24 PHE B C 1
ATOM 2996 O O . PHE B 1 24 ? 12.938 -2.881 -18.609 1 76.38 24 PHE B O 1
ATOM 3003 N N . GLY B 1 25 ? 13.82 -0.81 -18.109 1 77.44 25 GLY B N 1
ATOM 3004 C CA . GLY B 1 25 ? 15.172 -1.345 -18.156 1 77.44 25 GLY B CA 1
ATOM 3005 C C . GLY B 1 25 ? 15.422 -2.416 -17.109 1 77.44 25 GLY B C 1
ATOM 3006 O O . GLY B 1 25 ? 16.016 -3.455 -17.406 1 77.44 25 GLY B O 1
ATOM 3007 N N . LEU B 1 26 ? 14.984 -2.191 -15.992 1 73.12 26 LEU B N 1
ATOM 3008 C CA . LEU B 1 26 ? 15.141 -3.158 -14.914 1 73.12 26 LEU B CA 1
ATOM 3009 C C . LEU B 1 26 ? 14.336 -4.422 -15.195 1 73.12 26 LEU B C 1
ATOM 3011 O O . LEU B 1 26 ? 14.805 -5.531 -14.945 1 73.12 26 LEU B O 1
ATOM 3015 N N . GLU B 1 27 ? 13.227 -4.234 -15.711 1 69.44 27 GLU B N 1
ATOM 3016 C CA . GLU B 1 27 ? 12.305 -5.344 -15.953 1 69.44 27 GLU B CA 1
ATOM 3017 C C . GLU B 1 27 ? 12.805 -6.242 -17.078 1 69.44 27 GLU B C 1
ATOM 3019 O O . GLU B 1 27 ? 12.688 -7.469 -17 1 69.44 27 GLU B O 1
ATOM 3024 N N . PHE B 1 28 ? 13.219 -5.613 -18.047 1 73.12 28 PHE B N 1
ATOM 3025 C CA . PHE B 1 28 ? 13.648 -6.375 -19.219 1 73.12 28 PHE B CA 1
ATOM 3026 C C . PHE B 1 28 ? 14.992 -7.043 -18.953 1 73.12 28 PHE B C 1
ATOM 3028 O O . PHE B 1 28 ? 15.32 -8.055 -19.578 1 73.12 28 PHE B O 1
ATOM 3035 N N . GLY B 1 29 ? 15.633 -6.449 -18.094 1 65.44 29 GLY B N 1
ATOM 3036 C CA . GLY B 1 29 ? 16.953 -6.984 -17.812 1 65.44 29 GLY B CA 1
ATOM 3037 C C . GLY B 1 29 ? 16.938 -8.352 -17.172 1 65.44 29 GLY B C 1
ATOM 3038 O O . GLY B 1 29 ? 16.359 -8.523 -16.094 1 65.44 29 GLY B O 1
ATOM 3039 N N . GLY B 1 30 ? 17.531 -9.227 -17.828 1 62.19 30 GLY B N 1
ATOM 3040 C CA . GLY B 1 30 ? 17.672 -10.57 -17.281 1 62.19 30 GLY B CA 1
ATOM 3041 C C . GLY B 1 30 ? 16.5 -11.469 -17.578 1 62.19 30 GLY B C 1
ATOM 3042 O O . GLY B 1 30 ? 16.531 -12.664 -17.266 1 62.19 30 GLY B O 1
ATOM 3043 N N . ILE B 1 31 ? 15.453 -10.93 -18.047 1 65.31 31 ILE B N 1
ATOM 3044 C CA . ILE B 1 31 ? 14.273 -11.727 -18.391 1 65.31 31 ILE B CA 1
ATOM 3045 C C . ILE B 1 31 ? 14.094 -11.773 -19.906 1 65.31 31 ILE B C 1
ATOM 3047 O O . ILE B 1 31 ? 14.352 -12.805 -20.531 1 65.31 31 ILE B O 1
ATOM 3051 N N . SER B 1 32 ? 13.703 -10.586 -20.406 1 66.38 32 SER B N 1
ATOM 3052 C CA . SER B 1 32 ? 13.453 -10.508 -21.844 1 66.38 32 SER B CA 1
ATOM 3053 C C . SER B 1 32 ? 14.758 -10.328 -22.609 1 66.38 32 SER B C 1
ATOM 3055 O O . SER B 1 32 ? 14.867 -10.766 -23.766 1 66.38 32 SER B O 1
ATOM 3057 N N . TYR B 1 33 ? 15.633 -9.602 -21.969 1 75.94 33 TYR B N 1
ATOM 3058 C CA . TYR B 1 33 ? 16.938 -9.297 -22.562 1 75.94 33 TYR B CA 1
ATOM 3059 C C . TYR B 1 33 ? 18.047 -9.469 -21.547 1 75.94 33 TYR B C 1
ATOM 3061 O O . TYR B 1 33 ? 17.844 -9.266 -20.344 1 75.94 33 TYR B O 1
ATOM 3069 N N . PRO B 1 34 ? 19.141 -9.961 -22.078 1 77.19 34 PRO B N 1
ATOM 3070 C CA . PRO B 1 34 ? 20.281 -9.984 -21.156 1 77.19 34 PRO B CA 1
ATOM 3071 C C . PRO B 1 34 ? 20.609 -8.602 -20.594 1 77.19 34 PRO B C 1
ATOM 3073 O O . PRO B 1 34 ? 20.297 -7.586 -21.219 1 77.19 34 PRO B O 1
ATOM 3076 N N . TRP B 1 35 ? 21.125 -8.539 -19.422 1 76.88 35 TRP B N 1
ATOM 3077 C CA . TRP B 1 35 ? 21.469 -7.285 -18.75 1 76.88 35 TRP B CA 1
ATOM 3078 C C . TRP B 1 35 ? 22.422 -6.445 -19.594 1 76.88 35 TRP B C 1
ATOM 3080 O O . TRP B 1 35 ? 22.391 -5.215 -19.516 1 76.88 35 TRP B O 1
ATOM 3090 N N . ASN B 1 36 ? 23.203 -7.16 -20.453 1 80.12 36 ASN B N 1
ATOM 3091 C CA . ASN B 1 36 ? 24.172 -6.441 -21.266 1 80.12 36 ASN B CA 1
ATOM 3092 C C . ASN B 1 36 ? 23.609 -6.078 -22.625 1 80.12 36 ASN B C 1
ATOM 3094 O O . ASN B 1 36 ? 24.344 -5.578 -23.484 1 80.12 36 ASN B O 1
ATOM 3098 N N . SER B 1 37 ? 22.359 -6.336 -22.859 1 86.5 37 SER B N 1
ATOM 3099 C CA . SER B 1 37 ? 21.734 -5.969 -24.125 1 86.5 37 SER B CA 1
ATOM 3100 C C . SER B 1 37 ? 21.594 -4.457 -24.25 1 86.5 37 SER B C 1
ATOM 3102 O O . SER B 1 37 ? 21.359 -3.764 -23.266 1 86.5 37 SER B O 1
ATOM 3104 N N . PRO B 1 38 ? 21.781 -3.998 -25.484 1 82.25 38 PRO B N 1
ATOM 3105 C CA . PRO B 1 38 ? 21.625 -2.559 -25.719 1 82.25 38 PRO B CA 1
ATOM 3106 C C . PRO B 1 38 ? 20.266 -2.027 -25.266 1 82.25 38 PRO B C 1
ATOM 3108 O O . PRO B 1 38 ? 20.172 -0.899 -24.766 1 82.25 38 PRO B O 1
ATOM 3111 N N . THR B 1 39 ? 19.281 -2.861 -25.406 1 82.5 39 THR B N 1
ATOM 3112 C CA . THR B 1 39 ? 17.953 -2.426 -25.016 1 82.5 39 THR B CA 1
ATOM 3113 C C . THR B 1 39 ? 17.891 -2.146 -23.516 1 82.5 39 THR B C 1
ATOM 3115 O O . THR B 1 39 ? 17.422 -1.091 -23.078 1 82.5 39 THR B O 1
ATOM 3118 N N . VAL B 1 40 ? 18.359 -3.051 -22.75 1 83.69 40 VAL B N 1
ATOM 3119 C CA . VAL B 1 40 ? 18.344 -2.924 -21.297 1 83.69 40 VAL B CA 1
ATOM 3120 C C . VAL B 1 40 ? 19.266 -1.788 -20.859 1 83.69 40 VAL B C 1
ATOM 3122 O O . VAL B 1 40 ? 18.875 -0.939 -20.047 1 83.69 40 VAL B O 1
ATOM 3125 N N . ILE B 1 41 ? 20.391 -1.734 -21.422 1 80.62 41 ILE B N 1
ATOM 3126 C CA . ILE B 1 41 ? 21.375 -0.72 -21.047 1 80.62 41 ILE B CA 1
ATOM 3127 C C . ILE B 1 41 ? 20.844 0.666 -21.422 1 80.62 41 ILE B C 1
ATOM 3129 O O . ILE B 1 41 ? 20.922 1.6 -20.625 1 80.62 41 ILE B O 1
ATOM 3133 N N . CYS B 1 42 ? 20.234 0.783 -22.547 1 82 42 CYS B N 1
ATOM 3134 C CA . CYS B 1 42 ? 19.719 2.076 -22.984 1 82 42 CYS B CA 1
ATOM 3135 C C . CYS B 1 42 ? 18.578 2.537 -22.094 1 82 42 CYS B C 1
ATOM 3137 O O . CYS B 1 42 ? 18.516 3.711 -21.719 1 82 42 CYS B O 1
ATOM 3139 N N . LEU B 1 43 ? 17.781 1.63 -21.766 1 84.75 43 LEU B N 1
ATOM 3140 C CA . LEU B 1 43 ? 16.641 1.978 -20.906 1 84.75 43 LEU B CA 1
ATOM 3141 C C . LEU B 1 43 ? 17.109 2.426 -19.531 1 84.75 43 LEU B C 1
ATOM 3143 O O . LEU B 1 43 ? 16.641 3.436 -19 1 84.75 43 LEU B O 1
ATOM 3147 N N . LEU B 1 44 ? 18.031 1.759 -18.969 1 82.31 44 LEU B N 1
ATOM 3148 C CA . LEU B 1 44 ? 18.531 2.098 -17.641 1 82.31 44 LEU B CA 1
ATOM 3149 C C . LEU B 1 44 ? 19.297 3.412 -17.672 1 82.31 44 LEU B C 1
ATOM 3151 O O . LEU B 1 44 ? 19.094 4.281 -16.812 1 82.31 44 LEU B O 1
ATOM 3155 N N . VAL B 1 45 ? 20.188 3.518 -18.656 1 80.12 45 VAL B N 1
ATOM 3156 C CA . VAL B 1 45 ? 21.047 4.699 -18.734 1 80.12 45 VAL B CA 1
ATOM 3157 C C . VAL B 1 45 ? 20.188 5.926 -19.078 1 80.12 45 VAL B C 1
ATOM 3159 O O . VAL B 1 45 ? 20.281 6.949 -18.391 1 80.12 45 VAL B O 1
ATOM 3162 N N . PHE B 1 46 ? 19.312 5.777 -20.047 1 80.88 46 PHE B N 1
ATOM 3163 C CA . PHE B 1 46 ? 18.484 6.922 -20.422 1 80.88 46 PHE B CA 1
ATOM 3164 C C . PHE B 1 46 ? 17.438 7.215 -19.359 1 80.88 46 PHE B C 1
ATOM 3166 O O . PHE B 1 46 ? 17.062 8.367 -19.141 1 80.88 46 PHE B O 1
ATOM 3173 N N . GLY B 1 47 ? 16.906 6.215 -18.781 1 83.88 47 GLY B N 1
ATOM 3174 C CA . GLY B 1 47 ? 16.016 6.441 -17.656 1 83.88 47 GLY B CA 1
ATOM 3175 C C . GLY B 1 47 ? 16.656 7.23 -16.531 1 83.88 47 GLY B C 1
ATOM 3176 O O . GLY B 1 47 ? 16.094 8.211 -16.047 1 83.88 47 GLY B O 1
ATOM 3177 N N . ALA B 1 48 ? 17.844 6.867 -16.203 1 80.75 48 ALA B N 1
ATOM 3178 C CA . ALA B 1 48 ? 18.578 7.555 -15.156 1 80.75 48 ALA B CA 1
ATOM 3179 C C . ALA B 1 48 ? 18.906 8.984 -15.562 1 80.75 48 ALA B C 1
ATOM 3181 O O . ALA B 1 48 ? 18.781 9.914 -14.758 1 80.75 48 ALA B O 1
ATOM 3182 N N . ILE B 1 49 ? 19.328 9.117 -16.781 1 79.38 49 ILE B N 1
ATOM 3183 C CA . ILE B 1 49 ? 19.656 10.438 -17.281 1 79.38 49 ILE B CA 1
ATOM 3184 C C . ILE B 1 49 ? 18.422 11.328 -17.281 1 79.38 49 ILE B C 1
ATOM 3186 O O . ILE B 1 49 ? 18.484 12.492 -16.875 1 79.38 49 ILE B O 1
ATOM 3190 N N . THR B 1 50 ? 17.359 10.773 -17.703 1 81.25 50 THR B N 1
ATOM 3191 C CA . THR B 1 50 ? 16.125 11.531 -17.75 1 81.25 50 THR B CA 1
ATOM 3192 C C . THR B 1 50 ? 15.672 11.938 -16.359 1 81.25 50 THR B C 1
ATOM 3194 O O . THR B 1 50 ? 15.211 13.055 -16.141 1 81.25 50 THR B O 1
ATOM 3197 N N . LEU B 1 51 ? 15.828 11.094 -15.461 1 78 51 LEU B N 1
ATOM 3198 C CA . LEU B 1 51 ? 15.508 11.406 -14.07 1 78 51 LEU B CA 1
ATOM 3199 C C . LEU B 1 51 ? 16.438 12.484 -13.523 1 78 51 LEU B C 1
ATOM 3201 O O . LEU B 1 51 ? 16.016 13.367 -12.781 1 78 51 LEU B O 1
ATOM 3205 N N . GLY B 1 52 ? 17.703 12.344 -13.867 1 75.19 52 GLY B N 1
ATOM 3206 C CA . GLY B 1 52 ? 18.641 13.383 -13.516 1 75.19 52 GLY B CA 1
ATOM 3207 C C . GLY B 1 52 ? 18.297 14.734 -14.117 1 75.19 52 GLY B C 1
ATOM 3208 O O . GLY B 1 52 ? 18.406 15.766 -13.445 1 75.19 52 GLY B O 1
ATOM 3209 N N . LEU B 1 53 ? 17.938 14.648 -15.359 1 74.06 53 LEU B N 1
ATOM 3210 C CA . LEU B 1 53 ? 17.531 15.875 -16.047 1 74.06 53 LEU B CA 1
ATOM 3211 C C . LEU B 1 53 ? 16.359 16.531 -15.336 1 74.06 53 LEU B C 1
ATOM 3213 O O . LEU B 1 53 ? 16.266 17.75 -15.289 1 74.06 53 LEU B O 1
ATOM 3217 N N . PHE B 1 54 ? 15.453 15.797 -14.898 1 74.12 54 PHE B N 1
ATOM 3218 C CA . PHE B 1 54 ? 14.328 16.328 -14.141 1 74.12 54 PHE B CA 1
ATOM 3219 C C . PHE B 1 54 ? 14.812 17.141 -12.945 1 74.12 54 PHE B C 1
ATOM 3221 O O . PHE B 1 54 ? 14.297 18.234 -12.688 1 74.12 54 PHE B O 1
ATOM 3228 N N . VAL B 1 55 ? 15.773 16.609 -12.227 1 69.94 55 VAL B N 1
ATOM 3229 C CA . VAL B 1 55 ? 16.312 17.297 -11.055 1 69.94 55 VAL B CA 1
ATOM 3230 C C . VAL B 1 55 ? 16.938 18.625 -11.461 1 69.94 55 VAL B C 1
ATOM 3232 O O . VAL B 1 55 ? 16.75 19.641 -10.789 1 69.94 55 VAL B O 1
ATOM 3235 N N . VAL B 1 56 ? 17.625 18.594 -12.57 1 68.81 56 VAL B N 1
ATOM 3236 C CA . VAL B 1 56 ? 18.297 19.797 -13.055 1 68.81 56 VAL B CA 1
ATOM 3237 C C . VAL B 1 56 ? 17.266 20.812 -13.523 1 68.81 56 VAL B C 1
ATOM 3239 O O . VAL B 1 56 ? 17.391 22.016 -13.234 1 68.81 56 VAL B O 1
ATOM 3242 N N . ILE B 1 57 ? 16.344 20.375 -14.25 1 67.62 57 ILE B N 1
ATOM 3243 C CA . ILE B 1 57 ? 15.305 21.25 -14.766 1 67.62 57 ILE B CA 1
ATOM 3244 C C . ILE B 1 57 ? 14.562 21.922 -13.602 1 67.62 57 ILE B C 1
ATOM 3246 O O . ILE B 1 57 ? 14.281 23.125 -13.641 1 67.62 57 ILE B O 1
ATOM 3250 N N . GLU B 1 58 ? 14.328 21.141 -12.633 1 66.12 58 GLU B N 1
ATOM 3251 C CA . GLU B 1 58 ? 13.594 21.672 -11.477 1 66.12 58 GLU B CA 1
ATOM 3252 C C . GLU B 1 58 ? 14.438 22.688 -10.711 1 66.12 58 GLU B C 1
ATOM 3254 O O . GLU B 1 58 ? 13.906 23.641 -10.148 1 66.12 58 GLU B O 1
ATOM 3259 N N . ARG B 1 59 ? 15.68 22.5 -10.719 1 64.06 59 ARG B N 1
ATOM 3260 C CA . ARG B 1 59 ? 16.578 23.359 -9.961 1 64.06 59 ARG B CA 1
ATOM 3261 C C . ARG B 1 59 ? 16.906 24.625 -10.742 1 64.06 59 ARG B C 1
ATOM 3263 O O . ARG B 1 59 ? 17.016 25.703 -10.164 1 64.06 59 ARG B O 1
ATOM 3270 N N . LYS B 1 60 ? 17.031 24.391 -11.977 1 61.69 60 LYS B N 1
ATOM 3271 C CA . LYS B 1 60 ? 17.656 25.5 -12.703 1 61.69 60 LYS B CA 1
ATOM 3272 C C . LYS B 1 60 ? 16.656 26.172 -13.633 1 61.69 60 LYS B C 1
ATOM 3274 O O . LYS B 1 60 ? 16.797 27.359 -13.945 1 61.69 60 LYS B O 1
ATOM 3279 N N . VAL B 1 61 ? 15.82 25.469 -14.094 1 57.91 61 VAL B N 1
ATOM 3280 C CA . VAL B 1 61 ? 15.086 25.984 -15.25 1 57.91 61 VAL B CA 1
ATOM 3281 C C . VAL B 1 61 ? 13.664 26.359 -14.836 1 57.91 61 VAL B C 1
ATOM 3283 O O . VAL B 1 61 ? 13.125 27.359 -15.289 1 57.91 61 VAL B O 1
ATOM 3286 N N . ALA B 1 62 ? 13.18 25.562 -13.977 1 56.69 62 ALA B N 1
ATOM 3287 C CA . ALA B 1 62 ? 11.742 25.688 -13.773 1 56.69 62 ALA B CA 1
ATOM 3288 C C . ALA B 1 62 ? 11.406 26.953 -12.992 1 56.69 62 ALA B C 1
ATOM 3290 O O . ALA B 1 62 ? 12.031 27.25 -11.969 1 56.69 62 ALA B O 1
ATOM 3291 N N . LYS B 1 63 ? 10.75 27.938 -13.617 1 53.5 63 LYS B N 1
ATOM 3292 C CA . LYS B 1 63 ? 10.234 29.125 -12.953 1 53.5 63 LYS B CA 1
ATOM 3293 C C . LYS B 1 63 ? 9.375 28.75 -11.75 1 53.5 63 LYS B C 1
ATOM 3295 O O . LYS B 1 63 ? 9.43 29.422 -10.711 1 53.5 63 LYS B O 1
ATOM 3300 N N . TYR B 1 64 ? 8.625 27.734 -11.914 1 53.25 64 TYR B N 1
ATOM 3301 C CA . TYR B 1 64 ? 7.785 27.172 -10.859 1 53.25 64 TYR B CA 1
ATOM 3302 C C . TYR B 1 64 ? 8.047 25.688 -10.68 1 53.25 64 TYR B C 1
ATOM 3304 O O . TYR B 1 64 ? 7.324 24.844 -11.227 1 53.25 64 TYR B O 1
ATOM 3312 N N . PRO B 1 65 ? 9.234 25.453 -10.023 1 55.69 65 PRO B N 1
ATOM 3313 C CA . PRO B 1 65 ? 9.68 24.062 -9.914 1 55.69 65 PRO B CA 1
ATOM 3314 C C . PRO B 1 65 ? 8.625 23.156 -9.273 1 55.69 65 PRO B C 1
ATOM 3316 O O . PRO B 1 65 ? 7.844 23.609 -8.438 1 55.69 65 PRO B O 1
ATOM 3319 N N . ILE B 1 66 ? 8.422 21.969 -9.883 1 55.53 66 ILE B N 1
ATOM 3320 C CA . ILE B 1 66 ? 7.559 20.938 -9.312 1 55.53 66 ILE B CA 1
ATOM 3321 C C . ILE B 1 66 ? 7.938 20.703 -7.852 1 55.53 66 ILE B C 1
ATOM 3323 O O . ILE B 1 66 ? 7.062 20.562 -6.988 1 55.53 66 ILE B O 1
ATOM 3327 N N . LEU B 1 67 ? 9.297 20.594 -7.566 1 58.62 67 LEU B N 1
ATOM 3328 C CA . LEU B 1 67 ? 9.781 20.375 -6.207 1 58.62 67 LEU B CA 1
ATOM 3329 C C . LEU B 1 67 ? 10.203 21.703 -5.57 1 58.62 67 LEU B C 1
ATOM 3331 O O . LEU B 1 67 ? 10.953 22.469 -6.168 1 58.62 67 LEU B O 1
ATOM 3335 N N . PRO B 1 68 ? 9.477 22.062 -4.566 1 60.06 68 PRO B N 1
ATOM 3336 C CA . PRO B 1 68 ? 9.875 23.312 -3.916 1 60.06 68 PRO B CA 1
ATOM 3337 C C . PRO B 1 68 ? 11.336 23.297 -3.455 1 60.06 68 PRO B C 1
ATOM 3339 O O . PRO B 1 68 ? 11.688 22.547 -2.551 1 60.06 68 PRO B O 1
ATOM 3342 N N . MET B 1 69 ? 12.102 23.984 -4.086 1 60.56 69 MET B N 1
ATOM 3343 C CA . MET B 1 69 ? 13.539 24.016 -3.836 1 60.56 69 MET B CA 1
ATOM 3344 C C . MET B 1 69 ? 13.836 24.453 -2.402 1 60.56 69 MET B C 1
ATOM 3346 O O . MET B 1 69 ? 14.852 24.062 -1.826 1 60.56 69 MET B O 1
ATOM 3350 N N . ALA B 1 70 ? 12.906 25.141 -1.862 1 65.5 70 ALA B N 1
ATOM 3351 C CA . ALA B 1 70 ? 13.109 25.578 -0.482 1 65.5 70 ALA B CA 1
ATOM 3352 C C . ALA B 1 70 ? 13.117 24.391 0.47 1 65.5 70 ALA B C 1
ATOM 3354 O O . ALA B 1 70 ? 13.859 24.375 1.454 1 65.5 70 ALA B O 1
ATOM 3355 N N . LEU B 1 71 ? 12.359 23.422 0.092 1 77.62 71 LEU B N 1
ATOM 3356 C CA . LEU B 1 71 ? 12.281 22.219 0.91 1 77.62 71 LEU B CA 1
ATOM 3357 C C . LEU B 1 71 ? 13.602 21.453 0.865 1 77.62 71 LEU B C 1
ATOM 3359 O O . LEU B 1 71 ? 14 20.844 1.856 1 77.62 71 LEU B O 1
ATOM 3363 N N . PHE B 1 72 ? 14.289 21.672 -0.195 1 78.69 72 PHE B N 1
ATOM 3364 C CA . PHE B 1 72 ? 15.508 20.875 -0.385 1 78.69 72 PHE B CA 1
ATOM 3365 C C . PHE B 1 72 ? 16.734 21.656 0.058 1 78.69 72 PHE B C 1
ATOM 3367 O O . PHE B 1 72 ? 17.844 21.141 0.055 1 78.69 72 PHE B O 1
ATOM 3374 N N . ALA B 1 73 ? 16.5 22.844 0.456 1 77.31 73 ALA B N 1
ATOM 3375 C CA . ALA B 1 73 ? 17.594 23.688 0.935 1 77.31 73 ALA B CA 1
ATOM 3376 C C . ALA B 1 73 ? 18.047 23.25 2.32 1 77.31 73 ALA B C 1
ATOM 3378 O O . ALA B 1 73 ? 19.234 23.391 2.658 1 77.31 73 ALA B O 1
ATOM 3379 N N . ASP B 1 74 ? 17.156 22.75 3.102 1 86.19 74 ASP B N 1
ATOM 3380 C CA . ASP B 1 74 ? 17.469 22.25 4.434 1 86.19 74 ASP B CA 1
ATOM 3381 C C . ASP B 1 74 ? 17.859 20.781 4.383 1 86.19 74 ASP B C 1
ATOM 3383 O O . ASP B 1 74 ? 17.047 19.922 4.039 1 86.19 74 ASP B O 1
ATOM 3387 N N . PRO B 1 75 ? 19.141 20.484 4.711 1 89.56 75 PRO B N 1
ATOM 3388 C CA . PRO B 1 75 ? 19.578 19.078 4.66 1 89.56 75 PRO B CA 1
ATOM 3389 C C . PRO B 1 75 ? 18.719 18.156 5.512 1 89.56 75 PRO B C 1
ATOM 3391 O O . PRO B 1 75 ? 18.547 16.984 5.176 1 89.56 75 PRO B O 1
ATOM 3394 N N . SER B 1 76 ? 18.219 18.641 6.582 1 92.5 76 SER B N 1
ATOM 3395 C CA . SER B 1 76 ? 17.344 17.812 7.41 1 92.5 76 SER B CA 1
ATOM 3396 C C . SER B 1 76 ? 16.109 17.375 6.633 1 92.5 76 SER B C 1
ATOM 3398 O O . SER B 1 76 ? 15.625 16.25 6.805 1 92.5 76 SER B O 1
ATOM 3400 N N . ASN B 1 77 ? 15.633 18.297 5.832 1 92.62 77 ASN B N 1
ATOM 3401 C CA . ASN B 1 77 ? 14.484 17.953 5.004 1 92.62 77 ASN B CA 1
ATOM 3402 C C . ASN B 1 77 ? 14.836 16.906 3.963 1 92.62 77 ASN B C 1
ATOM 3404 O O . ASN B 1 77 ? 14.047 16 3.695 1 92.62 77 ASN B O 1
ATOM 3408 N N . VAL B 1 78 ? 15.992 17.016 3.455 1 90.81 78 VAL B N 1
ATOM 3409 C CA . VAL B 1 78 ? 16.438 16.062 2.453 1 90.81 78 VAL B CA 1
ATOM 3410 C C . VAL B 1 78 ? 16.547 14.672 3.082 1 90.81 78 VAL B C 1
ATOM 3412 O O . VAL B 1 78 ? 16.078 13.688 2.516 1 90.81 78 VAL B O 1
ATOM 3415 N N . PHE B 1 79 ? 17.125 14.602 4.215 1 95.12 79 PHE B N 1
ATOM 3416 C CA . PHE B 1 79 ? 17.281 13.312 4.887 1 95.12 79 PHE B CA 1
ATOM 3417 C C . PHE B 1 79 ? 15.93 12.758 5.309 1 95.12 79 PHE B C 1
ATOM 3419 O O . PHE B 1 79 ? 15.719 11.547 5.305 1 95.12 79 PHE B O 1
ATOM 3426 N N . THR B 1 80 ? 15.008 13.648 5.664 1 96.19 80 THR B N 1
ATOM 3427 C CA . THR B 1 80 ? 13.656 13.203 6.008 1 96.19 80 THR B CA 1
ATOM 3428 C C . THR B 1 80 ? 12.969 12.578 4.797 1 96.19 80 THR B C 1
ATOM 3430 O O . THR B 1 80 ? 12.312 11.539 4.922 1 96.19 80 THR B O 1
ATOM 3433 N N . LEU B 1 81 ? 13.203 13.18 3.68 1 93.94 81 LEU B N 1
ATOM 3434 C CA . LEU B 1 81 ? 12.609 12.648 2.455 1 93.94 81 LEU B CA 1
ATOM 3435 C C . LEU B 1 81 ? 13.258 11.328 2.062 1 93.94 81 LEU B C 1
ATOM 3437 O O . LEU B 1 81 ? 12.586 10.43 1.544 1 93.94 81 LEU B O 1
ATOM 3441 N N . LEU B 1 82 ? 14.5 11.203 2.305 1 94.81 82 LEU B N 1
ATOM 3442 C CA . LEU B 1 82 ? 15.188 9.961 2.006 1 94.81 82 LEU B CA 1
ATOM 3443 C C . LEU B 1 82 ? 14.727 8.844 2.936 1 94.81 82 LEU B C 1
ATOM 3445 O O . LEU B 1 82 ? 14.625 7.688 2.521 1 94.81 82 LEU B O 1
ATOM 3449 N N . VAL B 1 83 ? 14.477 9.156 4.156 1 97.75 83 VAL B N 1
ATOM 3450 C CA . VAL B 1 83 ? 13.898 8.195 5.086 1 97.75 83 VAL B CA 1
ATOM 3451 C C . VAL B 1 83 ? 12.516 7.77 4.598 1 97.75 83 VAL B C 1
ATOM 3453 O O . VAL B 1 83 ? 12.18 6.582 4.625 1 97.75 83 VAL B O 1
ATOM 3456 N N . ASN B 1 84 ? 11.758 8.781 4.18 1 96.88 84 ASN B N 1
ATOM 3457 C CA . ASN B 1 84 ? 10.438 8.508 3.619 1 96.88 84 ASN B CA 1
ATOM 3458 C C . ASN B 1 84 ? 10.516 7.566 2.422 1 96.88 84 ASN B C 1
ATOM 3460 O O . ASN B 1 84 ? 9.711 6.641 2.299 1 96.88 84 ASN B O 1
ATOM 3464 N N . TRP B 1 85 ? 11.461 7.766 1.618 1 94.38 85 TRP B N 1
ATOM 3465 C CA . TRP B 1 85 ? 11.68 6.914 0.453 1 94.38 85 TRP B CA 1
ATOM 3466 C C . TRP B 1 85 ? 12.016 5.488 0.876 1 94.38 85 TRP B C 1
ATOM 3468 O O . TRP B 1 85 ? 11.43 4.531 0.374 1 94.38 85 TRP B O 1
ATOM 3478 N N . SER B 1 86 ? 12.953 5.344 1.727 1 97.44 86 SER B N 1
ATOM 3479 C CA . SER B 1 86 ? 13.375 4.035 2.211 1 97.44 86 SER B CA 1
ATOM 3480 C C . SER B 1 86 ? 12.219 3.301 2.895 1 97.44 86 SER B C 1
ATOM 3482 O O . SER B 1 86 ? 12.047 2.096 2.703 1 97.44 86 SER B O 1
ATOM 3484 N N . HIS B 1 87 ? 11.508 4.035 3.701 1 97.81 87 HIS B N 1
ATOM 3485 C CA . HIS B 1 87 ? 10.375 3.475 4.426 1 97.81 87 HIS B CA 1
ATOM 3486 C C . HIS B 1 87 ? 9.305 2.959 3.469 1 97.81 87 HIS B C 1
ATOM 3488 O O . HIS B 1 87 ? 8.805 1.842 3.627 1 97.81 87 HIS B O 1
ATOM 3494 N N . ALA B 1 88 ? 8.992 3.758 2.52 1 94.81 88 ALA B N 1
ATOM 3495 C CA . ALA B 1 88 ? 7.957 3.393 1.558 1 94.81 88 ALA B CA 1
ATOM 3496 C C . ALA B 1 88 ? 8.375 2.174 0.74 1 94.81 88 ALA B C 1
ATOM 3498 O O . ALA B 1 88 ? 7.551 1.296 0.461 1 94.81 88 ALA B O 1
ATOM 3499 N N . CYS B 1 89 ? 9.602 2.139 0.39 1 94.5 89 CYS B N 1
ATOM 3500 C CA . CYS B 1 89 ? 10.148 1.005 -0.346 1 94.5 89 CYS B CA 1
ATOM 3501 C C . CYS B 1 89 ? 9.969 -0.291 0.436 1 94.5 89 CYS B C 1
ATOM 3503 O O . CYS B 1 89 ? 9.523 -1.297 -0.117 1 94.5 89 CYS B O 1
ATOM 3505 N N . ASN B 1 90 ? 10.312 -0.223 1.626 1 96.81 90 ASN B N 1
ATOM 3506 C CA . ASN B 1 90 ? 10.25 -1.41 2.473 1 96.81 90 ASN B CA 1
ATOM 3507 C C . ASN B 1 90 ? 8.812 -1.806 2.785 1 96.81 90 ASN B C 1
ATOM 3509 O O . ASN B 1 90 ? 8.484 -2.992 2.834 1 96.81 90 ASN B O 1
ATOM 3513 N N . PHE B 1 91 ? 8.023 -0.867 3.021 1 93.75 91 PHE B N 1
ATOM 3514 C CA . PHE B 1 91 ? 6.629 -1.122 3.371 1 93.75 91 PHE B CA 1
ATOM 3515 C C . PHE B 1 91 ? 5.914 -1.854 2.24 1 93.75 91 PHE B C 1
ATOM 3517 O O . PHE B 1 91 ? 5.297 -2.896 2.463 1 93.75 91 PHE B O 1
ATOM 3524 N N . ILE B 1 92 ? 6.02 -1.336 1.026 1 90.38 92 ILE B N 1
ATOM 3525 C CA . ILE B 1 92 ? 5.301 -1.932 -0.095 1 90.38 92 ILE B CA 1
ATOM 3526 C C . ILE B 1 92 ? 5.883 -3.309 -0.408 1 90.38 92 ILE B C 1
ATOM 3528 O O . ILE B 1 92 ? 5.164 -4.207 -0.854 1 90.38 92 ILE B O 1
ATOM 3532 N N . ALA B 1 93 ? 7.156 -3.426 -0.176 1 92.88 93 ALA B N 1
ATOM 3533 C CA . ALA B 1 93 ? 7.777 -4.734 -0.356 1 92.88 93 ALA B CA 1
ATOM 3534 C C . ALA B 1 93 ? 7.133 -5.781 0.55 1 92.88 93 ALA B C 1
ATOM 3536 O O . ALA B 1 93 ? 6.879 -6.91 0.123 1 92.88 93 ALA B O 1
ATOM 3537 N N . GLY B 1 94 ? 6.91 -5.434 1.775 1 92.75 94 GLY B N 1
ATOM 3538 C CA . GLY B 1 94 ? 6.227 -6.34 2.684 1 92.75 94 GLY B CA 1
ATOM 3539 C C . GLY B 1 94 ? 4.82 -6.688 2.236 1 92.75 94 GLY B C 1
ATOM 3540 O O . GLY B 1 94 ? 4.402 -7.844 2.324 1 92.75 94 GLY B O 1
ATOM 3541 N N . ALA B 1 95 ? 4.18 -5.727 1.711 1 86.62 95 ALA B N 1
ATOM 3542 C CA . ALA B 1 95 ? 2.795 -5.914 1.282 1 86.62 95 ALA B CA 1
ATOM 3543 C C . ALA B 1 95 ? 2.721 -6.793 0.037 1 86.62 95 ALA B C 1
ATOM 3545 O O . ALA B 1 95 ? 1.737 -7.508 -0.169 1 86.62 95 ALA B O 1
ATOM 3546 N N . PHE B 1 96 ? 3.781 -6.793 -0.685 1 85.94 96 PHE B N 1
ATOM 3547 C CA . PHE B 1 96 ? 3.748 -7.512 -1.953 1 85.94 96 PHE B CA 1
ATOM 3548 C C . PHE B 1 96 ? 4.441 -8.859 -1.829 1 85.94 96 PHE B C 1
ATOM 3550 O O . PHE B 1 96 ? 3.877 -9.891 -2.207 1 85.94 96 PHE B O 1
ATOM 3557 N N . PHE B 1 97 ? 5.551 -8.922 -1.251 1 91.19 97 PHE B N 1
ATOM 3558 C CA . PHE B 1 97 ? 6.383 -10.117 -1.334 1 91.19 97 PHE B CA 1
ATOM 3559 C C . PHE B 1 97 ? 6.051 -11.086 -0.203 1 91.19 97 PHE B C 1
ATOM 3561 O O . PHE B 1 97 ? 6.301 -12.289 -0.315 1 91.19 97 PHE B O 1
ATOM 3568 N N . LEU B 1 98 ? 5.492 -10.617 0.914 1 93.44 98 LEU B N 1
ATOM 3569 C CA . LEU B 1 98 ? 5.125 -11.539 1.981 1 93.44 98 LEU B CA 1
ATOM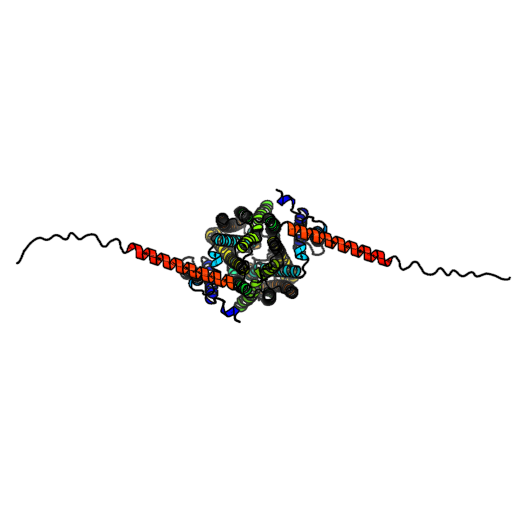 3570 C C . LEU B 1 98 ? 3.994 -12.461 1.535 1 93.44 98 LEU B C 1
ATOM 3572 O O . LEU B 1 98 ? 4.105 -13.688 1.648 1 93.44 98 LEU B O 1
ATOM 3576 N N . PRO B 1 99 ? 2.947 -11.852 0.985 1 85.38 99 PRO B N 1
ATOM 3577 C CA . PRO B 1 99 ? 1.904 -12.758 0.488 1 85.38 99 PRO B CA 1
ATOM 3578 C C . PRO B 1 99 ? 2.412 -13.711 -0.589 1 85.38 99 PRO B C 1
ATOM 3580 O O . PRO B 1 99 ? 1.975 -14.859 -0.656 1 85.38 99 PRO B O 1
ATOM 3583 N N . LEU B 1 100 ? 3.324 -13.227 -1.34 1 84.38 100 LEU B N 1
ATOM 3584 C CA . LEU B 1 100 ? 3.9 -14.078 -2.373 1 84.38 100 LEU B CA 1
ATOM 3585 C C . LEU B 1 100 ? 4.695 -15.227 -1.752 1 84.38 100 LEU B C 1
ATOM 3587 O O . LEU B 1 100 ? 4.656 -16.359 -2.244 1 84.38 100 LEU B O 1
ATOM 3591 N N . TYR B 1 101 ? 5.422 -14.969 -0.753 1 90.94 101 TYR B N 1
ATOM 3592 C CA . TYR B 1 101 ? 6.145 -16 -0.014 1 90.94 101 TYR B CA 1
ATOM 3593 C C . TYR B 1 101 ? 5.18 -17 0.604 1 90.94 101 TYR B C 1
ATOM 3595 O O . TYR B 1 101 ? 5.41 -18.219 0.539 1 90.94 101 TYR B O 1
ATOM 3603 N N . PHE B 1 102 ? 4.105 -16.531 1.181 1 88.44 102 PHE B N 1
ATOM 3604 C CA . PHE B 1 102 ? 3.123 -17.406 1.813 1 88.44 102 PHE B CA 1
ATOM 3605 C C . PHE B 1 102 ? 2.484 -18.328 0.788 1 88.44 102 PHE B C 1
ATOM 3607 O O . PHE B 1 102 ? 2.236 -19.5 1.074 1 88.44 102 PHE B O 1
ATOM 3614 N N . GLN B 1 103 ? 2.314 -17.75 -0.307 1 79.31 103 GLN B N 1
ATOM 3615 C CA . GLN B 1 103 ? 1.667 -18.547 -1.35 1 79.31 103 GLN B CA 1
ATOM 3616 C C . GLN B 1 103 ? 2.658 -19.5 -2.018 1 79.31 103 GLN B C 1
ATOM 3618 O O . GLN B 1 103 ? 2.381 -20.688 -2.166 1 79.31 103 GLN B O 1
ATOM 3623 N N . THR B 1 104 ? 3.834 -19.047 -2.369 1 82.12 104 THR B N 1
ATOM 3624 C CA . THR B 1 104 ? 4.777 -19.781 -3.201 1 82.12 104 THR B CA 1
ATOM 3625 C C . THR B 1 104 ? 5.543 -20.812 -2.373 1 82.12 104 THR B C 1
ATOM 3627 O O . THR B 1 104 ? 5.832 -21.906 -2.848 1 82.12 104 THR B O 1
ATOM 3630 N N . VAL B 1 105 ? 5.832 -20.484 -1.203 1 88.06 105 VAL B N 1
ATOM 3631 C CA . VAL B 1 105 ? 6.695 -21.344 -0.405 1 88.06 105 VAL B CA 1
ATOM 3632 C C . VAL B 1 105 ? 5.855 -22.125 0.602 1 88.06 105 VAL B C 1
ATOM 3634 O O . VAL B 1 105 ? 6.031 -23.344 0.759 1 88.06 105 VAL B O 1
ATOM 3637 N N . LEU B 1 106 ? 4.891 -21.484 1.193 1 87.88 106 LEU B N 1
ATOM 3638 C CA . LEU B 1 106 ? 4.145 -22.125 2.262 1 87.88 106 LEU B CA 1
ATOM 3639 C C . LEU B 1 106 ? 2.857 -22.75 1.727 1 87.88 106 LEU B C 1
ATOM 3641 O O . LEU B 1 106 ? 2.178 -23.5 2.439 1 87.88 106 LEU B O 1
ATOM 3645 N N . GLY B 1 107 ? 2.482 -22.406 0.54 1 78.94 107 GLY B N 1
ATOM 3646 C CA . GLY B 1 107 ? 1.33 -23.031 -0.085 1 78.94 107 GLY B CA 1
ATOM 3647 C C . GLY B 1 107 ? 0.007 -22.469 0.397 1 78.94 107 GLY B C 1
ATOM 3648 O O . GLY B 1 107 ? -1.034 -23.125 0.265 1 78.94 107 GLY B O 1
ATOM 3649 N N . ALA B 1 108 ? 0.089 -21.328 0.955 1 77.69 108 ALA B N 1
ATOM 3650 C CA . ALA B 1 108 ? -1.145 -20.703 1.421 1 77.69 108 ALA B CA 1
ATOM 3651 C C . ALA B 1 108 ? -1.978 -20.188 0.248 1 77.69 108 ALA B C 1
ATOM 3653 O O . ALA B 1 108 ? -1.432 -19.812 -0.793 1 77.69 108 ALA B O 1
ATOM 3654 N N . SER B 1 109 ? -3.307 -20.219 0.425 1 71.94 109 SER B N 1
ATOM 3655 C CA . SER B 1 109 ? -4.188 -19.578 -0.549 1 71.94 109 SER B CA 1
ATOM 3656 C C . SER B 1 109 ? -4.059 -18.062 -0.507 1 71.94 109 SER B C 1
ATOM 3658 O O . SER B 1 109 ? -3.557 -17.5 0.471 1 71.94 109 SER B O 1
ATOM 3660 N N . PRO B 1 110 ? -4.371 -17.391 -1.547 1 69.25 110 PRO B N 1
ATOM 3661 C CA . PRO B 1 110 ? -4.32 -15.93 -1.55 1 69.25 110 PRO B CA 1
ATOM 3662 C C . PRO B 1 110 ? -5.066 -15.305 -0.369 1 69.25 110 PRO B C 1
ATOM 3664 O O . PRO B 1 110 ? -4.574 -14.359 0.247 1 69.25 110 PRO B O 1
ATOM 3667 N N . ILE B 1 111 ? -6.152 -15.852 -0.046 1 67.19 111 ILE B N 1
ATOM 3668 C CA . ILE B 1 111 ? -6.938 -15.328 1.068 1 67.19 111 ILE B CA 1
ATOM 3669 C C . ILE B 1 111 ? -6.176 -15.539 2.375 1 67.19 111 ILE B C 1
ATOM 3671 O O . ILE B 1 111 ? -6.082 -14.625 3.197 1 67.19 111 ILE B O 1
ATOM 3675 N N . MET B 1 112 ? -5.652 -16.781 2.52 1 75.81 112 MET B N 1
ATOM 3676 C CA . MET B 1 112 ? -4.902 -17.062 3.74 1 75.81 112 MET B CA 1
ATOM 3677 C C . MET B 1 112 ? -3.641 -16.203 3.811 1 75.81 112 MET B C 1
ATOM 3679 O O . MET B 1 112 ? -3.191 -15.844 4.898 1 75.81 112 MET B O 1
ATOM 3683 N N . SER B 1 113 ? -3.135 -15.906 2.637 1 81.5 113 SER B N 1
ATOM 3684 C CA . SER B 1 113 ? -1.962 -15.031 2.623 1 81.5 113 SER B CA 1
ATOM 3685 C C . SER B 1 113 ? -2.293 -13.648 3.17 1 81.5 113 SER B C 1
ATOM 3687 O O . SER B 1 113 ? -1.447 -13 3.791 1 81.5 113 SER B O 1
ATOM 3689 N N . GLY B 1 114 ? -3.551 -13.188 2.902 1 76.38 114 GLY B N 1
ATOM 3690 C CA . GLY B 1 114 ? -4.008 -11.938 3.488 1 76.38 114 GLY B CA 1
ATOM 3691 C C . GLY B 1 114 ? -4.102 -11.984 5 1 76.38 114 GLY B C 1
ATOM 3692 O O . GLY B 1 114 ? -3.799 -11 5.68 1 76.38 114 GLY B O 1
ATOM 3693 N N . VAL B 1 115 ? -4.449 -13.133 5.488 1 76.88 115 VAL B N 1
ATOM 3694 C CA . VAL B 1 115 ? -4.555 -13.32 6.934 1 76.88 115 VAL B CA 1
ATOM 3695 C C . VAL B 1 115 ? -3.158 -13.383 7.547 1 76.88 115 VAL B C 1
ATOM 3697 O O . VAL B 1 115 ? -2.924 -12.844 8.633 1 76.88 115 VAL B O 1
ATOM 3700 N N . TYR B 1 116 ? -2.283 -14.039 6.836 1 86.62 116 TYR B N 1
ATOM 3701 C CA . TYR B 1 116 ? -0.936 -14.25 7.352 1 86.62 116 TYR B CA 1
ATOM 3702 C C . TYR B 1 116 ? -0.187 -12.93 7.477 1 86.62 116 TYR B C 1
ATOM 3704 O O . TYR B 1 116 ? 0.825 -12.844 8.18 1 86.62 116 TYR B O 1
ATOM 3712 N N . ILE B 1 117 ? -0.682 -11.914 6.809 1 88.56 117 ILE B N 1
ATOM 3713 C CA . ILE B 1 117 ? 0.021 -10.633 6.867 1 88.56 117 ILE B CA 1
ATOM 3714 C C . ILE B 1 117 ? -0.533 -9.797 8.016 1 88.56 117 ILE B C 1
ATOM 3716 O O . ILE B 1 117 ? 0.053 -8.773 8.391 1 88.56 117 ILE B O 1
ATOM 3720 N N . LEU B 1 118 ? -1.497 -10.203 8.75 1 81.88 118 LEU B N 1
ATOM 3721 C CA . LEU B 1 118 ? -2.227 -9.438 9.75 1 81.88 118 LEU B CA 1
ATOM 3722 C C . LEU B 1 118 ? -1.306 -9.023 10.898 1 81.88 118 LEU B C 1
ATOM 3724 O O . LEU B 1 118 ? -1.424 -7.922 11.43 1 81.88 118 LEU B O 1
ATOM 3728 N N . PRO B 1 119 ? -0.393 -9.883 11.305 1 87.25 119 PRO B N 1
ATOM 3729 C CA . PRO B 1 119 ? 0.482 -9.438 12.398 1 87.25 119 PRO B CA 1
ATOM 3730 C C . PRO B 1 119 ? 1.229 -8.148 12.07 1 87.25 119 PRO B C 1
ATOM 3732 O O . PRO B 1 119 ? 1.394 -7.289 12.938 1 87.25 119 PRO B O 1
ATOM 3735 N N . GLN B 1 120 ? 1.624 -8 10.883 1 91.12 120 GLN B N 1
ATOM 3736 C CA . GLN B 1 120 ? 2.33 -6.785 10.492 1 91.12 120 GLN B CA 1
ATOM 3737 C C . GLN B 1 120 ? 1.384 -5.59 10.453 1 91.12 120 GLN B C 1
ATOM 3739 O O . GLN B 1 120 ? 1.697 -4.527 10.984 1 91.12 120 GLN B O 1
ATOM 3744 N N . VAL B 1 121 ? 0.259 -5.773 9.867 1 84.88 121 VAL B N 1
ATOM 3745 C CA . VAL B 1 121 ? -0.675 -4.676 9.625 1 84.88 121 VAL B CA 1
ATOM 3746 C C . VAL B 1 121 ? -1.247 -4.18 10.945 1 84.88 121 VAL B C 1
ATOM 3748 O O . VAL B 1 121 ? -1.374 -2.969 11.164 1 84.88 121 VAL B O 1
ATOM 3751 N N . VAL B 1 122 ? -1.563 -5.082 11.781 1 80.94 122 VAL B N 1
ATOM 3752 C CA . VAL B 1 122 ? -2.139 -4.719 13.07 1 80.94 122 VAL B CA 1
ATOM 3753 C C . VAL B 1 122 ? -1.087 -4.012 13.93 1 80.94 122 VAL B C 1
ATOM 3755 O O . VAL B 1 122 ? -1.373 -2.994 14.562 1 80.94 122 VAL B O 1
ATOM 3758 N N . SER B 1 123 ? 0.05 -4.594 13.961 1 88.31 123 SER B N 1
ATOM 3759 C CA . SER B 1 123 ? 1.106 -3.996 14.773 1 88.31 123 SER B CA 1
ATOM 3760 C C . SER B 1 123 ? 1.463 -2.6 14.281 1 88.31 123 SER B C 1
ATOM 3762 O O . SER B 1 123 ? 1.631 -1.675 15.078 1 88.31 123 SER B O 1
ATOM 3764 N N . LEU B 1 124 ? 1.576 -2.428 12.938 1 90.81 124 LEU B N 1
ATOM 3765 C CA . LEU B 1 124 ? 1.936 -1.104 12.445 1 90.81 124 LEU B CA 1
ATOM 3766 C C . LEU B 1 124 ? 0.816 -0.102 12.711 1 90.81 124 LEU B C 1
ATOM 3768 O O . LEU B 1 124 ? 1.079 1.067 13 1 90.81 124 LEU B O 1
ATOM 3772 N N . SER B 1 125 ? -0.419 -0.525 12.656 1 83.12 125 SER B N 1
ATOM 3773 C CA . SER B 1 125 ? -1.554 0.36 12.898 1 83.12 125 SER B CA 1
ATOM 3774 C C . SER B 1 125 ? -1.584 0.835 14.352 1 83.12 125 SER B C 1
ATOM 3776 O O . SER B 1 125 ? -1.725 2.031 14.609 1 83.12 125 SER B O 1
ATOM 3778 N N . VAL B 1 126 ? -1.385 -0.035 15.219 1 82 126 VAL B N 1
ATOM 3779 C CA . VAL B 1 126 ? -1.455 0.266 16.641 1 82 126 VAL B CA 1
ATOM 3780 C C . VAL B 1 126 ? -0.272 1.145 17.047 1 82 126 VAL B C 1
ATOM 3782 O O . VAL B 1 126 ? -0.441 2.135 17.766 1 82 126 VAL B O 1
ATOM 3785 N N . VAL B 1 127 ? 0.846 0.808 16.578 1 87.25 127 VAL B N 1
ATOM 3786 C CA . VAL B 1 127 ? 2.041 1.562 16.953 1 87.25 127 VAL B CA 1
ATOM 3787 C C . VAL B 1 127 ? 1.977 2.959 16.328 1 87.25 127 VAL B C 1
ATOM 3789 O O . VAL B 1 127 ? 2.395 3.938 16.953 1 87.25 127 VAL B O 1
ATOM 3792 N N . SER B 1 128 ? 1.511 3.049 15.062 1 85.56 128 SER B N 1
ATOM 3793 C CA . SER B 1 128 ? 1.338 4.359 14.445 1 85.56 128 SER B CA 1
ATOM 3794 C C . SER B 1 128 ? 0.462 5.266 15.305 1 85.56 128 SER B C 1
ATOM 3796 O O . SER B 1 128 ? 0.765 6.445 15.477 1 85.56 128 SER B O 1
ATOM 3798 N N . PHE B 1 129 ? -0.536 4.723 15.797 1 79.69 129 PHE B N 1
ATOM 3799 C CA . PHE B 1 129 ? -1.474 5.48 16.625 1 79.69 129 PHE B CA 1
ATOM 3800 C C . PHE B 1 129 ? -0.822 5.914 17.922 1 79.69 129 PHE B C 1
ATOM 3802 O O . PHE B 1 129 ? -0.927 7.074 18.328 1 79.69 129 PHE B O 1
ATOM 3809 N N . ILE B 1 130 ? -0.166 5.027 18.578 1 82.75 130 ILE B N 1
ATOM 3810 C CA . ILE B 1 130 ? 0.496 5.293 19.859 1 82.75 130 ILE B CA 1
ATOM 3811 C C . ILE B 1 130 ? 1.556 6.379 19.672 1 82.75 130 ILE B C 1
ATOM 3813 O O . ILE B 1 130 ? 1.662 7.297 20.484 1 82.75 130 ILE B O 1
ATOM 3817 N N . ILE B 1 131 ? 2.234 6.316 18.625 1 86.44 131 ILE B N 1
ATOM 3818 C CA . ILE B 1 131 ? 3.328 7.25 18.375 1 86.44 131 ILE B CA 1
ATOM 3819 C C . ILE B 1 131 ? 2.764 8.633 18.062 1 86.44 131 ILE B C 1
ATOM 3821 O O . ILE B 1 131 ? 3.348 9.648 18.453 1 86.44 131 ILE B O 1
ATOM 3825 N N . GLY B 1 132 ? 1.679 8.688 17.375 1 80.56 132 GLY B N 1
ATOM 3826 C CA . GLY B 1 132 ? 1.041 9.977 17.141 1 80.56 132 GLY B CA 1
ATOM 3827 C C . GLY B 1 132 ? 0.734 10.727 18.422 1 80.56 132 GLY B C 1
ATOM 3828 O O . GLY B 1 132 ? 0.967 11.938 18.516 1 80.56 132 GLY B O 1
ATOM 3829 N N . PHE B 1 133 ? 0.32 10.047 19.359 1 77.25 133 PHE B N 1
ATOM 3830 C CA . PHE B 1 133 ? 0.004 10.648 20.656 1 77.25 133 PHE B CA 1
ATOM 3831 C C . PHE B 1 133 ? 1.277 11 21.422 1 77.25 133 PHE B C 1
ATOM 3833 O O . PHE B 1 133 ? 1.333 12.023 22.109 1 77.25 133 PHE B O 1
ATOM 3840 N N . ALA B 1 134 ? 2.166 10.156 21.328 1 84.31 134 ALA B N 1
ATOM 3841 C CA . ALA B 1 134 ? 3.441 10.422 21.984 1 84.31 134 ALA B CA 1
ATOM 3842 C C . ALA B 1 134 ? 4.086 11.688 21.422 1 84.31 134 ALA B C 1
ATOM 3844 O O . ALA B 1 134 ? 4.68 12.477 22.172 1 84.31 134 ALA B O 1
ATOM 3845 N N . ILE B 1 135 ? 3.955 11.883 20.203 1 86.12 135 ILE B N 1
ATOM 3846 C CA . ILE B 1 135 ? 4.52 13.062 19.562 1 86.12 135 ILE B CA 1
ATOM 3847 C C . ILE B 1 135 ? 3.773 14.312 20.031 1 86.12 135 ILE B C 1
ATOM 3849 O O . ILE B 1 135 ? 4.383 15.359 20.266 1 86.12 135 ILE B O 1
ATOM 3853 N N . ARG B 1 136 ? 2.484 14.172 20.156 1 80.44 136 ARG B N 1
ATOM 3854 C CA . ARG B 1 136 ? 1.682 15.289 20.656 1 80.44 136 ARG B CA 1
ATOM 3855 C C . ARG B 1 136 ? 2.148 15.734 22.031 1 80.44 136 ARG B C 1
ATOM 3857 O O . ARG B 1 136 ? 2.234 16.938 22.297 1 80.44 136 ARG B O 1
ATOM 3864 N N . LYS B 1 137 ? 2.52 14.82 22.797 1 80.19 137 LYS B N 1
ATOM 3865 C CA . LYS B 1 137 ? 2.885 15.109 24.188 1 80.19 137 LYS B CA 1
ATOM 3866 C C . LYS B 1 137 ? 4.332 15.586 24.281 1 80.19 137 LYS B C 1
ATOM 3868 O O . LYS B 1 137 ? 4.645 16.469 25.062 1 80.19 137 LYS B O 1
ATOM 3873 N N . THR B 1 138 ? 5.16 14.984 23.531 1 82.88 138 THR B N 1
ATOM 3874 C CA . THR B 1 138 ? 6.582 15.266 23.703 1 82.88 138 THR B CA 1
ATOM 3875 C C . THR B 1 138 ? 7.027 16.375 22.75 1 82.88 138 THR B C 1
ATOM 3877 O O . THR B 1 138 ? 8.055 17.016 22.984 1 82.88 138 THR B O 1
ATOM 3880 N N . GLY B 1 139 ? 6.359 16.469 21.641 1 82.44 139 GLY B N 1
ATOM 3881 C CA . GLY B 1 139 ? 6.723 17.469 20.641 1 82.44 139 GLY B CA 1
ATOM 3882 C C . GLY B 1 139 ? 7.938 17.078 19.828 1 82.44 139 GLY B C 1
ATOM 3883 O O . GLY B 1 139 ? 8.453 17.875 19.047 1 82.44 139 GLY B O 1
ATOM 3884 N N . THR B 1 140 ? 8.391 15.852 20.078 1 87.5 140 THR B N 1
ATOM 3885 C CA . THR B 1 140 ? 9.562 15.398 19.344 1 87.5 140 THR B CA 1
ATOM 3886 C C . THR B 1 140 ? 9.18 14.305 18.359 1 87.5 140 THR B C 1
ATOM 3888 O O . THR B 1 140 ? 8.281 13.508 18.609 1 87.5 140 THR B O 1
ATOM 3891 N N . TYR B 1 141 ? 9.82 14.305 17.219 1 90.06 141 TYR B N 1
ATOM 3892 C CA . TYR B 1 141 ? 9.508 13.344 16.172 1 90.06 141 TYR B CA 1
ATOM 3893 C C . TYR B 1 141 ? 10.734 12.531 15.789 1 90.06 141 TYR B C 1
ATOM 3895 O O . TYR B 1 141 ? 10.617 11.406 15.289 1 90.06 141 TYR B O 1
ATOM 3903 N N . VAL B 1 142 ? 11.922 13.102 16.031 1 93.75 142 VAL B N 1
ATOM 3904 C CA . VAL B 1 142 ? 13.141 12.531 15.453 1 93.75 142 VAL B CA 1
ATOM 3905 C C . VAL B 1 142 ? 13.438 11.188 16.125 1 93.75 142 VAL B C 1
ATOM 3907 O O . VAL B 1 142 ? 13.836 10.234 15.445 1 93.75 142 VAL B O 1
ATOM 3910 N N . GLU B 1 143 ? 13.227 11.07 17.406 1 94.06 143 GLU B N 1
ATOM 3911 C CA . GLU B 1 143 ? 13.477 9.828 18.125 1 94.06 143 GLU B CA 1
ATOM 3912 C C . GLU B 1 143 ? 12.609 8.688 17.578 1 94.06 143 GLU B C 1
ATOM 3914 O O . GLU B 1 143 ? 13.062 7.547 17.484 1 94.06 143 GLU B O 1
ATOM 3919 N N . TYR B 1 144 ? 11.422 9.008 17.25 1 94.88 144 TYR B N 1
ATOM 3920 C CA . TYR B 1 144 ? 10.492 7.992 16.75 1 94.88 144 TYR B CA 1
ATOM 3921 C C . TYR B 1 144 ? 10.836 7.59 15.32 1 94.88 144 TYR B C 1
ATOM 3923 O O . TYR B 1 144 ? 10.617 6.441 14.93 1 94.88 144 TYR B O 1
ATOM 3931 N N . ILE B 1 145 ? 11.359 8.547 14.539 1 97.19 145 ILE B N 1
ATOM 3932 C CA . ILE B 1 145 ? 11.836 8.227 13.195 1 97.19 145 ILE B CA 1
ATOM 3933 C C . ILE B 1 145 ? 12.984 7.227 13.281 1 97.19 145 ILE B C 1
ATOM 3935 O O . ILE B 1 145 ? 12.961 6.188 12.609 1 97.19 145 ILE B O 1
ATOM 3939 N N . ILE B 1 146 ? 13.953 7.496 14.164 1 97.62 146 ILE B N 1
ATOM 3940 C CA . ILE B 1 146 ? 15.156 6.688 14.289 1 97.62 146 ILE B CA 1
ATOM 3941 C C . ILE B 1 146 ? 14.797 5.301 14.82 1 97.62 146 ILE B C 1
ATOM 3943 O O . ILE B 1 146 ? 15.203 4.285 14.25 1 97.62 146 ILE B O 1
ATOM 3947 N N . LEU B 1 147 ? 14.031 5.273 15.867 1 97.12 147 LEU B N 1
ATOM 3948 C CA . LEU B 1 147 ? 13.648 3.996 16.469 1 97.12 147 LEU B CA 1
ATOM 3949 C C . LEU B 1 147 ? 12.82 3.17 15.484 1 97.12 147 LEU B C 1
ATOM 3951 O O . LEU B 1 147 ? 12.969 1.948 15.414 1 97.12 147 LEU B O 1
ATOM 3955 N N . GLY B 1 148 ? 11.898 3.863 14.789 1 98 148 GLY B N 1
ATOM 3956 C CA . GLY B 1 148 ? 11.117 3.168 13.781 1 98 148 GLY B CA 1
ATOM 3957 C C . GLY B 1 148 ? 11.969 2.52 12.711 1 98 148 GLY B C 1
ATOM 3958 O O . GLY B 1 148 ? 11.773 1.35 12.375 1 98 148 GLY B O 1
ATOM 3959 N N . MET B 1 149 ? 12.938 3.242 12.203 1 98.38 149 MET B N 1
ATOM 3960 C CA . MET B 1 149 ? 13.805 2.705 11.156 1 98.38 149 MET B CA 1
ATOM 3961 C C . MET B 1 149 ? 14.641 1.545 11.688 1 98.38 149 MET B C 1
ATOM 3963 O O . MET B 1 149 ? 14.891 0.575 10.969 1 98.38 149 MET B O 1
ATOM 3967 N N . LEU B 1 150 ? 15.102 1.664 12.906 1 98.44 150 LEU B N 1
ATOM 3968 C CA . LEU B 1 150 ? 15.891 0.595 13.508 1 98.44 150 LEU B CA 1
ATOM 3969 C C . LEU B 1 150 ? 15.078 -0.691 13.602 1 98.44 150 LEU B C 1
ATOM 3971 O O . LEU B 1 150 ? 15.547 -1.761 13.211 1 98.44 150 LEU B O 1
ATOM 3975 N N . PHE B 1 151 ? 13.867 -0.573 14.117 1 98.5 151 PHE B N 1
ATOM 3976 C CA . PHE B 1 151 ? 13.016 -1.748 14.266 1 98.5 151 PHE B CA 1
ATOM 3977 C C . PHE B 1 151 ? 12.594 -2.287 12.906 1 98.5 151 PHE B C 1
ATOM 3979 O O . PHE B 1 151 ? 12.438 -3.496 12.734 1 98.5 151 PHE B O 1
ATOM 3986 N N . MET B 1 152 ? 12.336 -1.404 11.953 1 98.31 152 MET B N 1
ATOM 3987 C CA . MET B 1 152 ? 12 -1.862 10.609 1 98.31 152 MET B CA 1
ATOM 3988 C C . MET B 1 152 ? 13.156 -2.654 10 1 98.31 152 MET B C 1
ATOM 3990 O O . MET B 1 152 ? 12.938 -3.684 9.359 1 98.31 152 MET B O 1
ATOM 3994 N N . THR B 1 153 ? 14.375 -2.105 10.203 1 98.62 153 THR B N 1
ATOM 3995 C CA . THR B 1 153 ? 15.547 -2.805 9.695 1 98.62 153 THR B CA 1
ATOM 3996 C C . THR B 1 153 ? 15.688 -4.176 10.352 1 98.62 153 THR B C 1
ATOM 3998 O O . THR B 1 153 ? 15.922 -5.176 9.672 1 98.62 153 THR B O 1
ATOM 4001 N N . LEU B 1 154 ? 15.523 -4.203 11.625 1 98.69 154 LEU B N 1
ATOM 4002 C CA . LEU B 1 154 ? 15.602 -5.465 12.352 1 98.69 154 LEU B CA 1
ATOM 4003 C C . LEU B 1 154 ? 14.516 -6.43 11.883 1 98.69 154 LEU B C 1
ATOM 4005 O O . LEU B 1 154 ? 14.797 -7.602 11.609 1 98.69 154 LEU B O 1
ATOM 4009 N N . GLY B 1 155 ? 13.273 -5.93 11.836 1 98.5 155 GLY B N 1
ATOM 4010 C CA . GLY B 1 155 ? 12.164 -6.77 11.422 1 98.5 155 GLY B CA 1
ATOM 4011 C C . GLY B 1 155 ? 12.328 -7.324 10.016 1 98.5 155 GLY B C 1
ATOM 4012 O O . GLY B 1 155 ? 12.141 -8.523 9.797 1 98.5 155 GLY B O 1
ATOM 4013 N N . THR B 1 156 ? 12.672 -6.465 9.078 1 98.31 156 THR B N 1
ATOM 4014 C CA . THR B 1 156 ? 12.898 -6.914 7.711 1 98.31 156 THR B CA 1
ATOM 4015 C C . THR B 1 156 ? 14.086 -7.879 7.652 1 98.31 156 THR B C 1
ATOM 4017 O O . THR B 1 156 ? 14.062 -8.852 6.895 1 98.31 156 THR B O 1
ATOM 4020 N N . GLY B 1 157 ? 15.094 -7.578 8.438 1 98.62 157 GLY B N 1
ATOM 4021 C CA . GLY B 1 157 ? 16.234 -8.484 8.516 1 98.62 157 GLY B CA 1
ATOM 4022 C C . GLY B 1 157 ? 15.852 -9.867 9 1 98.62 157 GLY B C 1
ATOM 4023 O O . GLY B 1 157 ? 16.406 -10.867 8.547 1 98.62 157 GLY B O 1
ATOM 4024 N N . LEU B 1 158 ? 14.922 -9.953 9.898 1 98.69 158 LEU B N 1
ATOM 4025 C CA . LEU B 1 158 ? 14.477 -11.234 10.422 1 98.69 158 LEU B CA 1
ATOM 4026 C C . LEU B 1 158 ? 13.758 -12.047 9.344 1 98.69 158 LEU B C 1
ATOM 4028 O O . LEU B 1 158 ? 13.742 -13.273 9.391 1 98.69 158 LEU B O 1
ATOM 4032 N N . TYR B 1 159 ? 13.141 -11.375 8.32 1 98.38 159 TYR B N 1
ATOM 4033 C CA . TYR B 1 159 ? 12.461 -12.07 7.23 1 98.38 159 TYR B CA 1
ATOM 4034 C C . TYR B 1 159 ? 13.438 -12.938 6.449 1 98.38 159 TYR B C 1
ATOM 4036 O O . TYR B 1 159 ? 13.031 -13.875 5.758 1 98.38 159 TYR B O 1
ATOM 4044 N N . ILE B 1 160 ? 14.75 -12.57 6.488 1 98.19 160 ILE B N 1
ATOM 4045 C CA . ILE B 1 160 ? 15.773 -13.344 5.793 1 98.19 160 ILE B CA 1
ATOM 4046 C C . ILE B 1 160 ? 15.773 -14.781 6.305 1 98.19 160 ILE B C 1
ATOM 4048 O O . ILE B 1 160 ? 16.078 -15.711 5.559 1 98.19 160 ILE B O 1
ATOM 4052 N N . ASP B 1 161 ? 15.273 -14.938 7.523 1 97.62 161 ASP B N 1
ATOM 4053 C CA . ASP B 1 161 ? 15.32 -16.234 8.195 1 97.62 161 ASP B CA 1
ATOM 4054 C C . ASP B 1 161 ? 14.016 -17 7.988 1 97.62 161 ASP B C 1
ATOM 4056 O O . ASP B 1 161 ? 13.781 -18.016 8.648 1 97.62 161 ASP B O 1
ATOM 4060 N N . PHE B 1 162 ? 13.156 -16.609 7.148 1 97.38 162 PHE B N 1
ATOM 4061 C CA . PHE B 1 162 ? 11.984 -17.406 6.824 1 97.38 162 PHE B CA 1
ATOM 4062 C C . PHE B 1 162 ? 12.383 -18.75 6.207 1 97.38 162 PHE B C 1
ATOM 4064 O O . PHE B 1 162 ? 13.391 -18.828 5.512 1 97.38 162 PHE B O 1
ATOM 4071 N N . LYS B 1 163 ? 11.578 -19.734 6.445 1 96.19 163 LYS B N 1
ATOM 4072 C CA . LYS B 1 163 ? 11.914 -21.109 6.059 1 96.19 163 LYS B CA 1
ATOM 4073 C C . LYS B 1 163 ? 10.945 -21.625 5 1 96.19 163 LYS B C 1
ATOM 4075 O O . LYS B 1 163 ? 9.961 -20.953 4.664 1 96.19 163 LYS B O 1
ATOM 4080 N N . SER B 1 164 ? 11.328 -22.812 4.516 1 93.44 164 SER B N 1
ATOM 4081 C CA . SER B 1 164 ? 10.5 -23.438 3.496 1 93.44 164 SER B CA 1
ATOM 4082 C C . SER B 1 164 ? 9.328 -24.203 4.121 1 93.44 164 SER B C 1
ATOM 4084 O O . SER B 1 164 ? 8.547 -24.844 3.414 1 93.44 164 SER B O 1
ATOM 4086 N N . TYR B 1 165 ? 9.242 -24.109 5.449 1 91.94 165 TYR B N 1
ATOM 4087 C CA . TYR B 1 165 ? 8.133 -24.719 6.172 1 91.94 165 TYR B CA 1
ATOM 4088 C C . TYR B 1 165 ? 7.453 -23.719 7.09 1 91.94 165 TYR B C 1
ATOM 4090 O O . TYR B 1 165 ? 8.016 -22.656 7.391 1 91.94 165 TYR B O 1
ATOM 4098 N N . MET B 1 166 ? 6.293 -24.109 7.512 1 92.06 166 MET B N 1
ATOM 4099 C CA . MET B 1 166 ? 5.504 -23.203 8.344 1 92.06 166 MET B CA 1
ATOM 4100 C C . MET B 1 166 ? 6.043 -23.172 9.766 1 92.06 166 MET B C 1
ATOM 4102 O O . MET B 1 166 ? 6.223 -24.219 10.398 1 92.06 166 MET B O 1
ATOM 4106 N N . SER B 1 167 ? 6.441 -22.047 10.242 1 96 167 SER B N 1
ATOM 4107 C CA . SER B 1 167 ? 6.758 -21.734 11.625 1 96 167 SER B CA 1
ATOM 4108 C C . SER B 1 167 ? 5.953 -20.531 12.117 1 96 167 SER B C 1
ATOM 4110 O O . SER B 1 167 ? 6.312 -19.375 11.852 1 96 167 SER B O 1
ATOM 4112 N N . TRP B 1 168 ? 4.992 -20.812 12.898 1 93.75 168 TRP B N 1
ATOM 4113 C CA . TRP B 1 168 ? 4.074 -19.766 13.367 1 93.75 168 TRP B CA 1
ATOM 4114 C C . TRP B 1 168 ? 4.812 -18.719 14.195 1 93.75 168 TRP B C 1
ATOM 4116 O O . TRP B 1 168 ? 4.621 -17.516 14 1 93.75 168 TRP B O 1
ATOM 4126 N N . PRO B 1 169 ? 5.656 -19.125 15.062 1 95.69 169 PRO B N 1
ATOM 4127 C CA . PRO B 1 169 ? 6.367 -18.109 15.852 1 95.69 169 PRO B CA 1
ATOM 4128 C C . PRO B 1 169 ? 7.199 -17.172 14.984 1 95.69 169 PRO B C 1
ATOM 4130 O O . PRO B 1 169 ? 7.215 -15.961 15.219 1 95.69 169 PRO B O 1
ATOM 4133 N N . ARG B 1 170 ? 7.895 -17.688 14 1 96.56 170 ARG B N 1
ATOM 4134 C CA . ARG B 1 170 ? 8.68 -16.844 13.102 1 96.56 170 ARG B CA 1
ATOM 4135 C C . ARG B 1 170 ? 7.781 -15.891 12.328 1 96.56 170 ARG B C 1
ATOM 4137 O O . ARG B 1 170 ? 8.062 -14.695 12.242 1 96.56 170 ARG B O 1
ATOM 4144 N N . LEU B 1 171 ? 6.703 -16.5 11.859 1 96.38 171 LEU B N 1
ATOM 4145 C CA . LEU B 1 171 ? 5.797 -15.719 11.016 1 96.38 171 LEU B CA 1
ATOM 4146 C C . LEU B 1 171 ? 5.195 -14.555 11.797 1 96.38 171 LEU B C 1
ATOM 4148 O O . LEU B 1 171 ? 5.168 -13.43 11.305 1 96.38 171 LEU B O 1
ATOM 4152 N N . ILE B 1 172 ? 4.793 -14.812 12.969 1 93.56 172 ILE B N 1
ATOM 4153 C CA . ILE B 1 172 ? 4.078 -13.82 13.766 1 93.56 172 ILE B CA 1
ATOM 4154 C C . ILE B 1 172 ? 5.074 -12.836 14.367 1 93.56 172 ILE B C 1
ATOM 4156 O O . ILE B 1 172 ? 4.934 -11.617 14.203 1 93.56 172 ILE B O 1
ATOM 4160 N N . MET B 1 173 ? 6.117 -13.289 14.961 1 97.19 173 MET B N 1
ATOM 4161 C CA . MET B 1 173 ? 7.039 -12.43 15.695 1 97.19 173 MET B CA 1
ATOM 4162 C C . MET B 1 173 ? 7.82 -11.523 14.75 1 97.19 173 MET B C 1
ATOM 4164 O O . MET B 1 173 ? 8.031 -10.344 15.039 1 97.19 173 MET B O 1
ATOM 4168 N N . TYR B 1 174 ? 8.289 -12.031 13.625 1 98.38 174 TYR B N 1
ATOM 4169 C CA . TYR B 1 174 ? 9.047 -11.219 12.68 1 98.38 174 TYR B CA 1
ATOM 4170 C C . TYR B 1 174 ? 8.203 -10.07 12.148 1 98.38 174 TYR B C 1
ATOM 4172 O O . TYR B 1 174 ? 8.664 -8.93 12.078 1 98.38 174 TYR B O 1
ATOM 4180 N N . GLN B 1 175 ? 6.945 -10.398 11.906 1 97 175 GLN B N 1
ATOM 4181 C CA . GLN B 1 175 ? 6.059 -9.391 11.336 1 97 175 GLN B CA 1
ATOM 4182 C C . GLN B 1 175 ? 5.684 -8.344 12.375 1 97 175 GLN B C 1
ATOM 4184 O O . GLN B 1 175 ? 5.531 -7.16 12.055 1 97 175 GLN B O 1
ATOM 4189 N N . ILE B 1 176 ? 5.535 -8.781 13.594 1 94.81 176 ILE B N 1
ATOM 4190 C CA . ILE B 1 176 ? 5.223 -7.836 14.656 1 94.81 176 ILE B CA 1
ATOM 4191 C C . ILE B 1 176 ? 6.375 -6.844 14.82 1 94.81 176 ILE B C 1
ATOM 4193 O O . ILE B 1 176 ? 6.156 -5.633 14.898 1 94.81 176 ILE B O 1
ATOM 4197 N N . ILE B 1 177 ? 7.578 -7.297 14.82 1 97.81 177 ILE B N 1
ATOM 4198 C CA . ILE B 1 177 ? 8.75 -6.441 14.969 1 97.81 177 ILE B CA 1
ATOM 4199 C C . ILE B 1 177 ? 8.844 -5.48 13.789 1 97.81 177 ILE B C 1
ATOM 4201 O O . ILE B 1 177 ? 9.102 -4.289 13.969 1 97.81 177 ILE B O 1
ATOM 4205 N N . ALA B 1 178 ? 8.625 -5.969 12.602 1 97.69 178 ALA B N 1
ATOM 4206 C CA . ALA B 1 178 ? 8.633 -5.113 11.414 1 97.69 178 ALA B CA 1
ATOM 4207 C C . ALA B 1 178 ? 7.531 -4.055 11.5 1 97.69 178 ALA B C 1
ATOM 4209 O O . ALA B 1 178 ? 7.766 -2.887 11.18 1 97.69 178 ALA B O 1
ATOM 4210 N N . GLY B 1 179 ? 6.352 -4.48 11.969 1 95.31 179 GLY B N 1
ATOM 4211 C CA . GLY B 1 179 ? 5.23 -3.564 12.102 1 95.31 179 GLY B CA 1
ATOM 4212 C C . GLY B 1 179 ? 5.48 -2.461 13.109 1 95.31 179 GLY B C 1
ATOM 4213 O O . GLY B 1 179 ? 5.113 -1.308 12.883 1 95.31 179 GLY B O 1
ATOM 4214 N N . ILE B 1 180 ? 6.117 -2.803 14.156 1 94.94 180 ILE B N 1
ATOM 4215 C CA . ILE B 1 180 ? 6.488 -1.827 15.18 1 94.94 180 ILE B CA 1
ATOM 4216 C C . ILE B 1 180 ? 7.41 -0.77 14.57 1 94.94 180 ILE B C 1
ATOM 4218 O O . ILE B 1 180 ? 7.328 0.409 14.922 1 94.94 180 ILE B O 1
ATOM 4222 N N . GLY B 1 181 ? 8.211 -1.221 13.672 1 96.88 181 GLY B N 1
ATOM 4223 C CA . GLY B 1 181 ? 9.141 -0.305 13.023 1 96.88 181 GLY B CA 1
ATOM 4224 C C . GLY B 1 181 ? 8.484 0.527 11.938 1 96.88 181 GLY B C 1
ATOM 4225 O O . GLY B 1 181 ? 8.812 1.704 11.766 1 96.88 181 GLY B O 1
ATOM 4226 N N . ILE B 1 182 ? 7.535 0.027 11.219 1 96.12 182 ILE B N 1
ATOM 4227 C CA . ILE B 1 182 ? 6.887 0.666 10.078 1 96.12 182 ILE B CA 1
ATOM 4228 C C . ILE B 1 182 ? 5.902 1.724 10.578 1 96.12 182 ILE B C 1
ATOM 4230 O O . ILE B 1 182 ? 5.809 2.811 10 1 96.12 182 ILE B O 1
ATOM 4234 N N . GLY B 1 183 ? 5.297 1.497 11.602 1 93.19 183 GLY B N 1
ATOM 4235 C CA . GLY B 1 183 ? 4.188 2.289 12.102 1 93.19 183 GLY B CA 1
ATOM 4236 C C . GLY B 1 183 ? 4.547 3.746 12.328 1 93.19 183 GLY B C 1
ATOM 4237 O O . GLY B 1 183 ? 3.934 4.641 11.734 1 93.19 183 GLY B O 1
ATOM 4238 N N . PRO B 1 184 ? 5.551 4.02 13.055 1 92.94 184 PRO B N 1
ATOM 4239 C CA . PRO B 1 184 ? 5.898 5.402 13.383 1 92.94 184 PRO B CA 1
ATOM 4240 C C . PRO B 1 184 ? 6.254 6.234 12.148 1 92.94 184 PRO B C 1
ATOM 4242 O O . PRO B 1 184 ? 6.016 7.441 12.125 1 92.94 184 PRO B O 1
ATOM 4245 N N . ASN B 1 185 ? 6.742 5.602 11.156 1 94.12 185 ASN B N 1
ATOM 4246 C CA . ASN B 1 185 ? 7.324 6.348 10.047 1 94.12 185 ASN B CA 1
ATOM 4247 C C . ASN B 1 185 ? 6.301 6.602 8.945 1 94.12 185 ASN B C 1
ATOM 4249 O O . ASN B 1 185 ? 6.625 7.195 7.918 1 94.12 185 ASN B O 1
ATOM 4253 N N . PHE B 1 186 ? 5.062 6.23 9.211 1 89 186 PHE B N 1
ATOM 4254 C CA . PHE B 1 186 ? 3.994 6.664 8.32 1 89 186 PHE B CA 1
ATOM 4255 C C . PHE B 1 186 ? 3.676 8.141 8.531 1 89 186 PHE B C 1
ATOM 4257 O O . PHE B 1 186 ? 3.289 8.836 7.594 1 89 186 PHE B O 1
ATOM 4264 N N . GLN B 1 187 ? 3.936 8.648 9.734 1 89.31 187 GLN B N 1
ATOM 4265 C CA . GLN B 1 187 ? 3.48 10.008 10.016 1 89.31 187 GLN B CA 1
ATOM 4266 C C . GLN B 1 187 ? 4.637 10.891 10.469 1 89.31 187 GLN B C 1
ATOM 4268 O O . GLN B 1 187 ? 4.676 12.086 10.148 1 89.31 187 GLN B O 1
ATOM 4273 N N . SER B 1 188 ? 5.645 10.305 11.148 1 92.75 188 SER B N 1
ATOM 4274 C CA . SER B 1 188 ? 6.66 11.117 11.82 1 92.75 188 SER B CA 1
ATOM 4275 C C . SER B 1 188 ? 7.477 11.922 10.812 1 92.75 188 SER B C 1
ATOM 4277 O O . SER B 1 188 ? 7.715 13.117 11.016 1 92.75 188 SER B O 1
ATOM 4279 N N . PRO B 1 189 ? 7.863 11.281 9.734 1 94.62 189 PRO B N 1
ATOM 4280 C CA . PRO B 1 189 ? 8.609 12.086 8.758 1 94.62 189 PRO B CA 1
ATOM 4281 C C . PRO B 1 189 ? 7.777 13.211 8.156 1 94.62 189 PRO B C 1
ATOM 4283 O O . PRO B 1 189 ? 8.305 14.289 7.871 1 94.62 189 PRO B O 1
ATOM 4286 N N . LEU B 1 190 ? 6.574 12.938 7.984 1 93.56 190 LEU B N 1
ATOM 4287 C CA . LEU B 1 190 ? 5.688 13.969 7.449 1 93.56 190 LEU B CA 1
ATOM 4288 C C . LEU B 1 190 ? 5.578 15.141 8.414 1 93.56 190 LEU B C 1
ATOM 4290 O O . LEU B 1 190 ? 5.664 16.297 8.008 1 93.56 190 LEU B O 1
ATOM 4294 N N . LEU B 1 191 ? 5.391 14.836 9.633 1 92 191 LEU B N 1
ATOM 4295 C CA . LEU B 1 191 ? 5.297 15.875 10.656 1 92 191 LEU B CA 1
ATOM 4296 C C . LEU B 1 191 ? 6.598 16.656 10.758 1 92 191 LEU B C 1
ATOM 4298 O O . LEU B 1 191 ? 6.578 17.875 10.922 1 92 191 LEU B O 1
ATOM 4302 N N . ALA B 1 192 ? 7.652 15.961 10.68 1 92.06 192 ALA B N 1
ATOM 4303 C CA . ALA B 1 192 ? 8.961 16.609 10.719 1 92.06 192 ALA B CA 1
ATOM 4304 C C . ALA B 1 192 ? 9.109 17.609 9.562 1 92.06 192 ALA B C 1
ATOM 4306 O O . ALA B 1 192 ? 9.586 18.719 9.766 1 92.06 192 ALA B O 1
ATOM 4307 N N . LEU B 1 193 ? 8.703 17.203 8.438 1 91.31 193 LEU B N 1
ATOM 4308 C CA . LEU B 1 193 ? 8.797 18.062 7.258 1 91.31 193 LEU B CA 1
ATOM 4309 C C . LEU B 1 193 ? 7.875 19.281 7.395 1 91.31 193 LEU B C 1
ATOM 4311 O O . LEU B 1 193 ? 8.273 20.406 7.082 1 91.31 193 LEU B O 1
ATOM 4315 N N . GLN B 1 194 ? 6.719 19.047 7.859 1 88.5 194 GLN B N 1
ATOM 4316 C CA . GLN B 1 194 ? 5.719 20.094 7.973 1 88.5 194 GLN B CA 1
ATOM 4317 C C . GLN B 1 194 ? 6.121 21.125 9.039 1 88.5 194 GLN B C 1
ATOM 4319 O O . GLN B 1 194 ? 5.809 22.297 8.914 1 88.5 194 GLN B O 1
ATOM 4324 N N . SER B 1 195 ? 6.797 20.672 10.008 1 87.06 195 SER B N 1
ATOM 4325 C CA . SER B 1 195 ? 7.191 21.547 11.109 1 87.06 195 SER B CA 1
ATOM 4326 C C . SER B 1 195 ? 8.344 22.453 10.695 1 87.06 195 SER B C 1
ATOM 4328 O O . SER B 1 195 ? 8.617 23.453 11.367 1 87.06 195 SER B O 1
ATOM 4330 N N . ARG B 1 196 ? 8.969 22.203 9.57 1 87.56 196 ARG B N 1
ATOM 4331 C CA . ARG B 1 196 ? 10.164 22.938 9.18 1 87.56 196 ARG B CA 1
ATOM 4332 C C . ARG B 1 196 ? 9.859 23.906 8.031 1 87.56 196 ARG B C 1
ATOM 4334 O O . ARG B 1 196 ? 10.766 24.516 7.461 1 87.56 196 AR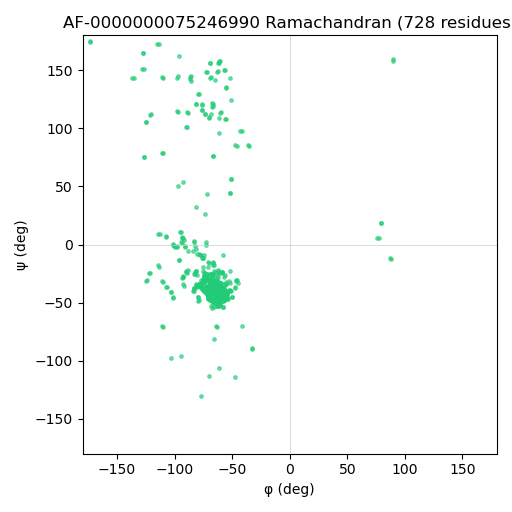G B O 1
ATOM 4341 N N . VAL B 1 197 ? 8.648 23.984 7.766 1 83.25 197 VAL B N 1
ATOM 4342 C CA . VAL B 1 197 ? 8.266 24.906 6.703 1 83.25 197 VAL B CA 1
ATOM 4343 C C . VAL B 1 197 ? 7.168 25.844 7.203 1 83.25 197 VAL B C 1
ATOM 4345 O O . VAL B 1 197 ? 6.434 25.5 8.133 1 83.25 197 VAL B O 1
ATOM 4348 N N . PRO B 1 198 ? 7.184 27.016 6.617 1 81.94 198 PRO B N 1
ATOM 4349 C CA . PRO B 1 198 ? 6.074 27.906 6.98 1 81.94 198 PRO B CA 1
ATOM 4350 C C . PRO B 1 198 ? 4.715 27.344 6.59 1 81.94 198 PRO B C 1
ATOM 4352 O O . PRO B 1 198 ? 4.633 26.438 5.746 1 81.94 198 PRO B O 1
ATOM 4355 N N . GLN B 1 199 ? 3.682 27.75 7.223 1 80.56 199 GLN B N 1
ATOM 4356 C CA . GLN B 1 199 ? 2.322 27.266 7.035 1 80.56 199 GLN B CA 1
ATOM 4357 C C . GLN B 1 199 ? 1.916 27.312 5.566 1 80.56 199 GLN B C 1
ATOM 4359 O O . GLN B 1 199 ? 1.187 26.438 5.086 1 80.56 199 GLN B O 1
ATOM 4364 N N . SER B 1 200 ? 2.412 28.266 4.848 1 75.94 200 SER B N 1
ATOM 4365 C CA . SER B 1 200 ? 2.061 28.453 3.443 1 75.94 200 SER B CA 1
ATOM 4366 C C . SER B 1 200 ? 2.652 27.344 2.58 1 75.94 200 SER B C 1
ATOM 4368 O O . SER B 1 200 ? 2.195 27.109 1.46 1 75.94 200 SER B O 1
ATOM 4370 N N . GLU B 1 201 ? 3.633 26.609 3.166 1 81.38 201 GLU B N 1
ATOM 4371 C CA . GLU B 1 201 ? 4.336 25.594 2.379 1 81.38 201 GLU B CA 1
ATOM 4372 C C . GLU B 1 201 ? 4.031 24.188 2.885 1 81.38 201 GLU B C 1
ATOM 4374 O O . GLU B 1 201 ? 4.605 23.219 2.402 1 81.38 201 GLU B O 1
ATOM 4379 N N . VAL B 1 202 ? 3.082 24.094 3.775 1 85.25 202 VAL B N 1
ATOM 4380 C CA . VAL B 1 202 ? 2.75 22.812 4.363 1 85.25 202 VAL B CA 1
ATOM 4381 C C . VAL B 1 202 ? 2.152 21.891 3.297 1 85.25 202 VAL B C 1
ATOM 4383 O O . VAL B 1 202 ? 2.477 20.703 3.236 1 85.25 202 VAL B O 1
ATOM 4386 N N . SER B 1 203 ? 1.279 22.484 2.473 1 82.56 203 SER B N 1
ATOM 4387 C CA . SER B 1 203 ? 0.676 21.672 1.425 1 82.56 203 SER B CA 1
ATOM 4388 C C . SER B 1 203 ? 1.73 21.156 0.453 1 82.56 203 SER B C 1
ATOM 4390 O O . SER B 1 203 ? 1.689 19.984 0.048 1 82.56 203 SER B O 1
ATOM 4392 N N . THR B 1 204 ? 2.674 21.953 0.137 1 80.38 204 THR B N 1
ATOM 4393 C CA . THR B 1 204 ? 3.746 21.562 -0.771 1 80.38 204 THR B CA 1
ATOM 4394 C C . THR B 1 204 ? 4.645 20.516 -0.127 1 80.38 204 THR B C 1
ATOM 4396 O O . THR B 1 204 ? 5.074 19.562 -0.789 1 80.38 204 THR B O 1
ATOM 4399 N N . ALA B 1 205 ? 4.938 20.688 1.103 1 87 205 ALA B N 1
ATOM 4400 C CA . ALA B 1 205 ? 5.727 19.703 1.835 1 87 205 ALA B CA 1
ATOM 4401 C C . ALA B 1 205 ? 5.02 18.344 1.88 1 87 205 ALA B C 1
ATOM 4403 O O . ALA B 1 205 ? 5.641 17.312 1.667 1 87 205 ALA B O 1
ATOM 4404 N N . THR B 1 206 ? 3.77 18.422 2.121 1 87.56 206 THR B N 1
ATOM 4405 C CA . THR B 1 206 ? 2.957 17.203 2.199 1 87.56 206 THR B CA 1
ATOM 4406 C C . THR B 1 206 ? 2.896 16.516 0.844 1 87.56 206 THR B C 1
ATOM 4408 O O . THR B 1 206 ? 3.047 15.289 0.762 1 87.56 206 THR B O 1
ATOM 4411 N N . SER B 1 207 ? 2.711 17.281 -0.156 1 82.44 207 SER B N 1
ATOM 4412 C CA . SER B 1 207 ? 2.621 16.703 -1.495 1 82.44 207 SER B CA 1
ATOM 4413 C C . SER B 1 207 ? 3.959 16.125 -1.942 1 82.44 207 SER B C 1
ATOM 4415 O O . SER B 1 207 ? 4 15.117 -2.639 1 82.44 207 SER B O 1
ATOM 4417 N N . THR B 1 208 ? 4.988 16.828 -1.664 1 82.88 208 THR B N 1
ATOM 4418 C CA . THR B 1 208 ? 6.312 16.297 -1.979 1 82.88 208 THR B CA 1
ATOM 4419 C C . THR B 1 208 ? 6.562 14.984 -1.256 1 82.88 208 THR B C 1
ATOM 4421 O O . THR B 1 208 ? 7.098 14.039 -1.842 1 82.88 208 THR B O 1
ATOM 4424 N N . HIS B 1 209 ? 6.203 15 -0.005 1 90.25 209 HIS B N 1
ATOM 4425 C CA . HIS B 1 209 ? 6.293 13.773 0.779 1 90.25 209 HIS B CA 1
ATOM 4426 C C . HIS B 1 209 ? 5.539 12.633 0.103 1 90.25 209 HIS B C 1
ATOM 4428 O O . HIS B 1 209 ? 6.078 11.531 -0.057 1 90.25 209 HIS B O 1
ATOM 4434 N N . SER B 1 210 ? 4.379 12.875 -0.312 1 86.81 210 SER B N 1
ATOM 4435 C CA . SER B 1 210 ? 3.537 11.867 -0.952 1 86.81 210 SER B CA 1
ATOM 4436 C C . SER B 1 210 ? 4.109 11.445 -2.301 1 86.81 210 SER B C 1
ATOM 4438 O O . SER B 1 210 ? 4.062 10.266 -2.658 1 86.81 210 SER B O 1
ATOM 4440 N N . PHE B 1 211 ? 4.605 12.406 -3.012 1 80.5 211 PHE B N 1
ATOM 4441 C CA . PHE B 1 211 ? 5.176 12.117 -4.324 1 80.5 211 PHE B CA 1
ATOM 4442 C C . PHE B 1 211 ? 6.363 11.172 -4.199 1 80.5 211 PHE B C 1
ATOM 4444 O O . PHE B 1 211 ? 6.457 10.188 -4.934 1 80.5 211 PHE B O 1
ATOM 4451 N N . ILE B 1 212 ? 7.238 11.461 -3.35 1 84.75 212 ILE B N 1
ATOM 4452 C CA . ILE B 1 212 ? 8.414 10.625 -3.135 1 84.75 212 ILE B CA 1
ATOM 4453 C C . ILE B 1 212 ? 7.988 9.227 -2.693 1 84.75 212 ILE B C 1
ATOM 4455 O O . ILE B 1 212 ? 8.562 8.227 -3.133 1 84.75 212 ILE B O 1
ATOM 4459 N N . ARG B 1 213 ? 7.039 9.164 -1.846 1 90.06 213 ARG B N 1
ATOM 4460 C CA . ARG B 1 213 ? 6.527 7.887 -1.363 1 90.06 213 ARG B CA 1
ATOM 4461 C C . ARG B 1 213 ? 5.957 7.059 -2.508 1 90.06 213 ARG B C 1
ATOM 4463 O O . ARG B 1 213 ? 6.258 5.871 -2.631 1 90.06 213 ARG B O 1
ATOM 4470 N N . GLN B 1 214 ? 5.188 7.66 -3.311 1 82.5 214 GLN B N 1
ATOM 4471 C CA . GLN B 1 214 ? 4.555 6.938 -4.41 1 82.5 214 GLN B CA 1
ATOM 4472 C C . GLN B 1 214 ? 5.59 6.484 -5.438 1 82.5 214 GLN B C 1
ATOM 4474 O O . GLN B 1 214 ? 5.492 5.387 -5.98 1 82.5 214 GLN B O 1
ATOM 4479 N N . LEU B 1 215 ? 6.531 7.324 -5.727 1 78.31 215 LEU B N 1
ATOM 4480 C CA . LEU B 1 215 ? 7.617 6.938 -6.625 1 78.31 215 LEU B CA 1
ATOM 4481 C C . LEU B 1 215 ? 8.383 5.742 -6.062 1 78.31 215 LEU B C 1
ATOM 4483 O O . LEU B 1 215 ? 8.781 4.852 -6.812 1 78.31 215 LEU B O 1
ATOM 4487 N N . SER B 1 216 ? 8.633 5.871 -4.816 1 87.44 216 SER B N 1
ATOM 4488 C CA . SER B 1 216 ? 9.328 4.781 -4.133 1 87.44 216 SER B CA 1
ATOM 4489 C C . SER B 1 216 ? 8.555 3.473 -4.258 1 87.44 216 SER B C 1
ATOM 4491 O O . SER B 1 216 ? 9.133 2.439 -4.609 1 87.44 216 SER B O 1
ATOM 4493 N N . THR B 1 217 ? 7.297 3.477 -4.004 1 84.44 217 THR B N 1
ATOM 4494 C CA . THR B 1 217 ? 6.492 2.26 -4.039 1 84.44 217 THR B CA 1
ATOM 4495 C C . THR B 1 217 ? 6.402 1.712 -5.457 1 84.44 217 THR B C 1
ATOM 4497 O O . THR B 1 217 ? 6.41 0.496 -5.66 1 84.44 217 THR B O 1
ATOM 4500 N N . ALA B 1 218 ? 6.359 2.615 -6.453 1 75.25 218 ALA B N 1
ATOM 4501 C CA . ALA B 1 218 ? 6.273 2.217 -7.855 1 75.25 218 ALA B CA 1
ATOM 4502 C C . ALA B 1 218 ? 7.52 1.447 -8.289 1 75.25 218 ALA B C 1
ATOM 4504 O O . ALA B 1 218 ? 7.434 0.507 -9.078 1 75.25 218 ALA B O 1
ATOM 4505 N N . THR B 1 219 ? 8.602 1.794 -7.762 1 79.38 219 THR B N 1
ATOM 4506 C CA . THR B 1 219 ? 9.859 1.203 -8.203 1 79.38 219 THR B CA 1
ATOM 4507 C C . THR B 1 219 ? 10.219 -0.001 -7.344 1 79.38 219 THR B C 1
ATOM 4509 O O . THR B 1 219 ? 10.93 -0.903 -7.797 1 79.38 219 THR B O 1
ATOM 4512 N N . SER B 1 220 ? 9.781 -0.011 -6.141 1 88.19 220 SER B N 1
ATOM 4513 C CA . SER B 1 220 ? 10.211 -0.994 -5.148 1 88.19 220 SER B CA 1
ATOM 4514 C C . SER B 1 220 ? 9.891 -2.414 -5.605 1 88.19 220 SER B C 1
ATOM 4516 O O . SER B 1 220 ? 10.758 -3.291 -5.574 1 88.19 220 SER B O 1
ATOM 4518 N N . ILE B 1 221 ? 8.688 -2.592 -6.043 1 82.81 221 ILE B N 1
ATOM 4519 C CA . ILE B 1 221 ? 8.242 -3.932 -6.402 1 82.81 221 ILE B CA 1
ATOM 4520 C C . ILE B 1 221 ? 9.039 -4.438 -7.602 1 82.81 221 ILE B C 1
ATOM 4522 O O . ILE B 1 221 ? 9.422 -5.609 -7.652 1 82.81 221 ILE B O 1
ATOM 4526 N N . VAL B 1 222 ? 9.305 -3.551 -8.555 1 78.06 222 VAL B N 1
ATOM 4527 C CA . VAL B 1 222 ? 10.078 -3.922 -9.734 1 78.06 222 VAL B CA 1
ATOM 4528 C C . VAL B 1 222 ? 11.492 -4.316 -9.32 1 78.06 222 VAL B C 1
ATOM 4530 O O . VAL B 1 222 ? 12.031 -5.32 -9.797 1 78.06 222 VAL B O 1
ATOM 4533 N N . LEU B 1 223 ? 12.094 -3.568 -8.453 1 83.56 223 LEU B N 1
ATOM 4534 C CA . LEU B 1 223 ? 13.453 -3.846 -8 1 83.56 223 LEU B CA 1
ATOM 4535 C C . LEU B 1 223 ? 13.516 -5.18 -7.266 1 83.56 223 LEU B C 1
ATOM 4537 O O . LEU B 1 223 ? 14.43 -5.98 -7.496 1 83.56 223 LEU B O 1
ATOM 4541 N N . GLY B 1 224 ? 12.586 -5.402 -6.391 1 87.69 224 GLY B N 1
ATOM 4542 C CA . GLY B 1 224 ? 12.531 -6.688 -5.707 1 87.69 224 GLY B CA 1
ATOM 4543 C C . GLY B 1 224 ? 12.289 -7.852 -6.648 1 87.69 224 GLY B C 1
ATOM 4544 O O . GLY B 1 224 ? 12.836 -8.938 -6.449 1 87.69 224 GLY B O 1
ATOM 4545 N N . GLY B 1 225 ? 11.438 -7.637 -7.59 1 83.62 225 GLY B N 1
ATOM 4546 C CA . GLY B 1 225 ? 11.188 -8.648 -8.602 1 83.62 225 GLY B CA 1
ATOM 4547 C C . GLY B 1 225 ? 12.43 -9.031 -9.383 1 83.62 225 GLY B C 1
ATOM 4548 O O . GLY B 1 225 ? 12.641 -10.203 -9.703 1 83.62 225 GLY B O 1
ATOM 4549 N N . VAL B 1 226 ? 13.203 -8.07 -9.695 1 78.5 226 VAL B N 1
ATOM 4550 C CA . VAL B 1 226 ? 14.453 -8.312 -10.414 1 78.5 226 VAL B CA 1
ATOM 4551 C C . VAL B 1 226 ? 15.383 -9.172 -9.555 1 78.5 226 VAL B C 1
ATOM 4553 O O . VAL B 1 226 ? 16.031 -10.094 -10.062 1 78.5 226 VAL B O 1
ATOM 4556 N N . VAL B 1 227 ? 15.531 -8.852 -8.305 1 86.56 227 VAL B N 1
ATOM 4557 C CA . VAL B 1 227 ? 16.375 -9.633 -7.395 1 86.56 227 VAL B CA 1
ATOM 4558 C C . VAL B 1 227 ? 15.859 -11.07 -7.336 1 86.56 227 VAL B C 1
ATOM 4560 O O . VAL B 1 227 ? 16.641 -12.016 -7.438 1 86.56 227 VAL B O 1
ATOM 4563 N N . TYR B 1 228 ? 14.594 -11.234 -7.188 1 87.31 228 TYR B N 1
ATOM 4564 C CA . TYR B 1 228 ? 13.945 -12.539 -7.121 1 87.31 228 TYR B CA 1
ATOM 4565 C C . TYR B 1 228 ? 14.219 -13.352 -8.383 1 87.31 228 TYR B C 1
ATOM 4567 O O . 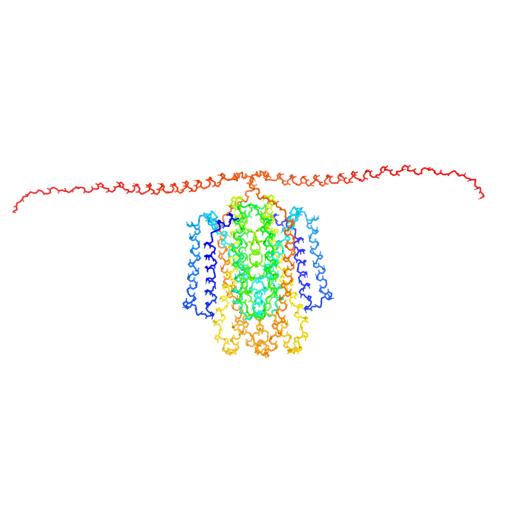TYR B 1 228 ? 14.633 -14.508 -8.305 1 87.31 228 TYR B O 1
ATOM 4575 N N . GLN B 1 229 ? 14.055 -12.781 -9.492 1 78.62 229 GLN B N 1
ATOM 4576 C CA . GLN B 1 229 ? 14.211 -13.453 -10.773 1 78.62 229 GLN B CA 1
ATOM 4577 C C . GLN B 1 229 ? 15.672 -13.828 -11.023 1 78.62 229 GLN B C 1
ATOM 4579 O O . GLN B 1 229 ? 15.961 -14.852 -11.648 1 78.62 229 GLN B O 1
ATOM 4584 N N . ASN B 1 230 ? 16.531 -12.953 -10.656 1 78.5 230 ASN B N 1
ATOM 4585 C CA . ASN B 1 230 ? 17.938 -13.25 -10.828 1 78.5 230 ASN B CA 1
ATOM 4586 C C . ASN B 1 230 ? 18.359 -14.5 -10.062 1 78.5 230 ASN B C 1
ATOM 4588 O O . ASN B 1 230 ? 19.172 -15.289 -10.547 1 78.5 230 ASN B O 1
ATOM 4592 N N . VAL B 1 231 ? 17.844 -14.648 -8.914 1 84.69 231 VAL B N 1
ATOM 4593 C CA . VAL B 1 231 ? 18.172 -15.828 -8.125 1 84.69 231 VAL B CA 1
ATOM 4594 C C . VAL B 1 231 ? 17.578 -17.078 -8.797 1 84.69 231 VAL B C 1
ATOM 4596 O O . VAL B 1 231 ? 18.219 -18.125 -8.836 1 84.69 231 VAL B O 1
ATOM 4599 N N . LEU B 1 232 ? 16.406 -16.969 -9.281 1 82.94 232 LEU B N 1
ATOM 4600 C CA . LEU B 1 232 ? 15.789 -18.094 -9.969 1 82.94 232 LEU B CA 1
ATOM 4601 C C . LEU B 1 232 ? 16.578 -18.469 -11.219 1 82.94 232 LEU B C 1
ATOM 4603 O O . LEU B 1 232 ? 16.781 -19.656 -11.5 1 82.94 232 LEU B O 1
ATOM 4607 N N . LYS B 1 233 ? 17 -17.531 -11.898 1 77.69 233 LYS B N 1
ATOM 4608 C CA . LYS B 1 233 ? 17.781 -17.781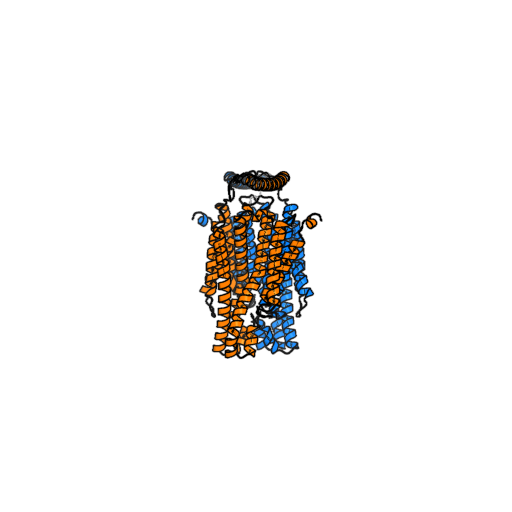 -13.102 1 77.69 233 LYS B CA 1
ATOM 4609 C C . LYS B 1 233 ? 19.109 -18.469 -12.766 1 77.69 233 LYS B C 1
ATOM 4611 O O . LYS B 1 233 ? 19.562 -19.359 -13.492 1 77.69 233 LYS B O 1
ATOM 4616 N N . GLN B 1 234 ? 19.688 -18.031 -11.742 1 83.44 234 GLN B N 1
ATOM 4617 C CA . GLN B 1 234 ? 20.953 -18.609 -11.312 1 83.44 234 GLN B CA 1
ATOM 4618 C C . GLN B 1 234 ? 20.75 -20.062 -10.859 1 83.44 234 GLN B C 1
ATOM 4620 O O . GLN B 1 234 ? 21.688 -20.859 -10.906 1 83.44 234 GLN B O 1
ATOM 4625 N N . SER B 1 235 ? 19.547 -20.312 -10.445 1 85.69 235 SER B N 1
ATOM 4626 C CA . SER B 1 235 ? 19.25 -21.656 -9.953 1 85.69 235 SER B CA 1
ATOM 4627 C C . SER B 1 235 ? 18.688 -22.531 -11.055 1 85.69 235 SER B C 1
ATOM 4629 O O . SER B 1 235 ? 18.344 -23.703 -10.812 1 85.69 235 SER B O 1
ATOM 4631 N N . ALA B 1 236 ? 18.578 -22 -12.203 1 81.81 236 ALA B N 1
ATOM 4632 C CA . ALA B 1 236 ? 17.938 -22.703 -13.32 1 81.81 236 ALA B CA 1
ATOM 4633 C C . ALA B 1 236 ? 18.672 -24 -13.641 1 81.81 236 ALA B C 1
ATOM 4635 O O . ALA B 1 236 ? 18.031 -25.016 -13.914 1 81.81 236 ALA B O 1
ATOM 4636 N N . SER B 1 237 ? 19.953 -23.969 -13.711 1 82.88 237 SER B N 1
ATOM 4637 C CA . SER B 1 237 ? 20.734 -25.156 -14.039 1 82.88 237 SER B CA 1
ATOM 4638 C C . SER B 1 237 ? 20.484 -26.281 -13.039 1 82.88 237 SER B C 1
ATOM 4640 O O . SER B 1 237 ? 20.359 -27.453 -13.414 1 82.88 237 SER B O 1
ATOM 4642 N N . ARG B 1 238 ? 20.406 -25.859 -11.805 1 84.62 238 ARG B N 1
ATOM 4643 C CA . ARG B 1 238 ? 20.141 -26.828 -10.742 1 84.62 238 ARG B CA 1
ATOM 4644 C C . ARG B 1 238 ? 18.734 -27.422 -10.883 1 84.62 238 ARG B C 1
ATOM 4646 O O . ARG B 1 238 ? 18.531 -28.609 -10.641 1 84.62 238 ARG B O 1
ATOM 4653 N N . LEU B 1 239 ? 17.828 -26.656 -11.266 1 85.19 239 LEU B N 1
ATOM 4654 C CA . LEU B 1 239 ? 16.438 -27.094 -11.43 1 85.19 239 LEU B CA 1
ATOM 4655 C C . LEU B 1 239 ? 16.297 -28 -12.648 1 85.19 239 LEU B C 1
ATOM 4657 O O . LEU B 1 239 ? 15.57 -29 -12.602 1 85.19 239 LEU B O 1
ATOM 4661 N N . VAL B 1 240 ? 17 -27.672 -13.648 1 84.12 240 VAL B N 1
ATOM 4662 C CA . VAL B 1 240 ? 16.953 -28.484 -14.859 1 84.12 240 VAL B CA 1
ATOM 4663 C C . VAL B 1 240 ? 17.516 -29.859 -14.578 1 84.12 240 VAL B C 1
ATOM 4665 O O . VAL B 1 240 ? 17 -30.875 -15.055 1 84.12 240 VAL B O 1
ATOM 4668 N N . ALA B 1 241 ? 18.547 -29.844 -13.898 1 84.94 241 ALA B N 1
ATOM 4669 C CA . ALA B 1 241 ? 19.188 -31.109 -13.562 1 84.94 241 ALA B CA 1
ATOM 4670 C C . ALA B 1 241 ? 18.25 -32 -12.727 1 84.94 241 ALA B C 1
ATOM 4672 O O . ALA B 1 241 ? 18.266 -33.219 -12.867 1 84.94 241 ALA B O 1
ATOM 4673 N N . ALA B 1 242 ? 17.453 -31.359 -11.93 1 81.94 242 ALA B N 1
ATOM 4674 C CA . ALA B 1 242 ? 16.609 -32.094 -10.992 1 81.94 242 ALA B CA 1
ATOM 4675 C C . ALA B 1 242 ? 15.242 -32.406 -11.594 1 81.94 242 ALA B C 1
ATOM 4677 O O . ALA B 1 242 ? 14.664 -33.469 -11.344 1 81.94 242 ALA B O 1
ATOM 4678 N N . LEU B 1 243 ? 14.711 -31.484 -12.406 1 80 243 LEU B N 1
ATOM 4679 C CA . LEU B 1 243 ? 13.32 -31.562 -12.828 1 80 243 LEU B CA 1
ATOM 4680 C C . LEU B 1 243 ? 13.219 -31.828 -14.328 1 80 243 LEU B C 1
ATOM 4682 O O . LEU B 1 243 ? 12.188 -32.281 -14.82 1 80 243 LEU B O 1
ATOM 4686 N N . GLY B 1 244 ? 14.289 -31.562 -15.047 1 80.44 244 GLY B N 1
ATOM 4687 C CA . GLY B 1 244 ? 14.211 -31.531 -16.5 1 80.44 244 GLY B CA 1
ATOM 4688 C C . GLY B 1 244 ? 13.867 -30.172 -17.047 1 80.44 244 GLY B C 1
ATOM 4689 O O . GLY B 1 244 ? 13.391 -29.297 -16.328 1 80.44 244 GLY B O 1
ATOM 4690 N N . PRO B 1 245 ? 14.156 -29.938 -18.266 1 77.12 245 PRO B N 1
ATOM 4691 C CA . PRO B 1 245 ? 14.023 -28.609 -18.875 1 77.12 245 PRO B CA 1
ATOM 4692 C C . PRO B 1 245 ? 12.57 -28.141 -18.938 1 77.12 245 PRO B C 1
ATOM 4694 O O . PRO B 1 245 ? 12.297 -26.953 -18.734 1 77.12 245 PRO B O 1
ATOM 4697 N N . GLU B 1 246 ? 11.641 -29.016 -19.172 1 72.31 246 GLU B N 1
ATOM 4698 C CA . GLU B 1 246 ? 10.25 -28.609 -19.344 1 72.31 246 GLU B CA 1
ATOM 4699 C C . GLU B 1 246 ? 9.633 -28.141 -18.031 1 72.31 246 GLU B C 1
ATOM 4701 O O . GLU B 1 246 ? 9.047 -27.047 -17.969 1 72.31 246 GLU B O 1
ATOM 4706 N N . LEU B 1 247 ? 9.922 -28.969 -17 1 70.56 247 LEU B N 1
ATOM 4707 C CA . LEU B 1 247 ? 9.359 -28.625 -15.695 1 70.56 247 LEU B CA 1
ATOM 4708 C C . LEU B 1 247 ? 10.031 -27.391 -15.117 1 70.56 247 LEU B C 1
ATOM 4710 O O . LEU B 1 247 ? 9.375 -26.562 -14.492 1 70.56 247 LEU B O 1
ATOM 4714 N N . THR B 1 248 ? 11.328 -27.312 -15.383 1 72.56 248 THR B N 1
ATOM 4715 C CA . THR B 1 248 ? 12.07 -26.156 -14.906 1 72.56 248 THR B CA 1
ATOM 4716 C C . THR B 1 248 ? 11.547 -24.875 -15.539 1 72.56 248 THR B C 1
ATOM 4718 O O . THR B 1 248 ? 11.383 -23.859 -14.859 1 72.56 248 THR B O 1
ATOM 4721 N N . HIS B 1 249 ? 11.25 -24.906 -16.844 1 68.38 249 HIS B N 1
ATOM 4722 C CA . HIS B 1 249 ? 10.727 -23.734 -17.531 1 68.38 249 HIS B CA 1
ATOM 4723 C C . HIS B 1 249 ? 9.375 -23.328 -16.953 1 68.38 249 HIS B C 1
ATOM 4725 O O . HIS B 1 249 ? 9.086 -22.125 -16.812 1 68.38 249 HIS B O 1
ATOM 4731 N N . THR B 1 250 ? 8.688 -24.281 -16.547 1 63.53 250 THR B N 1
ATOM 4732 C CA . THR B 1 250 ? 7.375 -24.016 -15.977 1 63.53 250 THR B CA 1
ATOM 4733 C C . THR B 1 250 ? 7.5 -23.297 -14.633 1 63.53 250 THR B C 1
ATOM 4735 O O . THR B 1 250 ? 6.738 -22.375 -14.344 1 63.53 250 THR B O 1
ATOM 4738 N N . PHE B 1 251 ? 8.539 -23.75 -13.891 1 65.94 251 PHE B N 1
ATOM 4739 C CA . PHE B 1 251 ? 8.719 -23.188 -12.555 1 65.94 251 PHE B CA 1
ATOM 4740 C C . PHE B 1 251 ? 9.344 -21.812 -12.617 1 65.94 251 PHE B C 1
ATOM 4742 O O . PHE B 1 251 ? 9.008 -20.922 -11.82 1 65.94 251 PHE B O 1
ATOM 4749 N N . LEU B 1 252 ? 10.156 -21.641 -13.547 1 64.31 252 LEU B N 1
ATOM 4750 C CA . LEU B 1 252 ? 10.875 -20.375 -13.641 1 64.31 252 LEU B CA 1
ATOM 4751 C C . LEU B 1 252 ? 9.992 -19.281 -14.227 1 64.31 252 LEU B C 1
ATOM 4753 O O . LEU B 1 252 ? 10.172 -18.094 -13.922 1 64.31 252 LEU B O 1
ATOM 4757 N N . SER B 1 253 ? 9.18 -19.688 -15.086 1 56.84 253 SER B N 1
ATOM 4758 C CA . SER B 1 253 ? 8.359 -18.688 -15.758 1 56.84 253 SER B CA 1
ATOM 4759 C C . SER B 1 253 ? 7.148 -18.312 -14.914 1 56.84 253 SER B C 1
ATOM 4761 O O . SER B 1 253 ? 6.586 -17.219 -15.078 1 56.84 253 SER B O 1
ATOM 4763 N N . ASN B 1 254 ? 6.734 -19.266 -14.031 1 48.38 254 ASN B N 1
ATOM 4764 C CA . ASN B 1 254 ? 5.48 -19.016 -13.336 1 48.38 254 ASN B CA 1
ATOM 4765 C C . ASN B 1 254 ? 5.707 -18.734 -11.852 1 48.38 254 ASN B C 1
ATOM 4767 O O . ASN B 1 254 ? 6.234 -19.594 -11.133 1 48.38 254 ASN B O 1
ATOM 4771 N N . PHE B 1 255 ? 6.109 -17.594 -11.461 1 45.53 255 PHE B N 1
ATOM 4772 C CA . PHE B 1 255 ? 6.273 -17.203 -10.062 1 45.53 255 PHE B CA 1
ATOM 4773 C C . PHE B 1 255 ? 5.242 -17.891 -9.18 1 45.53 255 PHE B C 1
ATOM 4775 O O . PHE B 1 255 ? 5.586 -18.438 -8.125 1 45.53 255 PHE B O 1
ATOM 4782 N N . ALA B 1 256 ? 4.102 -17.344 -8.969 1 43.53 256 ALA B N 1
ATOM 4783 C CA . ALA B 1 256 ? 3.166 -17.531 -7.871 1 43.53 256 ALA B CA 1
ATOM 4784 C C . ALA B 1 256 ? 2.641 -18.969 -7.848 1 43.53 256 ALA B C 1
ATOM 4786 O O . ALA B 1 256 ? 2.514 -19.578 -6.777 1 43.53 256 ALA B O 1
ATOM 4787 N N . GLY B 1 257 ? 1.802 -19.438 -8.766 1 43.19 257 GLY B N 1
ATOM 4788 C CA . GLY B 1 257 ? 0.636 -20.312 -8.68 1 43.19 257 GLY B CA 1
ATOM 4789 C C . GLY B 1 257 ? 0.977 -21.781 -8.797 1 43.19 257 GLY B C 1
ATOM 4790 O O . GLY B 1 257 ? 0.083 -22.625 -8.859 1 43.19 257 GLY B O 1
ATOM 4791 N N . SER B 1 258 ? 2.057 -22.141 -9.352 1 43.69 258 SER B N 1
ATOM 4792 C CA . SER B 1 258 ? 2.096 -23.484 -9.906 1 43.69 258 SER B CA 1
ATOM 4793 C C . SER B 1 258 ? 2.16 -24.531 -8.797 1 43.69 258 SER B C 1
ATOM 4795 O O . SER B 1 258 ? 2.373 -25.719 -9.07 1 43.69 258 SER B O 1
ATOM 4797 N N . ARG B 1 259 ? 2.172 -24.109 -7.598 1 47.44 259 ARG B N 1
ATOM 4798 C CA . ARG B 1 259 ? 2.914 -25 -6.707 1 47.44 259 ARG B CA 1
ATOM 4799 C C . ARG B 1 259 ? 2.199 -26.328 -6.547 1 47.44 259 ARG B C 1
ATOM 4801 O O . ARG B 1 259 ? 2.836 -27.391 -6.539 1 47.44 259 ARG B O 1
ATOM 4808 N N . ALA B 1 260 ? 0.879 -26.25 -6.129 1 42.91 260 ALA B N 1
ATOM 4809 C CA . ALA B 1 260 ? 0.505 -27.5 -5.461 1 42.91 260 ALA B CA 1
ATOM 4810 C C . ALA B 1 260 ? 0.616 -28.688 -6.414 1 42.91 260 ALA B C 1
ATOM 4812 O O . ALA B 1 260 ? 1.171 -29.719 -6.055 1 42.91 260 ALA B O 1
ATOM 4813 N N . GLN B 1 261 ? -0.003 -28.562 -7.504 1 43.25 261 GLN B N 1
ATOM 4814 C CA . GLN B 1 261 ? -0.048 -29.797 -8.281 1 43.25 261 GLN B CA 1
ATOM 4815 C C . GLN B 1 261 ? 1.299 -30.094 -8.938 1 43.25 261 GLN B C 1
ATOM 4817 O O . GLN B 1 261 ? 1.726 -31.234 -9.016 1 43.25 261 GLN B O 1
ATOM 4822 N N . SER B 1 262 ? 1.939 -28.875 -9.43 1 50.66 262 SER B N 1
ATOM 4823 C CA . SER B 1 262 ? 3.225 -29.234 -10.031 1 50.66 262 SER B CA 1
ATOM 4824 C C . SER B 1 262 ? 4.16 -29.859 -9 1 50.66 262 SER B C 1
ATOM 4826 O O . SER B 1 262 ? 4.961 -30.734 -9.336 1 50.66 262 SER B O 1
ATOM 4828 N N . LEU B 1 263 ? 3.746 -29.469 -7.809 1 56.25 263 LEU B N 1
ATOM 4829 C CA . LEU B 1 263 ? 4.566 -30.047 -6.75 1 56.25 263 LEU B CA 1
ATOM 4830 C C . LEU B 1 263 ? 4.121 -31.469 -6.434 1 56.25 263 LEU B C 1
ATOM 4832 O O . LEU B 1 263 ? 4.934 -32.312 -6.023 1 56.25 263 LEU B O 1
ATOM 4836 N N . ALA B 1 264 ? 2.783 -31.562 -6.863 1 56.03 264 ALA B N 1
ATOM 4837 C CA . ALA B 1 264 ? 2.268 -32.906 -6.555 1 56.03 264 ALA B CA 1
ATOM 4838 C C . ALA B 1 264 ? 2.879 -33.938 -7.477 1 56.03 264 ALA B C 1
ATOM 4840 O O . ALA B 1 264 ? 2.979 -35.125 -7.109 1 56.03 264 ALA B O 1
ATOM 4841 N N . ALA B 1 265 ? 3.225 -33.469 -8.609 1 61 265 ALA B N 1
ATOM 4842 C CA . ALA B 1 265 ? 3.793 -34.406 -9.555 1 61 265 ALA B CA 1
ATOM 4843 C C . ALA B 1 265 ? 5.273 -34.656 -9.273 1 61 265 ALA B C 1
ATOM 4845 O O . ALA B 1 265 ? 5.875 -35.594 -9.812 1 61 265 ALA B O 1
ATOM 4846 N N . LEU B 1 266 ? 5.727 -33.969 -8.352 1 71.62 266 LEU B N 1
ATOM 4847 C CA . LEU B 1 266 ? 7.156 -34.062 -8.07 1 71.62 266 LEU B CA 1
ATOM 4848 C C . LEU B 1 266 ? 7.438 -35.031 -6.926 1 71.62 266 LEU B C 1
ATOM 4850 O O . LEU B 1 266 ? 6.578 -35.219 -6.062 1 71.62 266 LEU B O 1
ATOM 4854 N N . THR B 1 267 ? 8.555 -35.688 -7.09 1 80.31 267 THR B N 1
ATOM 4855 C CA . THR B 1 267 ? 9.031 -36.469 -5.941 1 80.31 267 THR B CA 1
ATOM 4856 C C . THR B 1 267 ? 9.312 -35.531 -4.758 1 80.31 267 THR B C 1
ATOM 4858 O O . THR B 1 267 ? 9.406 -34.312 -4.926 1 80.31 267 THR B O 1
ATOM 4861 N N . GLN B 1 268 ? 9.289 -36.094 -3.641 1 82.31 268 GLN B N 1
ATOM 4862 C CA . GLN B 1 268 ? 9.531 -35.281 -2.438 1 82.31 268 GLN B CA 1
ATOM 4863 C C . GLN B 1 268 ? 10.844 -34.531 -2.531 1 82.31 268 GLN B C 1
ATOM 4865 O O . GLN B 1 268 ? 10.93 -33.375 -2.127 1 82.31 268 GLN B O 1
ATOM 4870 N N . SER B 1 269 ? 11.906 -35.25 -3.072 1 84.25 269 SER B N 1
ATOM 4871 C CA . SER B 1 269 ? 13.219 -34.594 -3.199 1 84.25 269 SER B CA 1
ATOM 4872 C C . SER B 1 269 ? 13.164 -33.438 -4.16 1 84.25 269 SER B C 1
ATOM 4874 O O . SER B 1 269 ? 13.805 -32.406 -3.92 1 84.25 269 SER B O 1
ATOM 4876 N N . GLN B 1 270 ? 12.414 -33.562 -5.242 1 82.75 270 GLN B N 1
ATOM 4877 C CA . GLN B 1 270 ? 12.266 -32.469 -6.219 1 82.75 270 GLN B CA 1
ATOM 4878 C C . GLN B 1 270 ? 11.484 -31.312 -5.637 1 82.75 270 GLN B C 1
ATOM 4880 O O . GLN B 1 270 ? 11.828 -30.141 -5.871 1 82.75 270 GLN B O 1
ATOM 4885 N N . ARG B 1 271 ? 10.492 -31.672 -4.875 1 82.62 271 ARG B N 1
ATOM 4886 C CA . ARG B 1 271 ? 9.695 -30.641 -4.219 1 82.62 271 ARG B CA 1
ATOM 4887 C C . ARG B 1 271 ? 10.539 -29.828 -3.234 1 82.62 271 ARG B C 1
ATOM 4889 O O . ARG B 1 271 ? 10.438 -28.609 -3.186 1 82.62 271 ARG B O 1
ATOM 4896 N N . ASP B 1 272 ? 11.359 -30.5 -2.49 1 86.69 272 ASP B N 1
ATOM 4897 C CA . ASP B 1 272 ? 12.211 -29.828 -1.511 1 86.69 272 ASP B CA 1
ATOM 4898 C C . ASP B 1 272 ? 13.219 -28.906 -2.195 1 86.69 272 ASP B C 1
ATOM 4900 O O . ASP B 1 272 ? 13.523 -27.828 -1.687 1 86.69 272 ASP B O 1
ATOM 4904 N N . LEU B 1 273 ? 13.672 -29.328 -3.281 1 86.12 273 LEU B N 1
ATOM 4905 C CA . LEU B 1 273 ? 14.633 -28.531 -4.031 1 86.12 273 LEU B CA 1
ATOM 4906 C C . LEU B 1 273 ? 13.992 -27.25 -4.555 1 86.12 273 LEU B C 1
ATOM 4908 O O . LEU B 1 273 ? 14.57 -26.172 -4.457 1 86.12 273 LEU B O 1
ATOM 4912 N N . VAL B 1 274 ? 12.805 -27.422 -5.07 1 84.56 274 VAL B N 1
ATOM 4913 C CA . VAL B 1 274 ? 12.094 -26.266 -5.629 1 84.56 274 VAL B CA 1
ATOM 4914 C C . VAL B 1 274 ? 11.781 -25.266 -4.52 1 84.56 274 VAL B C 1
ATOM 4916 O O . VAL B 1 274 ? 11.984 -24.062 -4.68 1 84.56 274 VAL B O 1
ATOM 4919 N N . LEU B 1 275 ? 11.312 -25.797 -3.395 1 87.81 275 LEU B N 1
ATOM 4920 C CA . LEU B 1 275 ? 10.969 -24.938 -2.27 1 87.81 275 LEU B CA 1
ATOM 4921 C C . LEU B 1 275 ? 12.211 -24.25 -1.714 1 87.81 275 LEU B C 1
ATOM 4923 O O . LEU B 1 275 ? 12.148 -23.109 -1.27 1 87.81 275 LEU B O 1
ATOM 4927 N N . ASP B 1 276 ? 13.273 -24.938 -1.763 1 89.88 276 ASP B N 1
ATOM 4928 C CA . ASP B 1 276 ? 14.531 -24.344 -1.304 1 89.88 276 ASP B CA 1
ATOM 4929 C C . ASP B 1 276 ? 14.969 -23.203 -2.215 1 89.88 276 ASP B C 1
ATOM 4931 O O . ASP B 1 276 ? 15.43 -22.156 -1.737 1 89.88 276 ASP B O 1
ATOM 4935 N N . VAL B 1 277 ? 14.828 -23.406 -3.467 1 88.56 277 VAL B N 1
ATOM 4936 C CA . VAL B 1 277 ? 15.211 -22.375 -4.43 1 88.56 277 VAL B CA 1
ATOM 4937 C C . VAL B 1 277 ? 14.344 -21.125 -4.223 1 88.56 277 VAL B C 1
ATOM 4939 O O . VAL B 1 277 ? 14.859 -20.016 -4.207 1 88.56 277 VAL B O 1
ATOM 4942 N N . TYR B 1 278 ? 13.055 -21.359 -4.023 1 89.25 278 TYR B N 1
ATOM 4943 C CA . TYR B 1 278 ? 12.164 -20.234 -3.781 1 89.25 278 TYR B CA 1
ATOM 4944 C C . TYR B 1 278 ? 12.508 -19.531 -2.473 1 89.25 278 TYR B C 1
ATOM 4946 O O . TYR B 1 278 ? 12.492 -18.297 -2.398 1 89.25 278 TYR B O 1
ATOM 4954 N N . THR B 1 279 ? 12.766 -20.312 -1.51 1 93.75 279 THR B N 1
ATOM 4955 C CA . THR B 1 279 ? 13.086 -19.75 -0.201 1 93.75 279 THR B CA 1
ATOM 4956 C C . THR B 1 279 ? 14.352 -18.906 -0.268 1 93.75 279 THR B C 1
ATOM 4958 O O . THR B 1 279 ? 14.422 -17.828 0.337 1 93.75 279 THR B O 1
ATOM 4961 N N . VAL B 1 280 ? 15.312 -19.359 -0.996 1 94.19 280 VAL B N 1
ATOM 4962 C CA . VAL B 1 280 ? 16.562 -18.625 -1.162 1 94.19 280 VAL B CA 1
ATOM 4963 C C . VAL B 1 280 ? 16.297 -17.344 -1.953 1 94.19 280 VAL B C 1
ATOM 4965 O O . VAL B 1 280 ? 16.859 -16.281 -1.645 1 94.19 280 VAL B O 1
ATOM 4968 N N . ALA B 1 281 ? 15.477 -17.438 -2.953 1 91.88 281 ALA B N 1
ATOM 4969 C CA . ALA B 1 281 ? 15.133 -16.25 -3.736 1 91.88 281 ALA B CA 1
ATOM 4970 C C . ALA B 1 281 ? 14.5 -15.18 -2.855 1 91.88 281 ALA B C 1
ATOM 4972 O O . ALA B 1 281 ? 14.891 -14.008 -2.92 1 91.88 281 ALA B O 1
ATOM 4973 N N . PHE B 1 282 ? 13.578 -15.602 -1.998 1 94.94 282 PHE B N 1
ATOM 4974 C CA . PHE B 1 282 ? 12.93 -14.648 -1.109 1 94.94 282 PHE B CA 1
ATOM 4975 C C . PHE B 1 282 ? 13.914 -14.117 -0.076 1 94.94 282 PHE B C 1
ATOM 4977 O O . PHE B 1 282 ? 13.844 -12.945 0.312 1 94.94 282 PHE B O 1
ATOM 4984 N N . SER B 1 283 ? 14.797 -14.953 0.408 1 97.62 283 SER B N 1
ATOM 4985 C CA . SER B 1 283 ? 15.812 -14.508 1.353 1 97.62 283 SER B CA 1
ATOM 4986 C C . SER B 1 283 ? 16.672 -13.398 0.753 1 97.62 283 SER B C 1
ATOM 4988 O O . SER B 1 283 ? 17 -12.422 1.432 1 97.62 283 SER B O 1
ATOM 4990 N N . ARG B 1 284 ? 17.016 -13.492 -0.512 1 95.69 284 ARG B N 1
ATOM 4991 C CA . ARG B 1 284 ? 17.812 -12.477 -1.186 1 95.69 284 ARG B CA 1
ATOM 4992 C C . ARG B 1 284 ? 17.016 -11.188 -1.363 1 95.69 284 ARG B C 1
ATOM 4994 O O . ARG B 1 284 ? 17.578 -10.086 -1.273 1 95.69 284 ARG B O 1
ATOM 5001 N N . VAL B 1 285 ? 15.75 -11.344 -1.63 1 95.94 285 VAL B N 1
ATOM 5002 C CA . VAL B 1 285 ? 14.875 -10.18 -1.717 1 95.94 285 VAL B CA 1
ATOM 5003 C C . VAL B 1 285 ? 14.867 -9.438 -0.379 1 95.94 285 VAL B C 1
ATOM 5005 O O . VAL B 1 285 ? 14.992 -8.219 -0.336 1 95.94 285 VAL B O 1
ATOM 5008 N N . TRP B 1 286 ? 14.758 -10.203 0.713 1 98.38 286 TRP B N 1
ATOM 5009 C CA . TRP B 1 286 ? 14.703 -9.586 2.035 1 98.38 286 TRP B CA 1
ATOM 5010 C C . TRP B 1 286 ? 16.047 -8.984 2.416 1 98.38 286 TRP B C 1
ATOM 5012 O O . TRP B 1 286 ? 16.109 -7.961 3.105 1 98.38 286 TRP B O 1
ATOM 5022 N N . ILE B 1 287 ? 17.172 -9.523 1.933 1 98.25 287 ILE B N 1
ATOM 5023 C CA . ILE B 1 287 ? 18.484 -8.922 2.145 1 98.25 287 ILE B CA 1
ATOM 5024 C C . ILE B 1 287 ? 18.531 -7.551 1.47 1 98.25 287 ILE B C 1
ATOM 5026 O O . ILE B 1 287 ? 19.016 -6.578 2.059 1 98.25 287 ILE B O 1
ATOM 5030 N N . PHE B 1 288 ? 18.078 -7.52 0.277 1 96.38 288 PHE B N 1
ATOM 5031 C CA . PHE B 1 288 ? 18.031 -6.277 -0.486 1 96.38 288 PHE B CA 1
ATOM 5032 C C . PHE B 1 288 ? 17.234 -5.211 0.264 1 96.38 288 PHE B C 1
ATOM 5034 O O . PHE B 1 288 ? 17.703 -4.086 0.43 1 96.38 288 PHE B O 1
ATOM 5041 N N . TYR B 1 289 ? 16.062 -5.547 0.778 1 98.38 289 TYR B N 1
ATOM 5042 C CA . TYR B 1 289 ? 15.211 -4.566 1.448 1 98.38 289 TYR B CA 1
ATOM 5043 C C . TYR B 1 289 ? 15.75 -4.234 2.834 1 98.38 289 TYR B C 1
ATOM 5045 O O . TYR B 1 289 ? 15.547 -3.129 3.336 1 98.38 289 TYR B O 1
ATOM 5053 N N . THR B 1 290 ? 16.422 -5.215 3.457 1 98.69 290 THR B N 1
ATOM 5054 C CA . THR B 1 290 ? 17.094 -4.91 4.707 1 98.69 290 THR B CA 1
ATOM 5055 C C . THR B 1 290 ? 18.172 -3.844 4.496 1 98.69 290 THR B C 1
ATOM 5057 O O . THR B 1 290 ? 18.312 -2.922 5.301 1 98.69 290 THR B O 1
ATOM 5060 N N . ALA B 1 291 ? 18.906 -3.963 3.404 1 98.44 291 ALA B N 1
ATOM 5061 C CA . ALA B 1 291 ? 19.922 -2.973 3.076 1 98.44 291 ALA B CA 1
ATOM 5062 C C . ALA B 1 291 ? 19.297 -1.598 2.848 1 98.44 291 ALA B C 1
ATOM 5064 O O . ALA B 1 291 ? 19.844 -0.584 3.307 1 98.44 291 ALA B O 1
ATOM 5065 N N . ILE B 1 292 ? 18.219 -1.549 2.184 1 97.69 292 ILE B N 1
ATOM 5066 C CA . ILE B 1 292 ? 17.531 -0.292 1.921 1 97.69 292 ILE B CA 1
ATOM 5067 C C . ILE B 1 292 ? 17.047 0.315 3.236 1 97.69 292 ILE B C 1
ATOM 5069 O O . ILE B 1 292 ? 17.172 1.521 3.455 1 97.69 292 ILE B O 1
ATOM 5073 N N . SER B 1 293 ? 16.453 -0.556 4.051 1 98.38 293 SER B N 1
ATOM 5074 C CA . SER B 1 293 ? 15.992 -0.074 5.348 1 98.38 293 SER B CA 1
ATOM 5075 C C . SER B 1 293 ? 17.156 0.418 6.199 1 98.38 293 SER B C 1
ATOM 5077 O O . SER B 1 293 ? 17.031 1.417 6.91 1 98.38 293 SER B O 1
ATOM 5079 N N . ALA B 1 294 ? 18.266 -0.272 6.168 1 98.56 294 ALA B N 1
ATOM 5080 C CA . ALA B 1 294 ? 19.469 0.141 6.902 1 98.56 294 ALA B CA 1
ATOM 5081 C C . ALA B 1 294 ? 19.969 1.499 6.418 1 98.56 294 ALA B C 1
ATOM 5083 O O . ALA B 1 294 ? 20.406 2.326 7.215 1 98.56 294 ALA B O 1
ATOM 5084 N N . LEU B 1 295 ? 19.922 1.664 5.133 1 97.88 295 LEU B N 1
ATOM 5085 C CA . LEU B 1 295 ? 20.266 2.969 4.578 1 97.88 295 LEU B CA 1
ATOM 5086 C C . LEU B 1 295 ? 19.359 4.059 5.137 1 97.88 295 LEU B C 1
ATOM 5088 O O . LEU B 1 295 ? 19.828 5.145 5.484 1 97.88 295 LEU B O 1
ATOM 5092 N N . GLY B 1 296 ? 18.047 3.768 5.164 1 98 296 GLY B N 1
ATOM 5093 C CA . GLY B 1 296 ? 17.125 4.699 5.781 1 98 296 GLY B CA 1
ATOM 5094 C C . GLY B 1 296 ? 17.438 4.977 7.238 1 98 296 GLY B C 1
ATOM 5095 O O . GLY B 1 296 ? 17.281 6.105 7.707 1 98 296 GLY B O 1
ATOM 5096 N N . CYS B 1 297 ? 17.859 3.928 7.914 1 97.94 297 CYS B N 1
ATOM 5097 C CA . CYS B 1 297 ? 18.25 4.086 9.305 1 97.94 297 CYS B CA 1
ATOM 5098 C C . CYS B 1 297 ? 19.438 5.039 9.43 1 97.94 297 CYS B C 1
ATOM 5100 O O . CYS B 1 297 ? 19.453 5.918 10.289 1 97.94 297 CYS B O 1
ATOM 5102 N N . VAL B 1 298 ? 20.391 4.965 8.602 1 98.06 298 VAL B N 1
ATOM 5103 C CA . VAL B 1 298 ? 21.562 5.848 8.594 1 98.06 298 VAL B CA 1
ATOM 5104 C C . VAL B 1 298 ? 21.109 7.281 8.312 1 98.06 298 VAL B C 1
ATOM 5106 O O . VAL B 1 298 ? 21.547 8.219 8.992 1 98.06 298 VAL B O 1
ATOM 5109 N N . PHE B 1 299 ? 20.188 7.449 7.309 1 97.69 299 PHE B N 1
ATOM 5110 C CA . PHE B 1 299 ? 19.688 8.773 6.969 1 97.69 299 PHE B CA 1
ATOM 5111 C C . PHE B 1 299 ? 18.984 9.414 8.156 1 97.69 299 PHE B C 1
ATOM 5113 O O . PHE B 1 299 ? 19.031 10.633 8.336 1 97.69 299 PHE B O 1
ATOM 5120 N N . SER B 1 300 ? 18.328 8.578 8.938 1 97.56 300 SER B N 1
ATOM 5121 C CA . SER B 1 300 ? 17.516 9.094 10.031 1 97.56 300 SER B CA 1
ATOM 5122 C C . SER B 1 300 ? 18.375 9.773 11.086 1 97.56 300 SER B C 1
ATOM 5124 O O . SER B 1 300 ? 17.922 10.688 11.773 1 97.56 300 SER B O 1
ATOM 5126 N N . PHE B 1 301 ? 19.656 9.469 11.211 1 96.25 301 PHE B N 1
ATOM 5127 C CA . PHE B 1 301 ? 20.547 10.055 12.203 1 96.25 301 PHE B CA 1
ATOM 5128 C C . PHE B 1 301 ? 20.984 11.453 11.789 1 96.25 301 PHE B C 1
ATOM 5130 O O . PHE B 1 301 ? 21.516 12.211 12.602 1 96.25 301 PHE B O 1
ATOM 5137 N N . PHE B 1 302 ? 20.688 11.844 10.602 1 95.31 302 PHE B N 1
ATOM 5138 C CA . PHE B 1 302 ? 21.125 13.148 10.117 1 95.31 302 PHE B CA 1
ATOM 5139 C C . PHE B 1 302 ? 19.969 14.148 10.172 1 95.31 302 PHE B C 1
ATOM 5141 O O . PHE B 1 302 ? 20.141 15.32 9.82 1 95.31 302 PHE B O 1
ATOM 5148 N N . ILE B 1 303 ? 18.859 13.68 10.625 1 94.62 303 ILE B N 1
ATOM 5149 C CA . ILE B 1 303 ? 17.734 14.586 10.805 1 94.62 303 ILE B CA 1
ATOM 5150 C C . ILE B 1 303 ? 17.891 15.367 12.102 1 94.62 303 ILE B C 1
ATOM 5152 O O . ILE B 1 303 ? 18.125 14.781 13.164 1 94.62 303 ILE B O 1
ATOM 5156 N N . ARG B 1 304 ? 17.75 16.656 12.016 1 89.81 304 ARG B N 1
ATOM 5157 C CA . ARG B 1 304 ? 17.953 17.516 13.172 1 89.81 304 ARG B CA 1
ATOM 5158 C C . ARG B 1 304 ? 16.672 17.641 13.992 1 89.81 304 ARG B C 1
ATOM 5160 O O . ARG B 1 304 ? 15.57 17.672 13.438 1 89.81 304 ARG B O 1
ATOM 5167 N N . LYS B 1 305 ? 16.875 17.719 15.273 1 82.44 305 LYS B N 1
ATOM 5168 C CA . LYS B 1 305 ? 15.75 17.844 16.188 1 82.44 305 LYS B CA 1
ATOM 5169 C C . LYS B 1 305 ? 15.195 19.266 16.172 1 82.44 305 LYS B C 1
ATOM 5171 O O . LYS B 1 305 ? 15.953 20.234 16.125 1 82.44 305 LYS B O 1
ATOM 5176 N N . LYS B 1 306 ? 14.016 19.359 15.742 1 73.31 306 LYS B N 1
ATOM 5177 C CA . LYS B 1 306 ? 13.289 20.609 15.922 1 73.31 306 LYS B CA 1
ATOM 5178 C C . LYS B 1 306 ? 12.016 20.391 16.734 1 73.31 306 LYS B C 1
ATOM 5180 O O . LYS B 1 306 ? 11.242 19.469 16.469 1 73.31 306 LYS B O 1
ATOM 5185 N N . GLU B 1 307 ? 12.078 20.969 17.922 1 62.84 307 GLU B N 1
ATOM 5186 C CA . GLU B 1 307 ? 10.898 20.781 18.75 1 62.84 307 GLU B CA 1
ATOM 5187 C C . GLU B 1 307 ? 9.695 21.516 18.172 1 62.84 307 GLU B C 1
ATOM 5189 O O . GLU B 1 307 ? 9.836 22.609 17.625 1 62.84 307 GLU B O 1
ATOM 5194 N N . LEU B 1 308 ? 8.711 20.859 17.828 1 59.31 308 LEU B N 1
ATOM 5195 C CA . LEU B 1 308 ? 7.465 21.5 17.438 1 59.31 308 LEU B CA 1
ATOM 5196 C C . LEU B 1 308 ? 7.133 22.672 18.344 1 59.31 308 LEU B C 1
ATOM 5198 O O . LEU B 1 308 ? 7.258 22.578 19.562 1 59.31 308 LEU B O 1
ATOM 5202 N N . SER B 1 309 ? 7.531 24 17.797 1 50.84 309 SER B N 1
ATO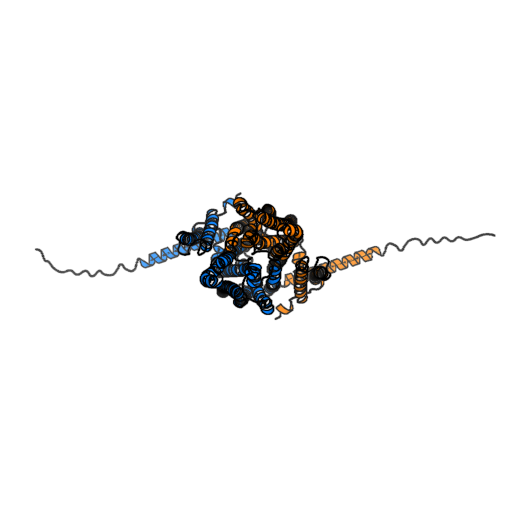M 5203 C CA . SER B 1 309 ? 7.301 25.188 18.609 1 50.84 309 SER B CA 1
ATOM 5204 C C . SER B 1 309 ? 6.008 25.062 19.422 1 50.84 309 SER B C 1
ATOM 5206 O O . SER B 1 309 ? 4.934 24.875 18.844 1 50.84 309 SER B O 1
ATOM 5208 N N . ARG B 1 310 ? 6.145 24.516 20.406 1 45.47 310 ARG B N 1
ATOM 5209 C CA . ARG B 1 310 ? 5.016 24.703 21.312 1 45.47 310 ARG B CA 1
ATOM 5210 C C . ARG B 1 310 ? 4.613 26.172 21.375 1 45.47 310 ARG B C 1
ATOM 5212 O O . ARG B 1 310 ? 3.561 26.516 21.922 1 45.47 310 ARG B O 1
ATOM 5219 N N . GLU B 1 311 ? 5.684 27.094 21.188 1 37.5 311 GLU B N 1
ATOM 5220 C CA . GLU B 1 311 ? 5.547 28.531 21.328 1 37.5 311 GLU B CA 1
ATOM 5221 C C . GLU B 1 311 ? 5.074 29.172 20.031 1 37.5 311 GLU B C 1
ATOM 5223 O O . GLU B 1 311 ? 5.332 28.656 18.938 1 37.5 311 GLU B O 1
ATOM 5228 N N . HIS B 1 312 ? 4.168 30.203 20.109 1 36.91 312 HIS B N 1
ATOM 5229 C CA . HIS B 1 312 ? 3.473 31.125 19.219 1 36.91 312 HIS B CA 1
ATOM 5230 C C . HIS B 1 312 ? 4.453 31.844 18.297 1 36.91 312 HIS B C 1
ATOM 5232 O O . HIS B 1 312 ? 5.105 32.812 18.719 1 36.91 312 HIS B O 1
ATOM 5238 N N . GLU B 1 313 ? 5.422 31.312 17.656 1 36.19 313 GLU B N 1
ATOM 5239 C CA . GLU B 1 313 ? 6.09 32.312 16.812 1 36.19 313 GLU B CA 1
ATOM 5240 C C . GLU B 1 313 ? 5.125 32.906 15.797 1 36.19 313 GLU B C 1
ATOM 5242 O O . GLU B 1 313 ? 4.395 32.188 15.125 1 36.19 313 GLU B O 1
ATOM 5247 N N . VAL B 1 314 ? 4.793 34.125 15.859 1 36.69 314 VAL B N 1
ATOM 5248 C CA . VAL B 1 314 ? 4.074 35.062 15.008 1 36.69 314 VAL B CA 1
ATOM 5249 C C . VAL B 1 314 ? 4.66 35.031 13.594 1 36.69 314 VAL B C 1
ATOM 5251 O O . VAL B 1 314 ? 5.773 35.531 13.367 1 36.69 314 VAL B O 1
ATOM 5254 N N . THR B 1 315 ? 4.727 34.031 12.969 1 37.84 315 THR B N 1
ATOM 5255 C CA . THR B 1 315 ? 5.312 34.125 11.633 1 37.84 315 THR B CA 1
ATOM 5256 C C . THR B 1 315 ? 4.367 34.875 10.688 1 37.84 315 THR B C 1
ATOM 5258 O O . THR B 1 315 ? 3.184 34.531 10.602 1 37.84 315 THR B O 1
ATOM 5261 N N . LYS B 1 316 ? 4.633 36.094 10.242 1 36.69 316 LYS B N 1
ATOM 5262 C CA . LYS B 1 316 ? 4.004 37 9.273 1 36.69 316 LYS B CA 1
ATOM 5263 C C . LYS B 1 316 ? 3.684 36.25 7.977 1 36.69 316 LYS B C 1
ATOM 5265 O O . LYS B 1 316 ? 4.582 35.719 7.324 1 36.69 316 LYS B O 1
ATOM 5270 N N . THR B 1 317 ? 2.648 35.625 7.863 1 35.84 317 THR B N 1
ATOM 5271 C CA . THR B 1 317 ? 2.086 34.875 6.754 1 35.84 317 THR B CA 1
ATOM 5272 C C . THR B 1 317 ? 1.212 35.75 5.875 1 35.84 317 THR B C 1
ATOM 5274 O O . THR B 1 317 ? 0.386 36.5 6.379 1 35.84 317 THR B O 1
ATOM 5277 N N . GLY B 1 318 ? 1.637 36.344 4.539 1 34.81 318 GLY B N 1
ATOM 5278 C CA . GLY B 1 318 ? 0.991 37.062 3.451 1 34.81 318 GLY B CA 1
ATOM 5279 C C . GLY B 1 318 ? 1.901 37.281 2.258 1 34.81 318 GLY B C 1
ATOM 5280 O O . GLY B 1 318 ? 3.072 36.906 2.285 1 34.81 318 GLY B O 1
ATOM 5281 N N . LEU B 1 319 ? 1.244 37.875 1.167 1 40.34 319 LEU B N 1
ATOM 5282 C CA . LEU B 1 319 ? 1.889 38.25 -0.083 1 40.34 319 LEU B CA 1
ATOM 5283 C C . LEU B 1 319 ? 3.195 39 0.185 1 40.34 319 LEU B C 1
ATOM 5285 O O . LEU B 1 319 ? 4.156 38.844 -0.578 1 40.34 319 LEU B O 1
ATOM 5289 N N . GLU B 1 320 ? 3.195 39.656 1.222 1 44.88 320 GLU B N 1
ATOM 5290 C CA . GLU B 1 320 ? 4.367 40.469 1.542 1 44.88 320 GLU B CA 1
ATOM 5291 C C . GLU B 1 320 ? 5.527 39.625 2.014 1 44.88 320 GLU B C 1
ATOM 5293 O O . GLU B 1 320 ? 6.688 39.875 1.692 1 44.88 320 GLU B O 1
ATOM 5298 N N . ALA B 1 321 ? 5.285 38.438 2.604 1 45.81 321 ALA B N 1
ATOM 5299 C CA . ALA B 1 321 ? 6.348 37.531 3.021 1 45.81 321 ALA B CA 1
ATOM 5300 C C . ALA B 1 321 ? 6.926 36.781 1.824 1 45.81 321 ALA B C 1
ATOM 5302 O O . ALA B 1 321 ? 8.133 36.531 1.761 1 45.81 321 ALA B O 1
ATOM 5303 N N . GLN B 1 322 ? 6.117 36.438 0.927 1 48.78 322 GLN B N 1
ATOM 5304 C CA . GLN B 1 322 ? 6.609 35.844 -0.317 1 48.78 322 GLN B CA 1
ATOM 5305 C C . GLN B 1 322 ? 7.445 36.844 -1.104 1 48.78 322 GLN B C 1
ATOM 5307 O O . GLN B 1 322 ? 8.469 36.5 -1.687 1 48.78 322 GLN B O 1
ATOM 5312 N N . GLU B 1 323 ? 6.906 38.156 -1.224 1 51.84 323 GLU B N 1
ATOM 5313 C CA . GLU B 1 323 ? 7.695 39.188 -1.856 1 51.84 323 GLU B CA 1
ATOM 5314 C C . GLU B 1 323 ? 8.984 39.469 -1.079 1 51.84 323 GLU B C 1
ATOM 5316 O O . GLU B 1 323 ? 10.039 39.656 -1.675 1 51.84 323 GLU B O 1
ATOM 5321 N N . ASP B 1 324 ? 8.914 39.312 0.166 1 53.97 324 ASP B N 1
ATOM 5322 C CA . ASP B 1 324 ? 10.109 39.531 0.981 1 53.97 324 ASP B CA 1
ATOM 5323 C C . ASP B 1 324 ? 11.094 38.375 0.817 1 53.97 324 ASP B C 1
ATOM 5325 O O . ASP B 1 324 ? 12.305 38.594 0.715 1 53.97 324 ASP B O 1
ATOM 5329 N N . ALA B 1 325 ? 10.578 37.125 0.75 1 55.38 325 ALA B N 1
ATOM 5330 C CA . ALA B 1 325 ? 11.438 35.969 0.505 1 55.38 325 ALA B CA 1
ATOM 5331 C C . ALA B 1 325 ? 12.016 36 -0.904 1 55.38 325 ALA B C 1
ATOM 5333 O O . ALA B 1 325 ? 13.188 35.688 -1.107 1 55.38 325 ALA B O 1
ATOM 5334 N N . ARG B 1 326 ? 11.195 36.375 -1.85 1 56.97 326 ARG B N 1
ATOM 5335 C CA . ARG B 1 326 ? 11.695 36.594 -3.205 1 56.97 326 ARG B CA 1
ATOM 5336 C C . ARG B 1 326 ? 12.758 37.688 -3.227 1 56.97 326 ARG B C 1
ATOM 5338 O O . ARG B 1 326 ? 13.805 37.531 -3.854 1 56.97 326 ARG B O 1
ATOM 5345 N N . GLN B 1 327 ? 12.43 38.812 -2.486 1 56.28 327 GLN B N 1
ATOM 5346 C CA . GLN B 1 327 ? 13.383 39.906 -2.422 1 56.28 327 GLN B CA 1
ATOM 5347 C C . GLN B 1 327 ? 14.641 39.5 -1.659 1 56.28 327 GLN B C 1
ATOM 5349 O O . GLN B 1 327 ? 15.75 39.875 -2.045 1 56.28 327 GLN B O 1
ATOM 5354 N N . ALA B 1 328 ? 14.484 38.594 -0.756 1 59.69 328 ALA B N 1
ATOM 5355 C CA . ALA B 1 328 ? 15.641 38.125 -0.005 1 59.69 328 ALA B CA 1
ATOM 5356 C C . ALA B 1 328 ? 16.5 37.188 -0.857 1 59.69 328 ALA B C 1
ATOM 5358 O O . ALA B 1 328 ? 17.719 37.25 -0.809 1 59.69 328 ALA B O 1
ATOM 5359 N N . ARG B 1 329 ? 15.867 36.375 -1.618 1 61.75 329 ARG B N 1
ATOM 5360 C CA . ARG B 1 329 ? 16.594 35.5 -2.537 1 61.75 329 ARG B CA 1
ATOM 5361 C C . ARG B 1 329 ? 17.312 36.312 -3.615 1 61.75 329 ARG B C 1
ATOM 5363 O O . ARG B 1 329 ? 18.453 36.031 -3.959 1 61.75 329 ARG B O 1
ATOM 5370 N N . ILE B 1 330 ? 16.531 37.312 -4.113 1 60.56 330 ILE B N 1
ATOM 5371 C CA . ILE B 1 330 ? 17.125 38.219 -5.098 1 60.56 330 ILE B CA 1
ATOM 5372 C C . ILE B 1 330 ? 18.281 38.969 -4.457 1 60.56 330 ILE B C 1
ATOM 5374 O O . ILE B 1 330 ? 19.359 39.094 -5.062 1 60.56 330 ILE B O 1
ATOM 5378 N N . ALA B 1 331 ? 18.094 39.375 -3.205 1 61.06 331 ALA B N 1
ATOM 5379 C CA . ALA B 1 331 ? 19.125 40.125 -2.48 1 61.06 331 ALA B CA 1
ATOM 5380 C C . ALA B 1 331 ? 20.312 39.219 -2.164 1 61.06 331 ALA B C 1
ATOM 5382 O O . ALA B 1 331 ? 21.469 39.625 -2.297 1 61.06 331 ALA B O 1
ATOM 5383 N N . ALA B 1 332 ? 20.031 37.969 -1.856 1 64.69 332 ALA B N 1
ATOM 5384 C CA . ALA B 1 332 ? 21.109 37.031 -1.552 1 64.69 332 ALA B CA 1
ATOM 5385 C C . ALA B 1 332 ? 21.891 36.688 -2.807 1 64.69 332 ALA B C 1
ATOM 5387 O O . ALA B 1 332 ? 23.125 36.562 -2.758 1 64.69 332 ALA B O 1
ATOM 5388 N N . LYS B 1 333 ? 21.172 36.469 -3.889 1 63.62 333 LYS B N 1
ATOM 5389 C CA . LYS B 1 333 ? 21.828 36.25 -5.172 1 63.62 333 LYS B CA 1
ATOM 5390 C C . LYS B 1 333 ? 22.672 37.469 -5.574 1 63.62 333 LYS B C 1
ATOM 5392 O O . LYS B 1 333 ? 23.781 37.312 -6.086 1 63.62 333 LYS B O 1
ATOM 5397 N N . ARG B 1 334 ? 22.141 38.688 -5.363 1 60.62 334 ARG B N 1
ATOM 5398 C CA . ARG B 1 334 ? 22.875 39.906 -5.668 1 60.62 334 ARG B CA 1
ATOM 5399 C C . ARG B 1 334 ? 24.109 40.031 -4.777 1 60.62 334 ARG B C 1
ATOM 5401 O O . ARG B 1 334 ? 25.188 40.406 -5.25 1 60.62 334 ARG B O 1
ATOM 5408 N N . GLU B 1 335 ? 23.969 39.594 -3.576 1 63.66 335 GLU B N 1
ATOM 5409 C CA . GLU B 1 335 ? 25.094 39.656 -2.641 1 63.66 335 GLU B CA 1
ATOM 5410 C C . GLU B 1 335 ? 26.172 38.656 -3.004 1 63.66 335 GLU B C 1
ATOM 5412 O O . GLU B 1 335 ? 27.359 38.938 -2.93 1 63.66 335 GLU B O 1
ATOM 5417 N N . ARG B 1 336 ? 25.719 37.531 -3.4 1 66.88 336 ARG B N 1
ATOM 5418 C CA . ARG B 1 336 ? 26.656 36.5 -3.791 1 66.88 336 ARG B CA 1
ATOM 5419 C C . ARG B 1 336 ? 27.391 36.875 -5.07 1 66.88 336 ARG B C 1
ATOM 5421 O O . ARG B 1 336 ? 28.594 36.656 -5.199 1 66.88 336 ARG B O 1
ATOM 5428 N N . LYS B 1 337 ? 26.688 37.5 -5.992 1 66.19 337 LYS B N 1
ATOM 5429 C CA . LYS B 1 337 ? 27.297 38 -7.219 1 66.19 337 LYS B CA 1
ATOM 5430 C C . LYS B 1 337 ? 28.266 39.156 -6.922 1 66.19 337 LYS B C 1
ATOM 5432 O O . LYS B 1 337 ? 29.359 39.219 -7.5 1 66.19 337 LYS B O 1
ATOM 5437 N N . GLU B 1 338 ? 27.891 39.969 -5.984 1 62.97 338 GLU B N 1
ATOM 5438 C CA . GLU B 1 338 ? 28.75 41.094 -5.59 1 62.97 338 GLU B CA 1
ATOM 5439 C C . GLU B 1 338 ? 30 40.594 -4.875 1 62.97 338 GLU B C 1
ATOM 5441 O O . GLU B 1 338 ? 31.094 41.125 -5.117 1 62.97 338 GLU B O 1
ATOM 5446 N N . LYS B 1 339 ? 29.906 39.562 -4.176 1 68.31 339 LYS B N 1
ATOM 5447 C CA . LYS B 1 339 ? 31.062 39 -3.496 1 68.31 339 LYS B CA 1
ATOM 5448 C C . LYS B 1 339 ? 32 38.312 -4.488 1 68.31 339 LYS B C 1
ATOM 5450 O O . LYS B 1 339 ? 33.219 38.406 -4.371 1 68.31 339 LYS B O 1
ATOM 5455 N N . LYS B 1 340 ? 31.453 37.656 -5.398 1 68.06 340 LYS B N 1
ATOM 5456 C CA . LYS B 1 340 ? 32.25 37.031 -6.445 1 68.06 340 LYS B CA 1
ATOM 5457 C C . LYS B 1 340 ? 32.969 38.094 -7.289 1 68.06 340 LYS B C 1
ATOM 5459 O O . LYS B 1 340 ? 34.125 37.875 -7.688 1 68.06 340 LYS B O 1
ATOM 5464 N N . LEU B 1 341 ? 32.281 39.125 -7.57 1 63.78 341 LEU B N 1
ATOM 5465 C CA . LEU B 1 341 ? 32.906 40.219 -8.32 1 63.78 341 LEU B CA 1
ATOM 5466 C C . LEU B 1 341 ? 34 40.906 -7.508 1 63.78 341 LEU B C 1
ATOM 5468 O O . LEU B 1 341 ? 35.031 41.281 -8.055 1 63.78 341 LEU B O 1
ATOM 5472 N N . LEU B 1 342 ? 33.812 41 -6.227 1 64.25 342 LEU B N 1
ATOM 5473 C CA . LEU B 1 342 ? 34.812 41.562 -5.332 1 64.25 342 LEU B CA 1
ATOM 5474 C C . LEU B 1 342 ? 36 40.625 -5.18 1 64.25 342 LEU B C 1
ATOM 5476 O O . LEU B 1 342 ? 37.156 41.062 -5.133 1 64.25 342 LEU B O 1
ATOM 5480 N N . ASP B 1 343 ? 35.719 39.375 -5.09 1 63.41 343 ASP B N 1
ATOM 5481 C CA . ASP B 1 343 ? 36.781 38.375 -4.949 1 63.41 343 ASP B CA 1
ATOM 5482 C C . ASP B 1 343 ? 37.625 38.281 -6.223 1 63.41 343 ASP B C 1
ATOM 5484 O O . ASP B 1 343 ? 38.844 38.125 -6.16 1 63.41 343 ASP B O 1
ATOM 5488 N N . LYS B 1 344 ? 37.188 38.562 -7.414 1 62.88 344 LYS B N 1
ATOM 5489 C CA . LYS B 1 344 ? 37.875 38.562 -8.695 1 62.88 344 LYS B CA 1
ATOM 5490 C C . LYS B 1 344 ? 38.625 39.875 -8.898 1 62.88 344 LYS B C 1
ATOM 5492 O O . LYS B 1 344 ? 39.688 39.906 -9.539 1 62.88 344 LYS B O 1
ATOM 5497 N N . GLY B 1 345 ? 38.031 40.969 -8.453 1 57.66 345 GLY B N 1
ATOM 5498 C CA . GLY B 1 345 ? 38.719 42.25 -8.555 1 57.66 345 GLY B CA 1
ATOM 5499 C C . GLY B 1 345 ? 39.906 42.375 -7.633 1 57.66 345 GLY B C 1
ATOM 5500 O O . GLY B 1 345 ? 40.781 43.219 -7.859 1 57.66 345 GLY B O 1
ATOM 5501 N N . GLY B 1 346 ? 39.906 41.781 -6.434 1 53.75 346 GLY B N 1
ATOM 5502 C CA . GLY B 1 346 ? 41.031 41.781 -5.516 1 53.75 346 GLY B CA 1
ATOM 5503 C C . GLY B 1 346 ? 42.281 41.125 -6.066 1 53.75 346 GLY B C 1
ATOM 5504 O O . GLY B 1 346 ? 43.406 41.375 -5.598 1 53.75 346 GLY B O 1
ATOM 5505 N N . ASN B 1 347 ? 42.094 40.062 -6.871 1 50.06 347 ASN B N 1
ATOM 5506 C CA . ASN B 1 347 ? 43.281 39.344 -7.312 1 50.06 347 ASN B CA 1
ATOM 5507 C C . ASN B 1 347 ? 43.969 40.031 -8.461 1 50.06 347 ASN B C 1
ATOM 5509 O O . ASN B 1 347 ? 44.969 39.531 -8.992 1 50.06 347 ASN B O 1
ATOM 5513 N N . GLY B 1 348 ? 43.406 41.094 -9.102 1 45.53 348 GLY B N 1
ATOM 5514 C CA . GLY B 1 348 ? 44.031 41.688 -10.273 1 45.53 348 GLY B CA 1
ATOM 5515 C C . GLY B 1 348 ? 45.125 42.688 -9.938 1 45.53 348 GLY B C 1
ATOM 5516 O O . GLY B 1 348 ? 45.75 43.25 -10.828 1 45.53 348 GLY B O 1
ATOM 5517 N N . ARG B 1 349 ? 45.125 43.344 -8.766 1 43.16 349 ARG B N 1
ATOM 5518 C CA . ARG B 1 349 ? 46.094 44.406 -8.594 1 43.16 349 ARG B CA 1
ATOM 5519 C C . ARG B 1 349 ? 47.5 43.844 -8.359 1 43.16 349 ARG B C 1
ATOM 5521 O O . ARG B 1 349 ? 48.469 44.625 -8.242 1 43.16 349 ARG B O 1
ATOM 5528 N N . GLY B 1 350 ? 47.562 42.531 -7.945 1 35.84 350 GLY B N 1
ATOM 5529 C CA . GLY B 1 350 ? 48.844 42.312 -7.309 1 35.84 350 GLY B CA 1
ATOM 5530 C C . GLY B 1 350 ? 50 42.312 -8.289 1 35.84 350 GLY B C 1
ATOM 5531 O O . GLY B 1 350 ? 51.156 42.531 -7.895 1 35.84 350 GLY B O 1
ATOM 5532 N N . SER B 1 351 ? 49.812 41.656 -9.43 1 35.81 351 SER B N 1
ATOM 5533 C CA . SER B 1 351 ? 51.062 41.031 -9.844 1 35.81 351 SER B CA 1
ATOM 5534 C C . SER B 1 351 ? 51.875 42 -10.688 1 35.81 351 SER B C 1
ATOM 5536 O O . SER B 1 351 ? 52.875 41.594 -11.305 1 35.81 351 SER B O 1
ATOM 5538 N N . GLY B 1 352 ? 51.375 43.188 -11.047 1 33.59 352 GLY B N 1
ATOM 5539 C CA . GLY B 1 352 ? 52.062 43.812 -12.18 1 33.59 352 GLY B CA 1
ATOM 5540 C C . GLY B 1 352 ? 53.469 44.312 -11.844 1 33.59 352 GLY B C 1
ATOM 5541 O O . GLY B 1 352 ? 54.125 44.938 -12.664 1 33.59 352 GLY B O 1
ATOM 5542 N N . SER B 1 353 ? 53.781 44.5 -10.562 1 32.38 353 SER B N 1
ATOM 5543 C CA . SER B 1 353 ? 54.812 45.5 -10.391 1 32.38 353 SER B CA 1
ATOM 5544 C C . SER B 1 353 ? 56.188 44.938 -10.789 1 32.38 353 SER B C 1
ATOM 5546 O O . SER B 1 353 ? 57.219 45.594 -10.617 1 32.38 353 SER B O 1
ATOM 5548 N N . GLY B 1 354 ? 56.312 43.531 -11 1 28.22 354 GLY B N 1
ATOM 5549 C CA . GLY B 1 354 ? 57.656 43.156 -10.648 1 28.22 354 GLY B CA 1
ATOM 5550 C C . GLY B 1 354 ? 58.719 43.844 -11.516 1 28.22 354 GLY B C 1
ATOM 5551 O O . GLY B 1 354 ? 59.5 44.625 -11.016 1 28.22 354 GLY B O 1
ATOM 5552 N N . ASP B 1 355 ? 59.344 43.062 -12.469 1 29.28 355 ASP B N 1
ATOM 5553 C CA . ASP B 1 355 ? 60.781 42.844 -12.578 1 29.28 355 ASP B CA 1
ATOM 5554 C C . ASP B 1 355 ? 61.406 43.781 -13.609 1 29.28 355 ASP B C 1
ATOM 5556 O O . ASP B 1 355 ? 61.281 43.562 -14.812 1 29.28 355 ASP B O 1
ATOM 5560 N N . GLY B 1 356 ? 61.156 45.125 -13.57 1 26.58 356 GLY B N 1
ATOM 5561 C CA . GLY B 1 356 ? 61.688 46.031 -14.57 1 26.58 356 GLY B CA 1
ATOM 5562 C C . GLY B 1 356 ? 63.188 46 -14.672 1 26.58 356 GLY B C 1
ATOM 5563 O O . GLY B 1 356 ? 63.781 46.844 -15.359 1 26.58 356 GLY B O 1
ATOM 5564 N N . ASN B 1 357 ? 63.938 45.344 -13.797 1 26.27 357 ASN B N 1
ATOM 5565 C CA . ASN B 1 357 ? 65.312 45.844 -13.641 1 26.27 357 ASN B CA 1
ATOM 5566 C C . ASN B 1 357 ? 66.125 45.5 -14.852 1 26.27 357 ASN B C 1
ATOM 5568 O O . ASN B 1 357 ? 66.688 44.406 -14.93 1 26.27 357 ASN B O 1
ATOM 5572 N N . GLY B 1 358 ? 65.688 45.625 -16.125 1 26.45 358 GLY B N 1
ATOM 5573 C CA . GLY B 1 358 ? 66.625 45.25 -17.172 1 26.45 358 GLY B CA 1
ATOM 5574 C C . GLY B 1 358 ? 67.875 46.094 -17.172 1 26.45 358 GLY B C 1
ATOM 5575 O O . GLY B 1 358 ? 67.812 47.312 -17.281 1 26.45 358 GLY B O 1
ATOM 5576 N N . ASN B 1 359 ? 69 45.719 -16.562 1 24.56 359 ASN B N 1
ATOM 5577 C CA . ASN B 1 359 ? 70.375 46.281 -16.422 1 24.56 359 ASN B CA 1
ATOM 5578 C C . ASN B 1 359 ? 70.938 46.625 -17.766 1 24.56 359 ASN B C 1
ATOM 5580 O O . ASN B 1 359 ? 70.688 45.938 -18.766 1 24.56 359 ASN B O 1
ATOM 5584 N N . GLU B 1 360 ? 71.75 47.75 -17.953 1 24.06 360 GLU B N 1
ATOM 5585 C CA . GLU B 1 360 ? 72.5 48.688 -18.75 1 24.06 360 GLU B CA 1
ATOM 5586 C C . GLU B 1 360 ? 73.812 48.062 -19.281 1 24.06 360 GLU B C 1
ATOM 5588 O O . GLU B 1 360 ? 74.688 48.781 -19.75 1 24.06 360 GLU B O 1
ATOM 5593 N N . ALA B 1 361 ? 74.062 46.781 -19.5 1 25.08 361 ALA B N 1
ATOM 5594 C CA . ALA B 1 361 ? 75.5 46.469 -19.688 1 25.08 361 ALA B CA 1
ATOM 5595 C C . ALA B 1 361 ? 76.062 47.188 -20.906 1 25.08 361 ALA B C 1
ATOM 5597 O O . ALA B 1 361 ? 75.562 47.062 -22.016 1 25.08 361 ALA B O 1
ATOM 5598 N N . THR B 1 362 ? 76.875 48.156 -20.781 1 22.88 362 THR B N 1
ATOM 5599 C CA . THR B 1 362 ? 77.75 49.125 -21.438 1 22.88 362 THR B CA 1
ATOM 5600 C C . THR B 1 362 ? 78.625 48.406 -22.484 1 22.88 362 THR B C 1
ATOM 5602 O O . THR B 1 362 ? 78.688 48.875 -23.641 1 22.88 362 THR B O 1
ATOM 5605 N N . LYS B 1 363 ? 80.125 48.344 -22.266 1 21.7 363 LYS B N 1
ATOM 5606 C CA . LYS B 1 363 ? 81.25 49.094 -22.703 1 21.7 363 LYS B CA 1
ATOM 5607 C C . LYS B 1 363 ? 82 48.375 -23.797 1 21.7 363 LYS B C 1
ATOM 5609 O O . LYS B 1 363 ? 82.375 48.938 -24.828 1 21.7 363 LYS B O 1
ATOM 5614 N N . GLU B 1 364 ? 83.188 47.594 -23.359 1 22.88 364 GLU B N 1
ATOM 5615 C CA . GLU B 1 364 ? 84.5 47.812 -23.938 1 22.88 364 GLU B CA 1
ATOM 5616 C C . GLU B 1 364 ? 84.562 47.156 -25.312 1 22.88 364 GLU B C 1
ATOM 5618 O O . GLU B 1 364 ? 83.688 46.406 -25.734 1 22.88 364 GLU B O 1
ATOM 5623 N N . THR B 1 365 ? 85.75 46.312 -25.469 1 24.05 365 THR B N 1
ATOM 5624 C CA . THR B 1 365 ? 87 46.156 -26.234 1 24.05 365 THR B CA 1
ATOM 5625 C C . THR B 1 365 ? 86.812 45.219 -27.422 1 24.05 365 THR B C 1
ATOM 5627 O O . THR B 1 365 ? 87.25 45.5 -28.531 1 24.05 365 THR B O 1
ATOM 5630 N N . VAL B 1 366 ? 87.062 43.781 -27.609 1 23.97 366 VAL B N 1
ATOM 5631 C CA . VAL B 1 366 ? 87.938 43.625 -28.766 1 23.97 366 VAL B CA 1
ATOM 5632 C C . VAL B 1 366 ? 87.188 43.875 -30.047 1 23.97 366 VAL B C 1
ATOM 5634 O O . VAL B 1 366 ? 86 43.469 -30.141 1 23.97 366 VAL B O 1
#

Foldseek 3Di:
DVVVVQDPVVLVCLLVQLLVLLLVLLQCDPPVDDNPDPSSVVSNVVSVVSNVVSVVCLVPPRPRRLADVVQVVDLLSVLLLLLLLLLLLLVLCLVPVQLQCCCQQAVDDSVVSVVLLCLQVVLLQVLLVVLVVVCVVQLWLLVLSLQLLVLLLVLLLLLLVDDSYDDPCSSNVSSNSNSNSSNSSVPSSLVLSQLPDPPVCNVSSNVSSVVSSVSSSVNSVSNLVSLLLVLLVVCLVVLCVQPNDVLSCVLSVDRGHDQDVSLVVDDPVSNVSSSVSNSNSVSRSSVVSSVSSVVSSVSSVVNDIDRSPPDPPPDPDDPVVVVVVVVVVVVVVVVVVVVVVVVVVVVPPPDPPDDPPDDDDDDDDD/DVVVVQDPVVLVCLLVQLLVLQLVLLQCDPPVDDNPDPSSVCSNVVSVVSNVVSVVCLVPPRPRRLADVVQVVDLLSVLLLLLLLLLLLLVLCLVPVQLQCCCQQAVDDSVVSVVLLCLQVVLLQVLLVVLVVVCVVQLWQLVLSLQLLVLLLVLLLLLLVDDSYDDPCSSNVSSNSNSNSSNSSVPSSLVLSQLPDPPVCNVSSNVSSVVSSVSSSVNSVSNLVSLLLVLLVVCLVVLCVQPNDVLSCVLSVDRGHDQDVSVVVDDPVSNVSSSVSNSNSVSRSSVVSSVSSVVSSVSSVPNDIDRSPPDPPPDPDDPVVVVVVVVVVVVVVVVVVVVVVVVVVVVPPPDPPDDPCPDDDDDDDD